Protein AF-A0A3D3HC07-F1 (afdb_monomer_lite)

pLDDT: mean 78.73, std 16.74, range [29.62, 97.31]

Secondary structure (DSSP, 8-state):
-------------------GGG-EE--SSSEEEHHHHHHHHHHHH-PEEEE-TTT--TT-EEEPPSS-EEHHHHHHHHH-STTEEEEEETTEEEEEE-PPPP---PPPTT----EEEEEEEEEETTT--B-TT-EEEETTS--EEE--TTSEEEEEEEGGGTTSEEEEE-TTBPPEEEEGGGS-SS-EEEEE-B--------------HHHHHHHHHHTHHHHS-SS-EEEEEEEEEEEEETTEEEEEEEEEEEEEEPPSSS-SPPPEEEEEEEEEEE---TT-----EES-SHHHHHTT-TTTS--GGG-TTTTTTEEEEEEEEEEETTEEEEEEEEEE-TT--S--EEEEEEEETTT--EEEEEEEE-TTTGGGGHHHHEEE--TT-----S--EEEEE--

Radius of gyration: 32.36 Å; chains: 1; bounding box: 85×73×84 Å

Structure (mmCIF, N/CA/C/O backbone):
data_AF-A0A3D3HC07-F1
#
_entry.id   AF-A0A3D3HC07-F1
#
loop_
_atom_site.group_PDB
_atom_site.id
_atom_site.type_symbol
_atom_site.label_atom_id
_atom_site.label_alt_id
_atom_site.label_comp_id
_atom_site.label_asym_id
_atom_site.label_entity_id
_atom_site.label_seq_id
_atom_site.pdbx_PDB_ins_code
_atom_site.Cartn_x
_atom_site.Cartn_y
_atom_site.Cartn_z
_atom_site.occupancy
_atom_site.B_iso_or_equiv
_atom_site.auth_seq_id
_atom_site.auth_comp_id
_atom_site.auth_asym_id
_atom_site.auth_atom_id
_atom_site.pdbx_PDB_model_num
ATOM 1 N N . MET A 1 1 ? -53.487 -28.883 -25.773 1.00 41.78 1 MET A N 1
ATOM 2 C CA . MET A 1 1 ? -52.394 -28.313 -24.959 1.00 41.78 1 MET A CA 1
ATOM 3 C C . MET A 1 1 ? -52.512 -28.883 -23.560 1.00 41.78 1 MET A C 1
ATOM 5 O O . MET A 1 1 ? -53.373 -28.458 -22.806 1.00 41.78 1 MET A O 1
ATOM 9 N N . THR A 1 2 ? -51.736 -29.917 -23.261 1.00 31.94 2 THR A N 1
ATOM 10 C CA . THR A 1 2 ? -51.668 -30.560 -21.944 1.00 31.94 2 THR A CA 1
ATOM 11 C C . THR A 1 2 ? -50.564 -29.882 -21.139 1.00 31.94 2 THR A C 1
ATOM 13 O O . THR A 1 2 ? -49.408 -29.889 -21.553 1.00 31.94 2 THR A O 1
ATOM 16 N N . LEU A 1 3 ? -50.931 -29.246 -20.025 1.00 29.83 3 LEU A N 1
ATOM 17 C CA . LEU A 1 3 ? -49.994 -28.633 -19.085 1.00 29.83 3 LEU A CA 1
ATOM 18 C C . LEU A 1 3 ? -49.467 -29.729 -18.147 1.00 29.83 3 LEU A C 1
ATOM 20 O O . LEU A 1 3 ? -50.256 -30.376 -17.460 1.00 29.83 3 LEU A O 1
ATOM 24 N N . VAL A 1 4 ? -48.152 -29.942 -18.121 1.00 38.16 4 VAL A N 1
ATOM 25 C CA . VAL A 1 4 ? -47.484 -30.828 -17.158 1.00 38.16 4 VAL A CA 1
ATOM 26 C C . VAL A 1 4 ? -46.852 -29.947 -16.086 1.00 38.16 4 VAL A C 1
ATOM 28 O O . VAL A 1 4 ? -45.958 -29.158 -16.382 1.00 38.16 4 VAL A O 1
ATOM 31 N N . ALA A 1 5 ? -47.332 -30.062 -14.848 1.00 37.12 5 ALA A N 1
ATOM 32 C CA . ALA A 1 5 ? -46.719 -29.440 -13.680 1.00 37.12 5 ALA A CA 1
ATOM 33 C C . ALA A 1 5 ? -45.713 -30.427 -13.064 1.00 37.12 5 ALA A C 1
ATOM 35 O O . ALA A 1 5 ? -46.097 -31.505 -12.615 1.00 37.12 5 ALA A O 1
ATOM 36 N N . GLY A 1 6 ? -44.426 -30.074 -13.078 1.00 35.47 6 GLY A N 1
ATOM 37 C CA . GLY A 1 6 ? -43.359 -30.842 -12.435 1.00 35.47 6 GLY A CA 1
ATOM 38 C C . GLY A 1 6 ? -43.063 -30.298 -11.038 1.00 35.47 6 GLY A C 1
ATOM 39 O O . GLY A 1 6 ? -42.647 -29.152 -10.899 1.00 35.47 6 GLY A O 1
ATOM 40 N N . MET A 1 7 ? -43.276 -31.120 -10.011 1.00 34.09 7 MET A N 1
ATOM 41 C CA . MET A 1 7 ? -42.919 -30.835 -8.620 1.00 34.09 7 MET A CA 1
ATOM 42 C C . MET A 1 7 ? -41.494 -31.343 -8.362 1.00 34.09 7 MET A C 1
ATOM 44 O O . MET A 1 7 ? -41.242 -32.545 -8.426 1.00 34.09 7 MET A O 1
ATOM 48 N N . LEU A 1 8 ? -40.556 -30.430 -8.100 1.00 32.12 8 LEU A N 1
ATOM 49 C CA . LEU A 1 8 ? -39.173 -30.757 -7.749 1.00 32.12 8 LEU A CA 1
ATOM 50 C C . LEU A 1 8 ? -39.077 -30.962 -6.228 1.00 32.12 8 LEU A C 1
ATOM 52 O O . LEU A 1 8 ? -39.150 -30.005 -5.460 1.00 32.12 8 LEU A O 1
ATOM 56 N N . LEU A 1 9 ? -38.935 -32.213 -5.792 1.00 31.44 9 LEU A N 1
ATOM 57 C CA . LEU A 1 9 ? -38.640 -32.576 -4.403 1.00 31.44 9 LEU A CA 1
ATOM 58 C C . LEU A 1 9 ? -37.120 -32.568 -4.197 1.00 31.44 9 LEU A C 1
ATOM 60 O O . LEU A 1 9 ? -36.418 -33.431 -4.717 1.00 31.44 9 LEU A O 1
ATOM 64 N N . ILE A 1 10 ? -36.617 -31.595 -3.437 1.00 35.16 10 ILE A N 1
ATOM 65 C CA . ILE A 1 10 ? -35.225 -31.561 -2.974 1.00 35.16 10 ILE A CA 1
ATOM 66 C C . ILE A 1 10 ? -35.184 -32.222 -1.596 1.00 35.16 10 ILE A C 1
ATOM 68 O O . ILE A 1 10 ? -35.708 -31.685 -0.622 1.00 35.16 10 ILE A O 1
ATOM 72 N N . THR A 1 11 ? -34.570 -33.398 -1.506 1.00 33.12 11 THR A N 1
ATOM 73 C CA . THR A 1 11 ? -34.295 -34.063 -0.228 1.00 33.12 11 THR A CA 1
ATOM 74 C C . THR A 1 11 ? -33.034 -33.466 0.394 1.00 33.12 11 THR A C 1
ATOM 76 O O . THR A 1 11 ? -31.932 -33.688 -0.105 1.00 33.12 11 THR A O 1
ATOM 79 N N . LEU A 1 12 ? -33.186 -32.722 1.490 1.00 30.69 12 LEU A N 1
ATOM 80 C CA . LEU A 1 12 ? -32.078 -32.316 2.355 1.00 30.69 12 LEU A CA 1
ATOM 81 C C . LEU A 1 12 ? -31.593 -33.540 3.142 1.00 30.69 12 LEU A C 1
ATOM 83 O O . LEU A 1 12 ? -32.284 -34.023 4.036 1.00 30.69 12 LEU A O 1
ATOM 87 N N . GLN A 1 13 ? -30.415 -34.055 2.795 1.00 32.66 13 GLN A N 1
ATOM 88 C CA . GLN A 1 13 ? -29.716 -35.037 3.620 1.00 32.66 13 GLN A CA 1
ATOM 89 C C . GLN A 1 13 ? -28.974 -34.299 4.742 1.00 32.66 13 GLN A C 1
ATOM 91 O O . GLN A 1 13 ? -28.072 -33.505 4.484 1.00 32.66 13 GLN A O 1
ATOM 96 N N . SER A 1 14 ? -29.365 -34.549 5.991 1.00 29.62 14 SER A N 1
ATOM 97 C CA . SER A 1 14 ? -28.627 -34.114 7.177 1.00 29.62 14 SER A CA 1
ATOM 98 C C . SER A 1 14 ? -27.408 -35.018 7.374 1.00 29.62 14 SER A C 1
ATOM 100 O O . SER A 1 14 ? -27.566 -36.197 7.695 1.00 29.62 14 SER A O 1
ATOM 102 N N . PHE A 1 15 ? -26.200 -34.485 7.193 1.00 35.56 15 PHE A N 1
ATOM 103 C CA . PHE A 1 15 ? -24.972 -35.180 7.579 1.00 35.56 15 PHE A CA 1
ATOM 104 C C . PHE A 1 15 ? -24.787 -35.078 9.104 1.00 35.56 15 PHE A C 1
ATOM 106 O O . PHE A 1 15 ? -24.815 -33.964 9.633 1.00 35.56 15 PHE A O 1
ATOM 113 N N . PRO A 1 16 ? -24.605 -36.196 9.829 1.00 33.34 16 PRO A N 1
ATOM 114 C CA . PRO A 1 16 ? -24.156 -36.171 11.216 1.00 33.34 16 PRO A CA 1
ATOM 115 C C . PRO A 1 16 ? -22.816 -35.434 11.315 1.00 33.34 16 PRO A C 1
ATOM 117 O O . PRO A 1 16 ? -21.917 -35.661 10.505 1.00 33.34 16 PRO A O 1
ATOM 120 N N . GLN A 1 17 ? -22.673 -34.550 12.301 1.00 41.47 17 GLN A N 1
ATOM 121 C CA . GLN A 1 17 ? -21.416 -33.861 12.577 1.00 41.47 17 GLN A CA 1
ATOM 122 C C . GLN A 1 17 ? -20.449 -34.854 13.242 1.00 41.47 17 GLN A C 1
ATOM 124 O O . GLN A 1 17 ? -20.403 -34.962 14.464 1.00 41.47 17 GLN A O 1
ATOM 129 N N . GLU A 1 18 ? -19.720 -35.638 12.444 1.00 55.72 18 GLU A N 1
ATOM 130 C CA . GLU A 1 18 ? -18.635 -36.477 12.960 1.00 55.72 18 GLU A CA 1
ATOM 131 C C . GLU A 1 18 ? -17.555 -35.585 13.588 1.00 55.72 18 GLU A C 1
ATOM 133 O O . GLU A 1 18 ? -17.054 -34.640 12.969 1.00 55.72 18 GLU A O 1
ATOM 138 N N . SER A 1 19 ? -17.208 -35.876 14.843 1.00 75.69 19 SER A N 1
ATOM 139 C CA . SER A 1 19 ? -16.100 -35.228 15.539 1.00 75.69 19 SER A CA 1
ATOM 140 C C . SER A 1 19 ? -14.808 -35.478 14.766 1.00 75.69 19 SER A C 1
ATOM 142 O O . SER A 1 19 ? -14.455 -36.623 14.481 1.00 75.69 19 SER A O 1
ATOM 144 N N . VAL A 1 20 ? -14.060 -34.415 14.450 1.00 85.56 20 VAL A N 1
ATOM 145 C CA . VAL A 1 20 ? -12.774 -34.536 13.740 1.00 85.56 20 VAL A CA 1
ATOM 146 C C . VAL A 1 20 ? -11.802 -35.474 14.461 1.00 85.56 20 VAL A C 1
ATOM 148 O O . VAL A 1 20 ? -10.979 -36.098 13.802 1.00 85.56 20 VAL A O 1
ATOM 151 N N . LEU A 1 21 ? -11.921 -35.609 15.788 1.00 86.44 21 LEU A N 1
ATOM 152 C CA . LEU A 1 21 ? -11.070 -36.474 16.607 1.00 86.44 21 LEU A CA 1
ATOM 153 C C . LEU A 1 21 ? -11.236 -37.959 16.274 1.00 86.44 21 LEU A C 1
ATOM 155 O O . LEU A 1 21 ? -10.264 -38.705 16.373 1.00 86.44 21 LEU A O 1
ATOM 159 N N . ASP A 1 22 ? -12.425 -38.365 15.839 1.00 88.69 22 ASP A N 1
ATOM 160 C CA . ASP A 1 22 ? -12.745 -39.758 15.524 1.00 88.69 22 ASP A CA 1
ATOM 161 C C . ASP A 1 22 ? -12.482 -40.092 14.050 1.00 88.69 22 ASP A C 1
ATOM 163 O O . ASP A 1 22 ? -12.514 -41.256 13.651 1.00 88.69 22 ASP A O 1
ATOM 167 N N . ARG A 1 23 ? -12.172 -39.078 13.230 1.00 87.75 23 ARG A N 1
ATOM 168 C CA . ARG A 1 23 ? -11.956 -39.246 11.795 1.00 87.75 23 ARG A CA 1
ATOM 169 C C . ARG A 1 23 ? -10.695 -40.083 11.530 1.00 87.75 23 ARG A C 1
ATOM 171 O O . ARG A 1 23 ? -9.607 -39.663 11.933 1.00 87.75 23 ARG A O 1
ATOM 178 N N . PRO A 1 24 ? -10.794 -41.220 10.818 1.00 90.25 24 PRO A N 1
ATOM 179 C CA . PRO A 1 24 ? -9.634 -42.040 10.490 1.00 90.25 24 PRO A CA 1
ATOM 180 C C . PRO A 1 24 ? -8.775 -41.365 9.414 1.00 90.25 24 PRO A C 1
ATOM 182 O O . PRO A 1 24 ? -9.287 -40.903 8.392 1.00 90.25 24 PRO A O 1
ATOM 185 N N . LEU A 1 25 ? -7.460 -41.310 9.635 1.00 89.56 25 LEU A N 1
ATOM 186 C CA . LEU A 1 25 ? -6.471 -40.794 8.688 1.00 89.56 25 LEU A CA 1
ATOM 187 C C . LEU A 1 25 ? -5.311 -41.779 8.515 1.00 89.56 25 LEU A C 1
ATOM 189 O O . LEU A 1 25 ? -4.908 -42.466 9.453 1.00 89.56 25 LEU A O 1
ATOM 193 N N . THR A 1 26 ? -4.730 -41.784 7.313 1.00 89.19 26 THR A N 1
ATOM 194 C CA . THR A 1 26 ? -3.462 -42.464 7.016 1.00 89.19 26 THR A CA 1
ATOM 195 C C . THR A 1 26 ? -2.373 -41.416 6.810 1.00 89.19 26 THR A C 1
ATOM 197 O O . THR A 1 26 ? -2.478 -40.576 5.913 1.00 89.19 26 THR A O 1
ATOM 200 N N . LEU A 1 27 ? -1.329 -41.459 7.638 1.00 87.00 27 LEU A N 1
ATOM 201 C CA . LEU A 1 27 ? -0.164 -40.583 7.519 1.00 87.00 27 LEU A CA 1
ATOM 202 C C . LEU A 1 27 ? 0.968 -41.277 6.738 1.00 87.00 27 LEU A C 1
ATOM 204 O O . LEU A 1 27 ? 1.112 -42.495 6.820 1.00 87.00 27 LEU A O 1
ATOM 208 N N . PRO A 1 28 ? 1.775 -40.533 5.959 1.00 81.56 28 PRO A N 1
ATOM 209 C CA . PRO A 1 28 ? 2.804 -41.129 5.116 1.00 81.56 28 PRO A CA 1
ATOM 210 C C . PRO A 1 28 ? 4.045 -41.572 5.910 1.00 81.56 28 PRO A C 1
ATOM 212 O O . PRO A 1 28 ? 4.692 -40.753 6.566 1.00 81.56 28 PRO A O 1
ATOM 215 N N . GLY A 1 29 ? 4.440 -42.836 5.722 1.00 80.06 29 GLY A N 1
ATOM 216 C CA . GLY A 1 29 ? 5.693 -43.420 6.213 1.00 80.06 29 GLY A CA 1
ATOM 217 C C . GLY A 1 29 ? 5.620 -43.999 7.631 1.00 80.06 29 GLY A C 1
ATOM 218 O O . GLY A 1 29 ? 4.704 -43.714 8.390 1.00 80.06 29 GLY A O 1
ATOM 219 N N . ASN A 1 30 ? 6.625 -44.796 8.002 1.00 80.94 30 ASN A N 1
ATOM 220 C CA . ASN A 1 30 ? 6.649 -45.524 9.281 1.00 80.94 30 ASN A CA 1
ATOM 221 C C . ASN A 1 30 ? 7.067 -44.634 10.469 1.00 80.94 30 ASN A C 1
ATOM 223 O O . ASN A 1 30 ? 6.876 -44.995 11.626 1.00 80.94 30 ASN A O 1
ATOM 227 N N . SER A 1 31 ? 7.670 -43.474 10.198 1.00 87.06 31 SER A N 1
ATOM 228 C CA . SER A 1 31 ? 8.071 -42.482 11.196 1.00 87.06 31 SER A CA 1
ATOM 229 C C . SER A 1 31 ? 7.871 -41.081 10.637 1.00 87.06 31 SER A C 1
ATOM 231 O O . SER A 1 31 ? 8.199 -40.809 9.478 1.00 87.06 31 SER A O 1
ATOM 233 N N . ILE A 1 32 ? 7.334 -40.186 11.462 1.00 91.12 32 ILE A N 1
ATOM 234 C CA . ILE A 1 32 ? 6.980 -38.827 11.062 1.00 91.12 32 ILE A CA 1
ATOM 235 C C . ILE A 1 32 ? 7.378 -37.823 12.146 1.00 91.12 32 ILE A C 1
ATOM 237 O O . ILE A 1 32 ? 7.354 -38.127 13.338 1.00 91.12 32 ILE A O 1
ATOM 241 N N . LYS A 1 33 ? 7.758 -36.607 11.733 1.00 92.69 33 LYS A N 1
ATOM 242 C CA . LYS A 1 33 ? 7.931 -35.472 12.652 1.00 92.69 33 LYS A CA 1
ATOM 243 C C . LYS A 1 33 ? 6.570 -34.950 13.104 1.00 92.69 33 LYS A C 1
ATOM 245 O O . LYS A 1 33 ? 5.659 -34.867 12.282 1.00 92.69 33 LYS A O 1
ATOM 250 N N . ALA A 1 34 ? 6.463 -34.497 14.350 1.00 90.12 34 ALA A N 1
ATOM 251 C CA . ALA A 1 34 ? 5.246 -33.896 14.893 1.00 90.12 34 ALA A CA 1
ATOM 252 C C . ALA A 1 34 ? 4.721 -32.739 14.025 1.00 90.12 34 ALA A C 1
ATOM 254 O O . ALA A 1 34 ? 3.539 -32.711 13.690 1.00 90.12 34 ALA A O 1
ATOM 255 N N . SER A 1 35 ? 5.599 -31.845 13.556 1.00 86.94 35 SER A N 1
ATOM 256 C CA . SER A 1 35 ? 5.246 -30.764 12.619 1.00 86.94 35 SER A CA 1
ATOM 257 C C . SER A 1 35 ? 4.626 -31.263 11.314 1.00 86.94 35 SER A C 1
ATOM 259 O O . SER A 1 35 ? 3.631 -30.715 10.833 1.00 86.94 35 SER A O 1
ATOM 261 N N . ARG A 1 36 ? 5.192 -32.328 10.742 1.00 89.81 36 ARG A N 1
ATOM 262 C CA . ARG A 1 36 ? 4.698 -32.932 9.504 1.00 89.81 36 ARG A CA 1
ATOM 263 C C . ARG A 1 36 ? 3.373 -33.658 9.731 1.00 89.81 36 ARG A C 1
ATOM 265 O O . ARG A 1 36 ? 2.481 -33.511 8.908 1.00 89.81 36 ARG A O 1
ATOM 272 N N . ALA A 1 37 ? 3.212 -34.366 10.849 1.00 90.94 37 ALA A N 1
ATOM 273 C CA . ALA A 1 37 ? 1.950 -35.008 11.215 1.00 90.94 37 ALA A CA 1
ATOM 274 C C . ALA A 1 37 ? 0.816 -33.984 11.378 1.00 90.94 37 ALA A C 1
ATOM 276 O O . ALA A 1 37 ? -0.234 -34.140 10.762 1.00 90.94 37 ALA A O 1
ATOM 277 N N . MET A 1 38 ? 1.054 -32.890 12.111 1.00 90.75 38 MET A N 1
ATOM 278 C CA . MET A 1 38 ? 0.088 -31.790 12.245 1.00 90.75 38 MET A CA 1
ATOM 279 C C . MET A 1 38 ? -0.258 -31.164 10.885 1.00 90.75 38 MET A C 1
ATOM 281 O O . MET A 1 38 ? -1.422 -30.887 10.597 1.00 90.75 38 MET A O 1
ATOM 285 N N . SER A 1 39 ? 0.739 -30.997 10.011 1.00 86.19 39 SER A N 1
ATOM 286 C CA . SER A 1 39 ? 0.542 -30.451 8.661 1.00 86.19 39 SER A CA 1
ATOM 287 C C . SER A 1 39 ? -0.307 -31.369 7.773 1.00 86.19 39 SER A C 1
ATOM 289 O O . SER A 1 39 ? -1.178 -30.893 7.049 1.00 86.19 39 SER A O 1
ATOM 291 N N . GLU A 1 40 ? -0.107 -32.686 7.846 1.00 89.69 40 GLU A N 1
ATOM 292 C CA . GLU A 1 40 ? -0.929 -33.661 7.118 1.00 89.69 40 GLU A CA 1
ATOM 293 C C . GLU A 1 40 ? -2.360 -33.735 7.665 1.00 89.69 40 GLU A C 1
ATOM 295 O O . GLU A 1 40 ? -3.307 -33.747 6.879 1.00 89.69 40 GLU A O 1
ATOM 300 N N . VAL A 1 41 ? -2.543 -33.691 8.992 1.00 89.94 41 VAL A N 1
ATOM 301 C CA . VAL A 1 41 ? -3.880 -33.574 9.603 1.00 89.94 41 VAL A CA 1
ATOM 302 C C . VAL A 1 41 ? -4.564 -32.298 9.115 1.00 89.94 41 VAL A C 1
ATOM 304 O O . VAL A 1 41 ? -5.725 -32.342 8.711 1.00 89.94 41 VAL A O 1
ATOM 307 N N . THR A 1 42 ? -3.835 -31.181 9.047 1.00 84.50 42 THR A N 1
ATOM 308 C CA . THR A 1 42 ? -4.361 -29.906 8.537 1.00 84.50 42 THR A CA 1
ATOM 309 C C . THR A 1 42 ? -4.799 -30.035 7.083 1.00 84.50 42 THR A C 1
ATOM 311 O O . THR A 1 42 ? -5.912 -29.651 6.729 1.00 84.50 42 THR A O 1
ATOM 314 N N . ARG A 1 43 ? -3.957 -30.636 6.237 1.00 88.81 43 ARG A N 1
ATOM 315 C CA . ARG A 1 43 ? -4.232 -30.835 4.811 1.00 88.81 43 ARG A CA 1
ATOM 316 C C . ARG A 1 43 ? -5.441 -31.742 4.560 1.00 88.81 43 ARG A C 1
ATOM 318 O O . ARG A 1 43 ? -6.202 -31.482 3.634 1.00 88.81 43 ARG A O 1
ATOM 325 N N . LEU A 1 44 ? -5.606 -32.805 5.349 1.00 86.81 44 LEU A N 1
ATOM 326 C CA . LEU A 1 44 ? -6.653 -33.818 5.153 1.00 86.81 44 LEU A CA 1
ATOM 327 C C . LEU A 1 44 ? -7.995 -33.452 5.802 1.00 86.81 44 LEU A C 1
ATOM 329 O O . LEU A 1 44 ? -9.048 -33.862 5.310 1.00 86.81 44 LEU A O 1
ATOM 333 N N . THR A 1 45 ? -7.973 -32.695 6.901 1.00 86.44 45 THR A N 1
ATOM 334 C CA . THR A 1 45 ? -9.181 -32.363 7.679 1.00 86.44 45 THR A CA 1
ATOM 335 C C . THR A 1 45 ? -9.618 -30.908 7.531 1.00 86.44 45 THR A C 1
ATOM 337 O O . THR A 1 45 ? -10.784 -30.600 7.758 1.00 86.44 45 THR A O 1
ATOM 340 N N . GLY A 1 46 ? -8.706 -30.010 7.150 1.00 80.38 46 GLY A N 1
ATOM 341 C CA . GLY A 1 46 ? -8.943 -28.569 7.106 1.00 80.38 46 GLY A CA 1
ATOM 342 C C . GLY A 1 46 ? -8.891 -27.864 8.469 1.00 80.38 46 GLY A C 1
ATOM 343 O O . GLY A 1 46 ? -9.223 -26.675 8.517 1.00 80.38 46 GLY A O 1
ATOM 344 N N . TYR A 1 47 ? -8.504 -28.559 9.545 1.00 83.00 47 TYR A N 1
ATOM 345 C CA . TYR A 1 47 ? -8.332 -27.993 10.887 1.00 83.00 47 TYR A CA 1
ATOM 346 C C . TYR A 1 47 ? -6.911 -27.464 11.097 1.00 83.00 47 TYR A C 1
ATOM 348 O O . TYR A 1 47 ? -5.942 -28.126 10.747 1.00 83.00 47 TYR A O 1
ATOM 356 N N . LEU A 1 48 ? -6.792 -26.278 11.687 1.00 66.75 48 LEU A N 1
ATOM 357 C CA . LEU A 1 48 ? -5.527 -25.615 12.000 1.00 66.75 48 LEU A CA 1
ATOM 358 C C . LEU A 1 48 ? -5.069 -25.957 13.420 1.00 66.75 48 LEU A C 1
ATOM 360 O O . LEU A 1 48 ? -5.889 -26.205 14.296 1.00 66.75 48 LEU A O 1
ATOM 364 N N . PHE A 1 49 ? -3.763 -25.921 13.672 1.00 81.94 49 PHE A N 1
ATOM 365 C CA . PHE A 1 49 ? -3.201 -26.187 14.997 1.00 81.94 49 PHE A CA 1
ATOM 366 C C . PHE A 1 49 ? -2.832 -24.896 15.724 1.00 81.94 49 PHE A C 1
ATOM 368 O O . PHE A 1 49 ? -2.191 -24.020 15.145 1.00 81.94 49 PHE A O 1
ATOM 375 N N . THR A 1 50 ? -3.173 -24.823 17.010 1.00 68.62 50 THR A N 1
ATOM 376 C CA . THR A 1 50 ? -2.745 -23.753 17.918 1.00 68.62 50 THR A CA 1
ATOM 377 C C . THR A 1 50 ? -2.070 -24.378 19.133 1.00 68.62 50 THR A C 1
ATOM 379 O O . THR A 1 50 ? -2.664 -25.209 19.816 1.00 68.62 50 THR A O 1
ATOM 382 N N . TYR A 1 51 ? -0.825 -24.000 19.411 1.00 76.31 51 TYR A N 1
ATOM 383 C CA . TYR A 1 51 ? -0.072 -24.516 20.553 1.00 76.31 51 TYR A CA 1
ATOM 384 C C . TYR A 1 51 ? 1.065 -23.570 20.943 1.00 76.31 51 TYR A C 1
ATOM 386 O O . TYR A 1 51 ? 1.536 -22.771 20.132 1.00 76.31 51 TYR A O 1
ATOM 394 N N . ASP A 1 52 ? 1.538 -23.692 22.181 1.00 65.69 52 ASP A N 1
ATOM 395 C CA . ASP A 1 52 ? 2.767 -23.040 22.626 1.00 65.69 52 ASP A CA 1
ATOM 396 C C . ASP A 1 52 ? 3.987 -23.891 22.214 1.00 65.69 52 ASP A C 1
ATOM 398 O O . ASP A 1 52 ? 4.081 -25.081 22.525 1.00 65.69 52 ASP A O 1
ATOM 402 N N . ALA A 1 53 ? 4.947 -23.295 21.500 1.00 67.56 53 ALA A N 1
ATOM 403 C CA . ALA A 1 53 ? 6.156 -23.983 21.029 1.00 67.56 53 ALA A CA 1
ATOM 404 C C . ALA A 1 53 ? 7.058 -24.507 22.168 1.00 67.56 53 ALA A C 1
ATOM 406 O O . ALA A 1 53 ? 7.999 -25.257 21.916 1.00 67.56 53 ALA A O 1
ATOM 407 N N . ARG A 1 54 ? 6.786 -24.119 23.420 1.00 74.12 54 ARG A N 1
ATOM 408 C CA . ARG A 1 54 ? 7.464 -24.630 24.618 1.00 74.12 54 ARG A CA 1
ATOM 409 C C . ARG A 1 54 ? 6.906 -25.971 25.097 1.00 74.12 54 ARG A C 1
ATOM 411 O O . ARG A 1 54 ? 7.637 -26.704 25.757 1.00 74.12 54 ARG A O 1
ATOM 418 N N . ILE A 1 55 ? 5.643 -26.290 24.790 1.00 77.94 55 ILE A N 1
ATOM 419 C CA . ILE A 1 55 ? 4.993 -27.540 25.229 1.00 77.94 55 ILE A CA 1
ATOM 420 C C . ILE A 1 55 ? 5.033 -28.626 24.150 1.00 77.94 55 ILE A C 1
ATOM 422 O O . ILE A 1 55 ? 5.130 -29.803 24.480 1.00 77.94 55 ILE A O 1
ATOM 426 N N . ILE A 1 56 ? 5.037 -28.247 22.869 1.00 82.00 56 ILE A N 1
ATOM 427 C CA . ILE A 1 56 ? 5.179 -29.178 21.744 1.00 82.00 56 ILE A CA 1
ATOM 428 C C . ILE A 1 56 ? 6.532 -28.964 21.079 1.00 82.00 56 ILE A C 1
ATOM 430 O O . ILE A 1 56 ? 6.822 -27.873 20.595 1.00 82.00 56 ILE A O 1
ATOM 434 N N . ASN A 1 57 ? 7.332 -30.028 20.983 1.00 84.00 57 ASN A N 1
ATOM 435 C CA . ASN A 1 57 ? 8.542 -30.031 20.167 1.00 84.00 57 ASN A CA 1
ATOM 436 C C . ASN A 1 57 ? 8.200 -30.457 18.721 1.00 84.00 57 ASN A C 1
ATOM 438 O O . ASN A 1 57 ? 8.027 -31.655 18.477 1.00 84.00 57 ASN A O 1
ATOM 442 N N . PRO A 1 58 ? 8.143 -29.527 17.745 1.00 82.56 58 PRO A N 1
ATOM 443 C CA . PRO A 1 58 ? 7.760 -29.837 16.364 1.00 82.56 58 PRO A CA 1
ATOM 444 C C . PRO A 1 58 ? 8.748 -30.761 15.637 1.00 82.56 58 PRO A C 1
ATOM 446 O O . PRO A 1 58 ? 8.377 -31.396 14.647 1.00 82.56 58 PRO A O 1
ATOM 449 N N . GLU A 1 59 ? 9.989 -30.861 16.119 1.00 86.62 59 GLU A N 1
ATOM 450 C CA . GLU A 1 59 ? 11.047 -31.674 15.513 1.00 86.62 59 GLU A CA 1
ATOM 451 C C . GLU A 1 59 ? 11.092 -33.111 16.047 1.00 86.62 59 GLU A C 1
ATOM 453 O O . GLU A 1 59 ? 11.809 -33.951 15.496 1.00 86.62 59 GLU A O 1
ATOM 458 N N . ARG A 1 60 ? 10.314 -33.425 17.092 1.00 88.50 60 ARG A N 1
ATOM 459 C CA . ARG A 1 60 ? 10.214 -34.784 17.630 1.00 88.50 60 ARG A CA 1
ATOM 460 C C . ARG A 1 60 ? 9.640 -35.727 16.574 1.00 88.50 60 ARG A C 1
ATOM 462 O O . ARG A 1 60 ? 8.637 -35.416 15.935 1.00 88.50 60 ARG A O 1
ATOM 469 N N . THR A 1 61 ? 10.248 -36.901 16.441 1.00 89.88 61 THR A N 1
ATOM 470 C CA . THR A 1 61 ? 9.740 -37.992 15.603 1.00 89.88 61 THR A CA 1
ATOM 471 C C . THR A 1 61 ? 9.039 -39.053 16.445 1.00 89.88 61 THR A C 1
ATOM 473 O O . THR A 1 61 ? 9.407 -39.290 17.598 1.00 89.88 61 THR A O 1
ATOM 476 N N . PHE A 1 62 ? 8.017 -39.684 15.874 1.00 89.88 62 PHE A N 1
ATOM 477 C CA . PHE A 1 62 ? 7.348 -40.847 16.452 1.00 89.88 62 PHE A CA 1
ATOM 478 C C . PHE A 1 62 ? 6.966 -41.842 15.355 1.00 89.88 62 PHE A C 1
ATOM 480 O O . PHE A 1 62 ? 6.823 -41.479 14.184 1.00 89.88 62 PHE A O 1
ATOM 487 N N . VAL A 1 63 ? 6.854 -43.110 15.747 1.00 86.75 63 VAL A N 1
ATOM 488 C CA . VAL A 1 63 ? 6.511 -44.219 14.852 1.00 86.75 63 VAL A CA 1
ATOM 489 C C . VAL A 1 63 ? 4.998 -44.278 14.695 1.00 86.75 63 VAL A C 1
ATOM 491 O O . VAL A 1 63 ? 4.269 -44.193 15.681 1.00 86.75 63 VAL A O 1
ATOM 494 N N . LEU A 1 64 ? 4.541 -44.418 13.456 1.00 79.44 64 LEU A N 1
ATOM 495 C CA . LEU A 1 64 ? 3.131 -44.591 13.124 1.00 79.44 64 LEU A CA 1
ATOM 496 C C . LEU A 1 64 ? 2.809 -46.085 13.041 1.00 79.44 64 LEU A C 1
ATOM 498 O O . LEU A 1 64 ? 3.636 -46.880 12.601 1.00 79.44 64 LEU A O 1
ATOM 502 N N . ALA A 1 65 ? 1.603 -46.478 13.448 1.00 72.31 65 ALA A N 1
ATOM 503 C CA . ALA A 1 65 ? 1.086 -47.793 13.087 1.00 72.31 65 ALA A CA 1
ATOM 504 C C . ALA A 1 65 ? 0.738 -47.800 11.586 1.00 72.31 65 ALA A C 1
ATOM 506 O O . ALA A 1 65 ? 0.112 -46.854 11.114 1.00 72.31 65 ALA A O 1
ATOM 507 N N . ASP A 1 66 ? 1.102 -48.860 10.855 1.00 65.88 66 ASP A N 1
ATOM 508 C CA . ASP A 1 66 ? 0.822 -49.040 9.415 1.00 65.88 66 ASP A CA 1
ATOM 509 C C . ASP A 1 66 ? -0.677 -49.324 9.144 1.00 65.88 66 ASP A C 1
ATOM 511 O O . ASP A 1 66 ? -1.052 -50.360 8.593 1.00 65.88 66 ASP A O 1
ATOM 515 N N . ARG A 1 67 ? -1.570 -48.435 9.598 1.00 81.69 67 ARG A N 1
ATOM 516 C CA . ARG A 1 67 ? -3.026 -48.503 9.406 1.00 81.69 67 ARG A CA 1
ATOM 517 C C . ARG A 1 67 ? -3.690 -47.140 9.598 1.00 81.69 67 ARG A C 1
ATOM 519 O O . ARG A 1 67 ? -3.105 -46.235 10.190 1.00 81.69 67 ARG A O 1
ATOM 526 N N . GLU A 1 68 ? -4.939 -47.031 9.153 1.00 86.56 68 GLU A N 1
ATOM 527 C CA . GLU A 1 68 ? -5.807 -45.904 9.496 1.00 86.56 68 GLU A CA 1
ATOM 528 C C . GLU A 1 68 ? -5.949 -45.770 11.016 1.00 86.56 68 GLU A C 1
ATOM 530 O O . GLU A 1 68 ? -6.189 -46.751 11.727 1.00 86.56 68 GLU A O 1
ATOM 535 N N . MET A 1 69 ? -5.796 -44.545 11.510 1.00 88.19 69 MET A N 1
ATOM 536 C CA . MET A 1 69 ? -5.923 -44.216 12.927 1.00 88.19 69 MET A CA 1
ATOM 537 C C . MET A 1 69 ? -6.739 -42.935 13.107 1.00 88.19 69 MET A C 1
ATOM 539 O O . MET A 1 69 ? -6.649 -42.038 12.263 1.00 88.19 69 MET A O 1
ATOM 543 N N . PRO A 1 70 ? -7.546 -42.832 14.176 1.00 92.50 70 PRO A N 1
ATOM 544 C CA . PRO A 1 70 ? -8.308 -41.625 14.453 1.00 92.50 70 PRO A CA 1
ATOM 545 C C . PRO A 1 70 ? -7.363 -40.455 14.742 1.00 92.50 70 PRO A C 1
ATOM 547 O O . PRO A 1 70 ? -6.259 -40.642 15.267 1.00 92.50 70 PRO A O 1
ATOM 550 N N . VAL A 1 71 ? -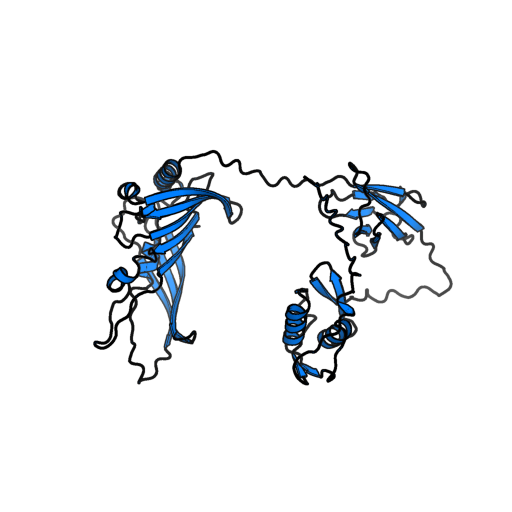7.805 -39.237 14.423 1.00 91.94 71 VAL A N 1
ATOM 551 C CA . VAL A 1 71 ? -7.037 -38.013 14.694 1.00 91.94 71 VAL A CA 1
ATOM 552 C C . VAL A 1 71 ? -6.609 -37.940 16.160 1.00 91.94 71 VAL A C 1
ATOM 554 O O . VAL A 1 71 ? -5.468 -37.574 16.412 1.00 91.94 71 VAL A O 1
ATOM 557 N N . SER A 1 72 ? -7.447 -38.357 17.112 1.00 90.50 72 SER A N 1
ATOM 558 C CA . SER A 1 72 ? -7.099 -38.431 18.541 1.00 90.50 72 SER A CA 1
ATOM 559 C C . SER A 1 72 ? -5.790 -39.185 18.810 1.00 90.50 72 SER A C 1
ATOM 561 O O . SER A 1 72 ? -4.904 -38.649 19.467 1.00 90.50 72 SER A O 1
ATOM 563 N N . GLN A 1 73 ? -5.587 -40.359 18.205 1.00 90.38 73 GLN A N 1
ATOM 564 C CA . GLN A 1 73 ? -4.348 -41.137 18.367 1.00 90.38 73 GLN A CA 1
ATOM 565 C C . GLN A 1 73 ? -3.126 -40.455 17.733 1.00 90.38 73 GLN A C 1
ATOM 567 O O . GLN A 1 73 ? -2.001 -40.567 18.235 1.00 90.38 73 GLN A O 1
ATOM 572 N N . ILE A 1 74 ? -3.330 -39.721 16.634 1.00 91.25 74 ILE A N 1
ATOM 573 C CA . ILE A 1 74 ? -2.279 -38.892 16.030 1.00 91.25 74 ILE A CA 1
ATOM 574 C C . ILE A 1 74 ? -1.912 -37.756 16.991 1.00 91.25 74 ILE A C 1
ATOM 576 O O . ILE A 1 74 ? -0.727 -37.495 17.194 1.00 91.25 74 ILE A O 1
ATOM 580 N N . LEU A 1 75 ? -2.906 -37.107 17.605 1.00 90.62 75 LEU A N 1
ATOM 581 C CA . LEU A 1 75 ? -2.701 -36.029 18.574 1.00 90.62 75 LEU A CA 1
ATOM 582 C C . LEU A 1 75 ? -1.991 -36.520 19.835 1.00 90.62 75 LEU A C 1
ATOM 584 O O . LEU A 1 75 ? -1.055 -35.858 20.275 1.00 90.62 75 LEU A O 1
ATOM 588 N N . ASP A 1 76 ? -2.346 -37.697 20.350 1.00 90.56 76 ASP A N 1
ATOM 589 C CA . ASP A 1 76 ? -1.653 -38.327 21.479 1.00 90.56 76 ASP A CA 1
ATOM 590 C C . ASP A 1 76 ? -0.163 -38.541 21.160 1.00 90.56 76 ASP A C 1
ATOM 592 O O . ASP A 1 76 ? 0.716 -38.299 21.991 1.00 90.56 76 ASP A O 1
ATOM 596 N N . SER A 1 77 ? 0.139 -38.936 19.919 1.00 90.19 77 SER A N 1
ATOM 597 C CA . SER A 1 77 ? 1.510 -39.155 19.448 1.00 90.19 77 SER A CA 1
ATOM 598 C C . SER A 1 77 ? 2.282 -37.844 19.229 1.00 90.19 77 SER A C 1
ATOM 600 O O . SER A 1 77 ? 3.472 -37.767 19.544 1.00 90.19 77 SER A O 1
ATOM 602 N N . VAL A 1 78 ? 1.605 -36.801 18.729 1.00 89.12 78 VAL A N 1
ATOM 603 C CA . VAL A 1 78 ? 2.144 -35.438 18.557 1.00 89.12 78 VAL A CA 1
ATOM 604 C C . VAL A 1 78 ? 2.444 -34.788 19.906 1.00 89.12 78 VAL A C 1
ATOM 606 O O . VAL A 1 78 ? 3.518 -34.210 20.076 1.00 89.12 78 VAL A O 1
ATOM 609 N N . ALA A 1 79 ? 1.520 -34.899 20.861 1.00 87.94 79 ALA A N 1
ATOM 610 C CA . ALA A 1 79 ? 1.690 -34.433 22.229 1.00 87.94 79 ALA A CA 1
ATOM 611 C C . ALA A 1 79 ? 2.846 -35.179 22.895 1.00 87.94 79 ALA A C 1
ATOM 613 O O . ALA A 1 79 ? 3.797 -34.580 23.401 1.00 87.94 79 ALA A O 1
ATOM 614 N N . GLY A 1 80 ? 2.760 -36.512 22.876 1.00 83.44 80 GLY A N 1
ATOM 615 C CA . GLY A 1 80 ? 3.727 -37.455 23.419 1.00 83.44 80 GLY A CA 1
ATOM 616 C C . GLY A 1 80 ? 4.200 -37.149 24.849 1.00 83.44 80 GLY A C 1
ATOM 617 O O . GLY A 1 80 ? 5.283 -37.593 25.241 1.00 83.44 80 GLY A O 1
ATOM 618 N N . ASN A 1 81 ? 3.393 -36.389 25.586 1.00 82.12 81 ASN A N 1
ATOM 619 C CA . ASN A 1 81 ? 3.413 -36.142 27.015 1.00 82.12 81 ASN A CA 1
ATOM 620 C C . ASN A 1 81 ? 1.937 -36.172 27.460 1.00 82.12 81 ASN A C 1
ATOM 622 O O . ASN A 1 81 ? 1.162 -35.358 26.959 1.00 82.12 81 ASN A O 1
ATOM 626 N N . PRO A 1 82 ? 1.541 -37.074 28.374 1.00 79.38 82 PRO A N 1
ATOM 627 C CA . PRO A 1 82 ? 0.144 -37.239 28.782 1.00 79.38 82 PRO A CA 1
ATOM 628 C C . PRO A 1 82 ? -0.442 -36.032 29.531 1.00 79.38 82 PRO A C 1
ATOM 630 O O . PRO A 1 82 ? -1.653 -35.964 29.690 1.00 79.38 82 PRO A O 1
ATOM 633 N N . ALA A 1 83 ? 0.388 -35.086 29.985 1.00 79.56 83 ALA A N 1
ATOM 634 C CA . ALA A 1 83 ? -0.078 -33.834 30.589 1.00 79.56 83 ALA A CA 1
ATOM 635 C C . ALA A 1 83 ? -0.540 -32.793 29.550 1.00 79.56 83 ALA A C 1
ATOM 637 O O . ALA A 1 83 ? -1.062 -31.738 29.915 1.00 79.56 83 ALA A O 1
ATOM 638 N N . ILE A 1 84 ? -0.286 -33.050 28.261 1.00 79.69 84 ILE A N 1
ATOM 639 C CA . ILE A 1 84 ? -0.725 -32.191 27.167 1.00 79.69 84 ILE A CA 1
ATOM 640 C C . ILE A 1 84 ? -2.060 -32.720 26.660 1.00 79.69 84 ILE A C 1
ATOM 642 O O . ILE A 1 84 ? -2.141 -33.799 26.075 1.00 79.69 84 ILE A O 1
ATOM 646 N N . HIS A 1 85 ? -3.095 -31.923 26.865 1.00 80.81 85 HIS A N 1
ATOM 647 C CA . HIS A 1 85 ? -4.451 -32.188 26.423 1.00 80.81 85 HIS A CA 1
ATOM 648 C C . HIS A 1 85 ? -4.742 -31.444 25.116 1.00 80.81 85 HIS A C 1
ATOM 650 O O . HIS A 1 85 ? -4.018 -30.521 24.727 1.00 80.81 85 HIS A O 1
ATOM 656 N N . TYR A 1 86 ? -5.813 -31.846 24.432 1.00 79.56 86 TYR A N 1
ATOM 657 C CA . TYR A 1 86 ? -6.299 -31.167 23.237 1.00 79.56 86 TYR A CA 1
ATOM 658 C C . TYR A 1 86 ? -7.787 -30.863 23.304 1.00 79.56 86 TYR A C 1
ATOM 660 O O . TYR A 1 86 ? -8.584 -31.657 23.796 1.00 79.56 86 TYR A O 1
ATOM 668 N N . ALA A 1 87 ? -8.157 -29.718 22.739 1.00 71.25 87 ALA A N 1
ATOM 669 C CA . ALA A 1 87 ? -9.539 -29.310 22.538 1.00 71.25 87 ALA A CA 1
ATOM 670 C C . ALA A 1 87 ? -9.760 -28.908 21.077 1.00 71.25 87 ALA A C 1
ATOM 672 O O . ALA A 1 87 ? -8.889 -28.305 20.447 1.00 71.25 87 ALA A O 1
ATOM 673 N N . VAL A 1 88 ? -10.938 -29.222 20.540 1.00 70.94 88 VAL A N 1
ATOM 674 C CA . VAL A 1 88 ? -11.357 -28.775 19.208 1.00 70.94 88 VAL A CA 1
ATOM 675 C C . VAL A 1 88 ? -12.289 -27.583 19.378 1.00 70.94 88 VAL A C 1
ATOM 677 O O . VAL A 1 88 ? -13.369 -27.720 19.947 1.00 70.94 88 VAL A O 1
ATOM 680 N N . LEU A 1 89 ? -11.877 -26.417 18.882 1.00 52.59 89 LEU A N 1
ATOM 681 C CA . LEU A 1 89 ? -12.656 -25.183 18.938 1.00 52.59 89 LEU A CA 1
ATOM 682 C C . LEU A 1 89 ? -12.787 -24.592 17.529 1.00 52.59 89 LEU A C 1
ATOM 684 O O . LEU A 1 89 ? -11.815 -24.119 16.937 1.00 52.59 89 LEU A O 1
ATOM 688 N N . GLY A 1 90 ? -13.996 -24.635 16.965 1.00 69.94 90 GLY A N 1
ATOM 689 C CA . GLY A 1 90 ? -14.244 -24.195 15.589 1.00 69.94 90 GLY A CA 1
ATOM 690 C C . GLY A 1 90 ? -13.408 -24.989 14.577 1.00 69.94 90 GLY A C 1
ATOM 691 O O . GLY A 1 90 ? -13.533 -26.207 14.496 1.00 69.94 90 GLY A O 1
ATOM 692 N N . ARG A 1 91 ? -12.545 -24.299 13.812 1.00 79.50 91 ARG A N 1
ATOM 693 C CA . ARG A 1 91 ? -11.573 -24.910 12.878 1.00 79.50 91 ARG A CA 1
ATOM 694 C C . ARG A 1 91 ? -10.176 -25.105 13.476 1.00 79.50 91 ARG A C 1
ATOM 696 O O . ARG A 1 91 ? -9.244 -25.378 12.725 1.00 79.50 91 ARG A O 1
ATOM 703 N N . HIS A 1 92 ? -10.011 -24.958 14.789 1.00 57.66 92 HIS A N 1
ATOM 704 C CA . HIS A 1 92 ? -8.720 -25.101 15.459 1.00 57.66 92 HIS A CA 1
ATOM 705 C C . HIS A 1 92 ? -8.679 -26.326 16.380 1.00 57.66 92 HIS A C 1
ATOM 707 O O . HIS A 1 92 ? -9.620 -26.588 17.125 1.00 57.66 92 HIS A O 1
ATOM 713 N N . ILE A 1 93 ? -7.561 -27.049 16.350 1.00 80.94 93 ILE A N 1
ATOM 714 C CA . ILE A 1 93 ? -7.153 -28.038 17.350 1.00 80.94 93 ILE A CA 1
ATOM 715 C C . ILE A 1 93 ? -6.126 -27.349 18.255 1.00 80.94 93 ILE A C 1
ATOM 717 O O . ILE A 1 93 ? -5.052 -26.947 17.799 1.00 80.94 93 ILE A O 1
ATOM 721 N N . ILE A 1 94 ? -6.470 -27.176 19.528 1.00 70.75 94 ILE A N 1
ATOM 722 C CA . ILE A 1 94 ? -5.660 -26.475 20.528 1.00 70.75 94 ILE A CA 1
ATOM 723 C C . ILE A 1 94 ? -4.961 -27.512 21.402 1.00 70.75 94 ILE A C 1
ATOM 725 O O . ILE A 1 94 ? -5.649 -28.325 22.007 1.00 70.75 94 ILE A O 1
ATOM 729 N N . LEU A 1 95 ? -3.629 -27.465 21.501 1.00 77.75 95 LEU A N 1
ATOM 730 C CA . LEU A 1 95 ? -2.841 -28.289 22.429 1.00 77.75 95 LEU A CA 1
ATOM 731 C C . LEU A 1 95 ? -2.442 -27.440 23.641 1.00 77.75 95 LEU A C 1
ATOM 733 O O . LEU A 1 95 ? -1.873 -26.359 23.469 1.00 77.75 95 LEU A O 1
ATOM 737 N N . TYR A 1 96 ? -2.722 -27.916 24.853 1.00 68.81 96 TYR A N 1
ATOM 738 C CA . TYR A 1 96 ? -2.488 -27.168 26.090 1.00 68.81 96 TYR A CA 1
ATOM 739 C C . TYR A 1 96 ? -1.998 -28.073 27.225 1.00 68.81 96 TYR A C 1
ATOM 741 O O . TYR A 1 96 ? -2.304 -29.259 27.264 1.00 68.81 96 TYR A O 1
ATOM 749 N N . LEU A 1 97 ? -1.225 -27.508 28.154 1.00 74.50 97 LEU A N 1
ATOM 750 C CA . LEU A 1 97 ? -0.807 -28.184 29.383 1.00 74.50 97 LEU A CA 1
ATOM 751 C C . LEU A 1 97 ? -1.759 -27.773 30.510 1.00 74.50 97 LEU A C 1
ATOM 753 O O . LEU A 1 97 ? -1.914 -26.579 30.768 1.00 74.50 97 LEU A O 1
ATOM 757 N N . GLU A 1 98 ? -2.362 -28.736 31.198 1.00 56.72 98 GLU A N 1
ATOM 758 C CA . GLU A 1 98 ? -3.130 -28.451 32.410 1.00 56.72 98 GLU A CA 1
ATOM 759 C C . GLU A 1 98 ? -2.149 -28.356 33.586 1.00 56.72 98 GLU A C 1
ATOM 761 O O . GLU A 1 98 ? -1.612 -29.352 34.071 1.00 56.72 98 GLU A O 1
ATOM 766 N N . THR A 1 99 ? -1.798 -27.136 33.997 1.00 41.41 99 THR A N 1
ATOM 767 C CA . THR A 1 99 ? -0.915 -26.946 35.153 1.00 41.41 99 THR A CA 1
ATOM 768 C C . THR A 1 99 ? -1.675 -27.274 36.429 1.00 41.41 99 THR A C 1
ATOM 770 O O . THR A 1 99 ? -2.616 -26.566 36.788 1.00 41.41 99 THR A O 1
ATOM 773 N N . ALA A 1 100 ? -1.225 -28.309 37.138 1.00 35.72 100 ALA A N 1
ATOM 774 C CA . ALA A 1 100 ? -1.639 -28.572 38.506 1.00 35.72 100 ALA A CA 1
ATOM 775 C C . ALA A 1 100 ? -1.407 -27.320 39.370 1.00 35.72 100 ALA A C 1
ATOM 777 O O . ALA A 1 100 ? -0.294 -26.789 39.431 1.00 35.72 100 ALA A O 1
ATOM 778 N N . MET A 1 101 ? -2.453 -26.857 40.057 1.00 30.06 101 MET A N 1
ATOM 779 C CA . MET A 1 101 ? -2.270 -26.026 41.247 1.00 30.06 101 MET A CA 1
ATOM 780 C C . MET A 1 101 ? -1.370 -26.785 42.242 1.00 30.06 101 MET A C 1
ATOM 782 O O . MET A 1 101 ? -1.391 -28.019 42.259 1.00 30.06 101 MET A O 1
ATOM 786 N N . PRO A 1 102 ? -0.559 -26.086 43.060 1.00 33.25 102 PRO A N 1
ATOM 787 C CA . PRO A 1 102 ? 0.249 -26.738 44.087 1.00 33.25 102 PRO A CA 1
ATOM 788 C C . PRO A 1 102 ? -0.643 -27.630 44.967 1.00 33.25 102 PRO A C 1
ATOM 790 O O . PRO A 1 102 ? -1.804 -27.271 45.185 1.00 33.25 102 PRO A O 1
ATOM 793 N N . PRO A 1 103 ? -0.135 -28.769 45.476 1.00 37.03 103 PRO A N 1
ATOM 794 C CA . PRO A 1 103 ? -0.908 -29.655 46.333 1.00 37.03 103 PRO A CA 1
ATOM 795 C C . PRO A 1 103 ? -1.236 -28.911 47.629 1.00 37.03 103 PRO A C 1
ATOM 797 O O . PRO A 1 103 ? -0.431 -28.840 48.556 1.00 37.03 103 PRO A O 1
ATOM 800 N N . GLY A 1 104 ? -2.416 -28.299 47.667 1.00 38.81 104 GLY A N 1
ATOM 801 C CA . GLY A 1 104 ? -3.050 -27.895 48.905 1.00 38.81 104 GLY A CA 1
ATOM 802 C C . GLY A 1 104 ? -3.404 -29.170 49.649 1.00 38.81 104 GLY A C 1
ATOM 803 O O . GLY A 1 104 ? -4.065 -30.040 49.089 1.00 38.81 104 GLY A O 1
ATOM 804 N N . THR A 1 105 ? -2.900 -29.290 50.873 1.00 40.31 105 THR A N 1
ATOM 805 C CA . THR A 1 105 ? -3.265 -30.304 51.869 1.00 40.31 105 THR A CA 1
ATOM 806 C C . THR A 1 105 ? -4.700 -30.792 51.688 1.00 40.31 105 THR A C 1
ATOM 808 O O . THR A 1 105 ? -5.628 -29.997 51.845 1.00 40.31 105 THR A O 1
ATOM 811 N N . GLU A 1 106 ? -4.874 -32.080 51.379 1.00 37.72 106 GLU A N 1
ATOM 812 C CA . GLU A 1 106 ? -6.186 -32.725 51.427 1.00 37.72 106 GLU A CA 1
ATOM 813 C C . GLU A 1 106 ? -6.777 -32.522 52.831 1.00 37.72 106 GLU A C 1
ATOM 815 O O . GLU A 1 106 ? -6.148 -32.915 53.822 1.00 37.72 106 GLU A O 1
ATOM 820 N N . PRO A 1 107 ? -7.958 -31.893 52.960 1.00 42.41 107 PRO A N 1
ATOM 821 C CA . PRO A 1 107 ? -8.706 -31.950 54.200 1.00 42.41 107 PRO A CA 1
ATOM 822 C C . PRO A 1 107 ? -9.160 -33.400 54.436 1.00 42.41 107 PRO A C 1
ATOM 824 O O . PRO A 1 107 ? -9.371 -34.144 53.475 1.00 42.41 107 PRO A O 1
ATOM 827 N N . PRO A 1 108 ? -9.324 -33.814 55.701 1.00 41.12 108 PRO A N 1
ATOM 828 C CA . PRO A 1 108 ? -9.741 -35.167 56.050 1.00 41.12 108 PRO A CA 1
ATOM 829 C C . PRO A 1 108 ? -11.062 -35.543 55.367 1.00 41.12 108 PRO A C 1
ATOM 831 O O . PRO A 1 108 ? -11.967 -34.722 55.224 1.00 41.12 108 PRO A O 1
ATOM 834 N N . SER A 1 109 ? -11.152 -36.810 54.970 1.00 43.59 109 SER A N 1
ATOM 835 C CA . SER A 1 109 ? -12.173 -37.431 54.119 1.00 43.59 109 SER A CA 1
ATOM 836 C C . SER A 1 109 ? -13.581 -37.552 54.728 1.00 43.59 109 SER A C 1
ATOM 838 O O . SER A 1 109 ? -14.268 -38.523 54.435 1.00 43.59 109 SER A O 1
ATOM 840 N N . ASP A 1 110 ? -14.022 -36.596 55.550 1.00 41.06 110 ASP A N 1
ATOM 841 C CA . ASP A 1 110 ? -15.320 -36.644 56.248 1.00 41.06 110 ASP A CA 1
ATOM 842 C C . ASP A 1 110 ? -16.121 -35.325 56.225 1.00 41.06 110 ASP A C 1
ATOM 844 O O . ASP A 1 110 ? -17.069 -35.143 56.988 1.00 41.06 110 ASP A O 1
ATOM 848 N N . SER A 1 111 ? -15.828 -34.407 55.300 1.00 41.53 111 SER A N 1
ATOM 849 C CA . SER A 1 111 ? -16.738 -33.300 54.981 1.00 41.53 111 SER A CA 1
ATOM 850 C C . SER A 1 111 ? -17.104 -33.312 53.497 1.00 41.53 111 SER A C 1
ATOM 852 O O . SER A 1 111 ? -16.305 -32.972 52.629 1.00 41.53 111 SER A O 1
ATOM 854 N N . LEU A 1 112 ? -18.344 -33.704 53.182 1.00 42.38 112 LEU A N 1
ATOM 855 C CA . LEU A 1 112 ? -18.933 -33.426 51.870 1.00 42.38 112 LEU A CA 1
ATOM 856 C C . LEU A 1 112 ? -18.940 -31.898 51.694 1.00 42.38 112 LEU A C 1
ATOM 858 O O . LEU A 1 112 ? -19.586 -31.223 52.500 1.00 42.38 112 LEU A O 1
ATOM 862 N N . PRO A 1 113 ? -18.246 -31.319 50.698 1.00 46.91 113 PRO A N 1
ATOM 863 C CA . PRO A 1 113 ? -18.293 -29.880 50.510 1.00 46.91 113 PRO A CA 1
ATOM 864 C C . PRO A 1 113 ? -19.720 -29.488 50.129 1.00 46.91 113 PRO A C 1
ATOM 866 O O . PRO A 1 113 ? -20.313 -30.064 49.211 1.00 46.91 113 PRO A O 1
ATOM 869 N N . LEU A 1 114 ? -20.280 -28.508 50.835 1.00 57.88 114 LEU A N 1
ATOM 870 C CA . LEU A 1 114 ? -21.561 -27.922 50.477 1.00 57.88 114 LEU A CA 1
ATOM 871 C C . LEU A 1 114 ? -21.343 -27.097 49.198 1.00 57.88 114 LEU A C 1
ATOM 873 O O . LEU A 1 114 ? -20.725 -26.034 49.218 1.00 57.88 114 LEU A O 1
ATOM 877 N N . PHE A 1 115 ? -21.783 -27.615 48.054 1.00 64.62 115 PHE A N 1
ATOM 878 C CA . PHE A 1 115 ? -21.757 -26.871 46.797 1.00 64.62 115 PHE A CA 1
ATOM 879 C C . PHE A 1 115 ? -23.121 -26.233 46.555 1.00 64.62 115 PHE A C 1
ATOM 881 O O . PHE A 1 115 ? -24.143 -26.922 46.554 1.00 64.62 115 PHE A O 1
ATOM 888 N N . LEU A 1 116 ? -23.134 -24.932 46.273 1.00 73.56 116 LEU A N 1
ATOM 889 C CA . LEU A 1 116 ? -24.299 -24.269 45.707 1.00 73.56 116 LEU A CA 1
ATOM 890 C C . LEU A 1 116 ? -24.330 -24.560 44.203 1.00 73.56 116 LEU A C 1
ATOM 892 O O . LEU A 1 116 ? -23.417 -24.182 43.468 1.00 73.56 116 LEU A O 1
ATOM 896 N N . SER A 1 117 ? -25.364 -25.256 43.736 1.00 76.75 117 SER A N 1
ATOM 897 C CA . SER A 1 117 ? -25.573 -25.495 42.307 1.00 76.75 117 SER A CA 1
ATOM 898 C C . SER A 1 117 ? -26.412 -24.367 41.724 1.00 76.75 117 SER A C 1
ATOM 900 O O . SER A 1 117 ? -27.575 -24.216 42.082 1.00 76.75 117 SER A O 1
ATOM 902 N N . ILE A 1 118 ? -25.836 -23.600 40.805 1.00 78.25 118 ILE A N 1
ATOM 903 C CA . ILE A 1 118 ? -26.530 -22.539 40.079 1.00 78.25 118 ILE A CA 1
ATOM 904 C C . ILE A 1 118 ? -26.846 -23.046 38.679 1.00 78.25 118 ILE A C 1
ATOM 906 O O . ILE A 1 118 ? -25.940 -23.387 37.923 1.00 78.25 118 ILE A O 1
ATOM 910 N N . GLY A 1 119 ? -28.132 -23.124 38.349 1.00 82.06 119 GLY A N 1
ATOM 911 C CA . GLY A 1 119 ? -28.607 -23.522 37.027 1.00 82.06 119 GLY A CA 1
ATOM 912 C C . GLY A 1 119 ? -29.387 -22.399 36.362 1.00 82.06 119 GLY A C 1
ATOM 913 O O . GLY A 1 119 ? -30.006 -21.580 37.040 1.00 82.06 119 GLY A O 1
ATOM 914 N N . GLY A 1 120 ? -29.389 -22.364 35.037 1.00 86.62 120 GLY A N 1
ATOM 915 C CA . GLY A 1 120 ? -30.140 -21.348 34.316 1.00 86.62 120 GLY A CA 1
ATOM 916 C C . GLY A 1 120 ? -30.064 -21.467 32.806 1.00 86.62 120 GLY A C 1
ATOM 917 O O . GLY A 1 120 ? -29.473 -22.407 32.283 1.00 86.62 120 GLY A O 1
ATOM 918 N N . LYS A 1 121 ? -30.664 -20.492 32.124 1.00 89.69 121 LYS A N 1
ATOM 919 C CA . LYS A 1 121 ? -30.654 -20.328 30.672 1.00 89.69 121 LYS A CA 1
ATOM 920 C C . LYS A 1 121 ? -30.089 -18.957 30.304 1.00 89.69 121 LYS A C 1
ATOM 922 O O . LYS A 1 121 ? -30.466 -17.960 30.917 1.00 89.69 121 LYS A O 1
ATOM 927 N N . ILE A 1 122 ? -29.215 -18.902 29.305 1.00 90.44 122 ILE A N 1
ATOM 928 C CA . ILE A 1 122 ? -28.718 -17.658 28.714 1.00 90.44 122 ILE A CA 1
ATOM 929 C C . ILE A 1 122 ? -29.455 -17.409 27.396 1.00 90.44 122 ILE A C 1
ATOM 931 O O . ILE A 1 122 ? -29.498 -18.299 26.541 1.00 90.44 122 ILE A O 1
ATOM 935 N N . ILE A 1 123 ? -30.032 -16.218 27.237 1.00 92.75 123 ILE A N 1
ATOM 936 C CA . ILE A 1 123 ? -30.783 -15.822 26.036 1.00 92.75 123 ILE A CA 1
ATOM 937 C C . ILE A 1 123 ? -30.369 -14.431 25.545 1.00 92.75 123 ILE A C 1
ATOM 939 O O . ILE A 1 123 ? -29.885 -13.603 26.318 1.00 92.75 123 ILE A O 1
ATOM 943 N N . ASP A 1 124 ? -30.586 -14.172 24.262 1.00 91.38 124 ASP A N 1
ATOM 944 C CA . ASP A 1 124 ? -30.487 -12.845 23.657 1.00 91.38 124 ASP A CA 1
ATOM 945 C C . ASP A 1 124 ? -31.627 -11.945 24.171 1.00 91.38 124 ASP A C 1
ATOM 947 O O . ASP A 1 124 ? -32.785 -12.365 24.217 1.00 91.38 124 ASP A O 1
ATOM 951 N N . ALA A 1 125 ? -31.305 -10.719 24.592 1.00 91.94 125 ALA A N 1
ATOM 952 C CA . ALA A 1 125 ? -32.277 -9.808 25.200 1.00 91.94 125 ALA A CA 1
ATOM 953 C C . ALA A 1 125 ? -33.370 -9.315 24.229 1.00 91.94 125 ALA A C 1
ATOM 955 O O . ALA A 1 125 ? -34.478 -9.008 24.669 1.00 91.94 125 ALA A O 1
ATOM 956 N N . GLU A 1 126 ? -33.084 -9.240 22.927 1.00 88.94 126 GLU A N 1
ATOM 957 C CA . GLU A 1 126 ? -33.995 -8.692 21.912 1.00 88.94 126 GLU A CA 1
ATOM 958 C C . GLU A 1 126 ? -34.873 -9.780 21.286 1.00 88.94 126 GLU A C 1
ATOM 960 O O . GLU A 1 126 ? -36.082 -9.620 21.126 1.00 88.94 126 GLU A O 1
ATOM 965 N N . THR A 1 127 ? -34.257 -10.900 20.928 1.00 90.00 127 THR A N 1
ATOM 966 C CA . THR A 1 127 ? -34.882 -12.004 20.188 1.00 90.00 127 THR A CA 1
ATOM 967 C C . THR A 1 127 ? -35.394 -13.109 21.106 1.00 90.00 127 THR A C 1
ATOM 969 O O . THR A 1 127 ? -36.208 -13.926 20.683 1.00 90.00 127 THR A O 1
ATOM 972 N N . SER A 1 128 ? -34.948 -13.135 22.370 1.00 90.50 128 SER A N 1
ATOM 973 C CA . SER A 1 128 ? -35.195 -14.230 23.321 1.00 90.50 128 SER A CA 1
ATOM 974 C C . SER A 1 128 ? -34.687 -15.600 22.847 1.00 90.50 128 SER A C 1
ATOM 976 O O . SER A 1 128 ? -35.056 -16.629 23.420 1.00 90.50 128 SER A O 1
ATOM 978 N N . GLU A 1 129 ? -33.833 -15.636 21.821 1.00 89.88 129 GLU A N 1
ATOM 979 C CA . GLU A 1 129 ? -33.217 -16.867 21.335 1.00 89.88 129 GLU A CA 1
ATOM 980 C C . GLU A 1 129 ? -32.159 -17.374 22.328 1.00 89.88 129 GLU A C 1
ATOM 982 O O . GLU A 1 129 ? -31.454 -16.575 22.953 1.00 89.88 129 GLU A O 1
ATOM 987 N N . PRO A 1 130 ? -32.030 -18.701 22.511 1.00 86.69 130 PRO A N 1
ATOM 988 C CA . PRO A 1 130 ? -31.003 -19.263 23.376 1.00 86.69 130 PRO A CA 1
ATOM 989 C C . PRO A 1 130 ? -29.608 -18.965 22.831 1.00 86.69 130 PRO A C 1
ATOM 991 O O . PRO A 1 130 ? -29.372 -19.072 21.630 1.00 86.69 130 PRO A O 1
ATOM 994 N N . LEU A 1 131 ? -28.670 -18.653 23.728 1.00 83.81 131 LEU A N 1
ATOM 995 C CA . LEU A 1 131 ? -27.269 -18.423 23.378 1.00 83.81 131 LEU A CA 1
ATOM 996 C C . LEU A 1 131 ? -26.439 -19.673 23.692 1.00 83.81 131 LEU A C 1
ATOM 998 O O . LEU A 1 131 ? -26.059 -19.878 24.852 1.00 83.81 131 LEU A O 1
ATOM 1002 N N . PRO A 1 132 ? -26.172 -20.541 22.698 1.00 79.06 132 PRO A N 1
ATOM 1003 C CA . PRO A 1 132 ? -25.375 -21.740 22.900 1.00 79.06 132 PRO A CA 1
ATOM 1004 C C . PRO A 1 132 ? -23.892 -21.400 22.999 1.00 79.06 132 PRO A C 1
ATOM 1006 O O . PRO A 1 132 ? -23.410 -20.552 22.254 1.00 79.06 132 PRO A O 1
ATOM 1009 N N . TYR A 1 133 ? -23.158 -22.106 23.861 1.00 85.69 133 TYR A N 1
ATOM 1010 C CA . TYR A 1 133 ? -21.724 -21.903 24.112 1.00 85.69 133 TYR A CA 1
ATOM 1011 C C . TYR A 1 133 ? -21.346 -20.557 24.755 1.00 85.69 133 TYR A C 1
ATOM 1013 O O . TYR A 1 133 ? -20.190 -20.137 24.687 1.00 85.69 133 TYR A O 1
ATOM 1021 N N . ALA A 1 134 ? -22.292 -19.884 25.413 1.00 81.75 134 ALA A N 1
ATOM 1022 C CA . ALA A 1 134 ? -21.981 -18.786 26.322 1.00 81.75 134 ALA A CA 1
ATOM 1023 C C . ALA A 1 134 ? -21.087 -19.296 27.452 1.00 81.75 134 ALA A C 1
ATOM 1025 O O . ALA A 1 134 ? -21.335 -20.365 28.010 1.00 81.75 134 ALA A O 1
ATOM 1026 N N . THR A 1 135 ? -20.030 -18.549 27.761 1.00 86.25 135 THR A N 1
ATOM 1027 C CA . THR A 1 135 ? -19.087 -18.888 28.828 1.00 86.25 135 THR A CA 1
ATOM 1028 C C . THR A 1 135 ? -19.583 -18.289 30.131 1.00 86.25 135 THR A C 1
ATOM 1030 O O . THR A 1 135 ? -19.880 -17.100 30.188 1.00 86.25 135 THR A O 1
ATOM 1033 N N . ILE A 1 136 ? -19.665 -19.107 31.177 1.00 88.19 136 ILE A N 1
ATOM 1034 C CA . ILE A 1 136 ? -20.073 -18.706 32.521 1.00 88.19 136 ILE A CA 1
ATOM 1035 C C . ILE A 1 136 ? -18.930 -19.040 33.468 1.00 88.19 136 ILE A C 1
ATOM 1037 O O . ILE A 1 136 ? -18.510 -20.190 33.535 1.00 88.19 136 ILE A O 1
ATOM 1041 N N . GLY A 1 137 ? -18.425 -18.075 34.226 1.00 84.56 137 GLY A N 1
ATOM 1042 C CA . GLY A 1 137 ? -17.284 -18.297 35.108 1.00 84.56 137 GLY A CA 1
ATOM 1043 C C . GLY A 1 137 ? -17.315 -17.448 36.364 1.00 84.56 137 GLY A C 1
ATOM 1044 O O . GLY A 1 137 ? -18.028 -16.457 36.448 1.00 84.56 137 GLY A O 1
ATOM 1045 N N . ILE A 1 138 ? -16.525 -17.845 37.355 1.00 81.69 138 ILE A N 1
ATOM 1046 C CA . ILE A 1 138 ? -16.204 -16.995 38.499 1.00 81.69 138 ILE A CA 1
ATOM 1047 C C . ILE A 1 138 ? -14.896 -16.284 38.179 1.00 81.69 138 ILE A C 1
ATOM 1049 O O . ILE A 1 138 ? -13.885 -16.932 37.871 1.00 81.69 138 ILE A O 1
ATOM 1053 N N . ASN A 1 139 ? -14.920 -14.954 38.225 1.00 65.62 139 ASN A N 1
ATOM 1054 C CA . ASN A 1 139 ? -13.755 -14.148 37.884 1.00 65.62 139 ASN A CA 1
ATOM 1055 C C . ASN A 1 139 ? -12.527 -14.580 38.705 1.00 65.62 139 ASN A C 1
ATOM 1057 O O . ASN A 1 139 ? -12.608 -14.841 39.897 1.00 65.62 139 ASN A O 1
ATOM 1061 N N . HIS A 1 140 ? -11.370 -14.683 38.046 1.00 58.34 140 HIS A N 1
ATOM 1062 C CA . HIS A 1 140 ? -10.069 -14.987 38.668 1.00 58.34 140 HIS A CA 1
ATOM 1063 C C . HIS A 1 140 ? -9.915 -16.359 39.361 1.00 58.34 140 HIS A C 1
ATOM 1065 O O . HIS A 1 140 ? -8.856 -16.621 39.930 1.00 58.34 140 HIS A O 1
ATOM 1071 N N . ARG A 1 141 ? -10.906 -17.262 39.290 1.00 62.53 141 ARG A N 1
ATOM 1072 C CA . ARG A 1 141 ? -10.883 -18.559 40.006 1.00 62.53 141 ARG A CA 1
ATOM 1073 C C . ARG A 1 141 ? -10.707 -19.791 39.110 1.00 62.53 141 ARG A C 1
ATOM 1075 O O . ARG A 1 141 ? -10.602 -20.895 39.633 1.00 62.53 141 ARG A O 1
ATOM 1082 N N . GLY A 1 142 ? -10.708 -19.631 37.782 1.00 60.97 142 GLY A N 1
ATOM 1083 C CA . GLY A 1 142 ? -10.607 -20.748 36.823 1.00 60.97 142 GLY A CA 1
ATOM 1084 C C . GLY A 1 142 ? -11.787 -21.734 36.866 1.00 60.97 142 GLY A C 1
ATOM 1085 O O . GLY A 1 142 ? -11.724 -22.794 36.254 1.00 60.97 142 GLY A O 1
ATOM 1086 N N . LYS A 1 143 ? -12.861 -21.401 37.593 1.00 73.56 143 LYS A N 1
ATOM 1087 C CA . LYS A 1 143 ? -14.077 -22.210 37.732 1.00 73.56 143 LYS A CA 1
ATOM 1088 C C . LYS A 1 143 ? -15.150 -21.655 36.800 1.00 73.56 143 LYS A C 1
ATOM 1090 O O . LYS A 1 143 ? -15.529 -20.494 36.939 1.00 73.56 143 LYS A O 1
ATOM 1095 N N . GLY A 1 144 ? -15.646 -22.475 35.879 1.00 81.00 144 GLY A N 1
ATOM 1096 C CA . GLY A 1 144 ? -16.662 -22.070 34.914 1.00 81.00 144 GLY A CA 1
ATOM 1097 C C . GLY A 1 144 ? -17.327 -23.245 34.204 1.00 81.00 144 GLY A C 1
ATOM 1098 O O . GLY A 1 144 ? -16.961 -24.400 34.401 1.00 81.00 144 GLY A O 1
ATOM 1099 N N . THR A 1 145 ? -18.340 -22.935 33.410 1.00 83.00 145 THR A N 1
ATOM 1100 C CA . THR A 1 145 ? -19.122 -23.852 32.583 1.00 83.00 145 THR A CA 1
ATOM 1101 C C . THR A 1 145 ? -19.511 -23.140 31.286 1.00 83.00 145 THR A C 1
ATOM 1103 O O . THR A 1 145 ? -19.277 -21.940 31.129 1.00 83.00 145 THR A O 1
ATOM 1106 N N . VAL A 1 146 ? -20.115 -23.866 30.354 1.00 79.25 146 VAL A N 1
ATOM 1107 C CA . VAL A 1 146 ? -20.649 -23.309 29.107 1.00 79.25 146 VAL A CA 1
ATOM 1108 C C . VAL A 1 146 ? -22.103 -23.726 28.924 1.00 79.25 146 VAL A C 1
ATOM 1110 O O . VAL A 1 146 ? -22.513 -24.778 29.420 1.00 79.25 146 VAL A O 1
ATOM 1113 N N . THR A 1 147 ? -22.893 -22.920 28.216 1.00 78.31 147 THR A N 1
ATOM 1114 C CA . THR A 1 147 ? -24.265 -23.307 27.865 1.00 78.31 147 THR A CA 1
ATOM 1115 C C . THR A 1 147 ? -24.309 -24.381 26.782 1.00 78.31 147 THR A C 1
ATOM 1117 O O . THR A 1 147 ? -23.469 -24.425 25.881 1.00 78.31 147 THR A O 1
ATOM 1120 N N . ASN A 1 148 ? -25.335 -25.230 26.837 1.00 71.00 148 ASN A N 1
ATOM 1121 C CA . ASN A 1 148 ? -25.658 -26.183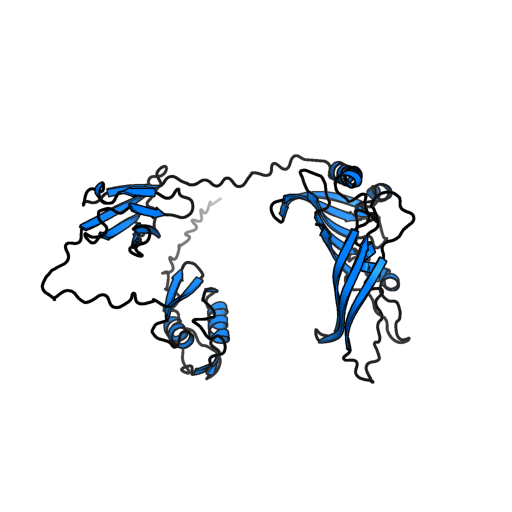 25.775 1.00 71.00 148 ASN A CA 1
ATOM 1122 C C . ASN A 1 148 ? -26.404 -25.512 24.596 1.00 71.00 148 ASN A C 1
ATOM 1124 O O . ASN A 1 148 ? -26.647 -24.308 24.601 1.00 71.00 148 ASN A O 1
ATOM 1128 N N . PHE A 1 149 ? -26.828 -26.302 23.601 1.00 73.19 149 PHE A N 1
ATOM 1129 C CA . PHE A 1 149 ? -27.587 -25.824 22.430 1.00 73.19 149 PHE A CA 1
ATOM 1130 C C . PHE A 1 149 ? -28.885 -25.071 22.758 1.00 73.19 149 PHE A C 1
ATOM 1132 O O . PHE A 1 149 ? -29.316 -24.225 21.984 1.00 73.19 149 PHE A O 1
ATOM 1139 N N . ASN A 1 150 ? -29.498 -25.363 23.904 1.00 75.12 150 ASN A N 1
ATOM 1140 C CA . ASN A 1 150 ? -30.731 -24.727 24.361 1.00 75.12 150 ASN A CA 1
ATOM 1141 C C . ASN A 1 150 ? -30.459 -23.509 25.260 1.00 75.12 150 ASN A C 1
ATOM 1143 O O . ASN A 1 150 ? -31.397 -22.970 25.856 1.00 75.12 150 ASN A O 1
ATOM 1147 N N . GLY A 1 151 ? -29.195 -23.090 25.389 1.00 77.06 151 GLY A N 1
ATOM 1148 C CA . GLY A 1 151 ? -28.769 -22.001 26.262 1.00 77.06 151 GLY A CA 1
ATOM 1149 C C . GLY A 1 151 ? -28.712 -22.386 27.741 1.00 77.06 151 GLY A C 1
ATOM 1150 O O . GLY A 1 151 ? -28.475 -21.514 28.568 1.00 77.06 151 GLY A O 1
ATOM 1151 N N . ASP A 1 152 ? -28.931 -23.654 28.105 1.00 87.06 152 ASP A N 1
ATOM 1152 C CA . ASP A 1 152 ? -28.971 -24.085 29.506 1.00 87.06 152 ASP A CA 1
ATOM 1153 C C . ASP A 1 152 ? -27.566 -24.348 30.057 1.00 87.06 152 ASP A C 1
ATOM 1155 O O . ASP A 1 152 ? -26.716 -24.917 29.367 1.00 87.06 152 ASP A O 1
ATOM 1159 N N . PHE A 1 153 ? -27.335 -23.991 31.320 1.00 85.06 153 PHE A N 1
ATOM 1160 C CA . PHE A 1 153 ? -26.089 -24.238 32.042 1.00 85.06 153 PHE A CA 1
ATOM 1161 C C . PHE A 1 153 ? -26.338 -24.694 33.482 1.00 85.06 153 PHE A C 1
ATOM 1163 O O . PHE A 1 153 ? -27.376 -24.408 34.083 1.00 85.06 153 PHE A O 1
ATOM 1170 N N . VAL A 1 154 ? -25.335 -25.366 34.050 1.00 85.75 154 VAL A N 1
ATOM 1171 C CA . VAL A 1 154 ? -25.235 -25.655 35.485 1.00 85.75 154 VAL A CA 1
ATOM 1172 C C . VAL A 1 154 ? -23.793 -25.423 35.928 1.00 85.75 154 VAL A C 1
ATOM 1174 O O . VAL A 1 154 ? -22.862 -25.964 35.329 1.00 85.75 154 VAL A O 1
ATOM 1177 N N . LEU A 1 155 ? -23.609 -24.632 36.984 1.00 83.81 155 LEU A N 1
ATOM 1178 C CA . LEU A 1 155 ? -22.324 -24.339 37.609 1.00 83.81 155 LEU A CA 1
ATOM 1179 C C . LEU A 1 155 ? -22.375 -24.701 39.095 1.00 83.81 155 LEU A C 1
ATOM 1181 O O . LEU A 1 155 ? -23.268 -24.271 39.821 1.00 83.81 155 LEU A O 1
ATOM 1185 N N . ARG A 1 156 ? -21.390 -25.472 39.562 1.00 84.12 156 ARG A N 1
ATOM 1186 C CA . ARG A 1 156 ? -21.222 -25.787 40.985 1.00 84.12 156 ARG A CA 1
ATOM 1187 C C . ARG A 1 156 ? -20.257 -24.796 41.618 1.00 84.12 156 ARG A C 1
ATOM 1189 O O . ARG A 1 156 ? -19.112 -24.687 41.185 1.00 84.12 156 ARG A O 1
ATOM 1196 N N . ILE A 1 157 ? -20.717 -24.106 42.653 1.00 79.38 157 ILE A N 1
ATOM 1197 C CA . ILE A 1 157 ? -19.963 -23.078 43.365 1.00 79.38 157 ILE A CA 1
ATOM 1198 C C . ILE A 1 157 ? -19.667 -23.571 44.782 1.00 79.38 157 ILE A C 1
ATOM 1200 O O . ILE A 1 157 ? -20.572 -23.954 45.518 1.00 79.38 157 ILE A O 1
ATOM 1204 N N . SER A 1 158 ? -18.388 -23.591 45.155 1.00 82.25 158 SER A N 1
ATOM 1205 C CA . SER A 1 158 ? -17.946 -23.873 46.526 1.00 82.25 158 SER A CA 1
ATOM 1206 C C . SER A 1 158 ? -18.166 -22.665 47.443 1.00 82.25 158 SER A C 1
ATOM 1208 O O . SER A 1 158 ? -18.132 -21.529 46.971 1.00 82.25 158 SER A O 1
ATOM 1210 N N . GLU A 1 159 ? -18.336 -22.898 48.750 1.00 77.69 159 GLU A N 1
ATOM 1211 C CA . GLU A 1 159 ? -18.601 -21.840 49.746 1.00 77.69 159 GLU A CA 1
ATOM 1212 C C . GLU A 1 159 ? -17.608 -20.665 49.688 1.00 77.69 159 GLU A C 1
ATOM 1214 O O . GLU A 1 159 ? -18.003 -19.506 49.782 1.00 77.69 159 GLU A O 1
ATOM 1219 N N . GLU A 1 160 ? -16.329 -20.952 49.440 1.00 80.31 160 GLU A N 1
ATOM 1220 C CA . GLU A 1 160 ? -15.248 -19.962 49.292 1.00 80.31 160 GLU A CA 1
ATOM 1221 C C . GLU A 1 160 ? -15.472 -18.923 48.171 1.00 80.31 160 GLU A C 1
ATOM 1223 O O . GLU A 1 160 ? -14.797 -17.896 48.149 1.00 80.31 160 GLU A O 1
ATOM 1228 N N . ASN A 1 161 ? -16.382 -19.194 47.228 1.00 80.62 161 ASN A N 1
ATOM 1229 C CA . ASN A 1 161 ? -16.664 -18.343 46.069 1.00 80.62 161 ASN A CA 1
ATOM 1230 C C . ASN A 1 161 ? -18.058 -17.697 46.134 1.00 80.62 161 ASN A C 1
ATOM 1232 O O . ASN A 1 161 ? -18.499 -17.087 45.161 1.00 80.62 161 ASN A O 1
ATOM 1236 N N . LEU A 1 162 ? -18.771 -17.822 47.260 1.00 78.81 162 LEU A N 1
ATOM 1237 C CA . LEU A 1 162 ? -20.098 -17.218 47.420 1.00 78.81 162 LEU A CA 1
ATOM 1238 C C . LEU A 1 162 ? -20.054 -15.686 47.381 1.00 78.81 162 LEU A C 1
ATOM 1240 O O . LEU A 1 162 ? -21.026 -15.067 46.963 1.00 78.81 162 LEU A O 1
ATOM 1244 N N . ASP A 1 163 ? -18.937 -15.084 47.791 1.00 82.94 163 ASP A N 1
ATOM 1245 C CA . ASP A 1 163 ? -18.702 -13.633 47.780 1.00 82.94 163 ASP A CA 1
ATOM 1246 C C . ASP A 1 163 ? -18.200 -13.080 46.436 1.00 82.94 163 ASP A C 1
ATOM 1248 O O . ASP A 1 163 ? -17.934 -11.885 46.323 1.00 82.94 163 ASP A O 1
ATOM 1252 N N . ASP A 1 164 ? -18.056 -13.931 45.420 1.00 85.31 164 ASP A N 1
ATOM 1253 C CA . ASP A 1 164 ? -17.450 -13.559 44.144 1.00 85.31 164 ASP A CA 1
ATOM 1254 C C . ASP A 1 164 ? -18.496 -13.109 43.097 1.00 85.31 164 ASP A C 1
ATOM 1256 O O . ASP A 1 164 ? -19.709 -13.064 43.339 1.00 85.31 164 ASP A O 1
ATOM 1260 N N . THR A 1 165 ? -18.013 -12.746 41.909 1.00 83.69 165 THR A N 1
ATOM 1261 C CA . THR A 1 165 ? -18.817 -12.307 40.767 1.00 83.69 165 THR A CA 1
ATOM 1262 C C . THR A 1 165 ? -18.844 -13.379 39.685 1.00 83.69 165 THR A C 1
ATOM 1264 O O . THR A 1 165 ? -17.806 -13.794 39.164 1.00 83.69 165 THR A O 1
ATOM 1267 N N . LEU A 1 166 ? -20.055 -13.782 39.308 1.00 85.88 166 LEU A N 1
ATOM 1268 C CA . LEU A 1 166 ? -20.325 -14.579 38.123 1.00 85.88 166 LEU A CA 1
ATOM 1269 C C . LEU A 1 166 ? -20.192 -13.688 36.884 1.00 85.88 166 LEU A C 1
ATOM 1271 O O . LEU A 1 166 ? -20.890 -12.680 36.770 1.00 85.88 166 LEU A O 1
ATOM 1275 N N . SER A 1 167 ? -19.325 -14.062 35.954 1.00 89.38 167 SER A N 1
ATOM 1276 C CA . SER A 1 167 ? -19.242 -13.472 34.625 1.00 89.38 167 SER A CA 1
ATOM 1277 C C . SER A 1 167 ? -19.889 -14.382 33.592 1.00 89.38 167 SER A C 1
ATOM 1279 O O . SER A 1 167 ? -19.671 -15.592 33.582 1.00 89.38 167 SER A O 1
ATOM 1281 N N . VAL A 1 168 ? -20.693 -13.784 32.719 1.00 89.75 168 VAL A N 1
ATOM 1282 C CA . VAL A 1 168 ? -21.231 -14.418 31.518 1.00 89.75 168 VAL A CA 1
ATOM 1283 C C . VAL A 1 168 ? -20.709 -13.649 30.314 1.00 89.75 168 VAL A C 1
ATOM 1285 O O . VAL A 1 168 ? -20.852 -12.427 30.252 1.00 89.75 168 VAL A O 1
ATOM 1288 N N . SER A 1 169 ? -20.098 -14.352 29.367 1.00 89.00 169 SER A N 1
ATOM 1289 C CA . SER A 1 169 ? -19.577 -13.772 28.133 1.00 89.00 169 SER A CA 1
ATOM 1290 C C . SER A 1 169 ? -20.023 -14.569 26.914 1.00 89.00 169 SER A C 1
ATOM 1292 O O . SER A 1 169 ? -20.122 -15.800 26.929 1.00 89.00 169 SER A O 1
ATOM 1294 N N . TYR A 1 170 ? -20.309 -13.843 25.837 1.00 84.31 170 TYR A N 1
ATOM 1295 C CA . TYR A 1 170 ? -20.667 -14.414 24.550 1.00 84.31 170 TYR A CA 1
ATOM 1296 C C . TYR A 1 170 ? -20.217 -13.468 23.438 1.00 84.31 170 TYR A C 1
ATOM 1298 O O . TYR A 1 170 ? -20.299 -12.251 23.586 1.00 84.31 170 TYR A O 1
ATOM 1306 N N . VAL A 1 171 ? -19.674 -14.012 22.349 1.00 79.31 171 VAL A N 1
ATOM 1307 C CA . VAL A 1 171 ? -19.084 -13.196 21.277 1.00 79.31 171 VAL A CA 1
ATOM 1308 C C . VAL A 1 171 ? -20.162 -12.321 20.640 1.00 79.31 171 VAL A C 1
ATOM 1310 O O . VAL A 1 171 ? -21.181 -12.836 20.190 1.00 79.31 171 VAL A O 1
ATOM 1313 N N . GLY A 1 172 ? -19.917 -11.008 20.585 1.00 78.56 172 GLY A N 1
ATOM 1314 C CA . GLY A 1 172 ? -20.875 -10.025 20.068 1.00 78.56 172 GLY A CA 1
ATOM 1315 C C . GLY A 1 172 ? -21.915 -9.557 21.090 1.00 78.56 172 GLY A C 1
ATOM 1316 O O . GLY A 1 172 ? -22.926 -8.986 20.694 1.00 78.56 172 GLY A O 1
ATOM 1317 N N . TYR A 1 173 ? -21.699 -9.813 22.386 1.00 87.94 173 TYR A N 1
ATOM 1318 C CA . TYR A 1 173 ? -22.585 -9.405 23.477 1.00 87.94 173 TYR A 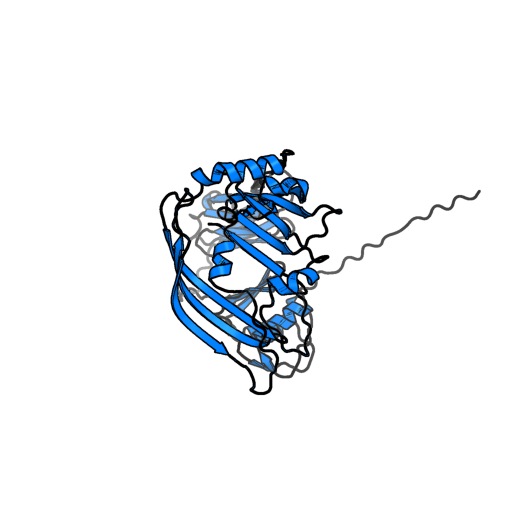CA 1
ATOM 1319 C C . TYR A 1 173 ? -21.800 -8.756 24.613 1.00 87.94 173 TYR A C 1
ATOM 1321 O O . TYR A 1 173 ? -20.636 -9.077 24.858 1.00 87.94 173 TYR A O 1
ATOM 1329 N N . VAL A 1 174 ? -22.466 -7.863 25.339 1.00 86.94 174 VAL A N 1
ATOM 1330 C CA . VAL A 1 174 ? -21.893 -7.174 26.492 1.00 86.94 174 VAL A CA 1
ATOM 1331 C C . VAL A 1 174 ? -21.732 -8.173 27.633 1.00 86.94 174 VAL A C 1
ATOM 1333 O O . VAL A 1 174 ? -22.688 -8.841 28.030 1.00 86.94 174 VAL A O 1
ATOM 1336 N N . ASN A 1 175 ? -20.524 -8.264 28.194 1.00 88.31 175 ASN A N 1
ATOM 1337 C CA . ASN A 1 175 ? -20.252 -9.146 29.330 1.00 88.31 175 ASN A CA 1
ATOM 1338 C C . ASN A 1 175 ? -21.172 -8.817 30.509 1.00 88.31 175 ASN A C 1
ATOM 1340 O O . ASN A 1 175 ? -21.215 -7.677 30.982 1.00 88.31 175 ASN A O 1
ATOM 1344 N N . ARG A 1 176 ? -21.853 -9.836 31.040 1.00 87.69 176 ARG A N 1
ATOM 1345 C CA . ARG A 1 176 ? -22.729 -9.676 32.197 1.00 87.69 176 ARG A CA 1
ATOM 1346 C C . ARG A 1 176 ? -22.027 -10.108 33.473 1.00 87.69 176 ARG A C 1
ATOM 1348 O O . ARG A 1 176 ? -21.482 -11.202 33.546 1.00 87.69 176 ARG A O 1
ATOM 1355 N N . LEU A 1 177 ? -22.061 -9.245 34.484 1.00 88.19 177 LEU A N 1
ATOM 1356 C CA . LEU A 1 177 ? -21.476 -9.488 35.801 1.00 88.19 177 LEU A CA 1
ATOM 1357 C C . LEU A 1 177 ? -22.589 -9.532 36.851 1.00 88.19 177 LEU A C 1
ATOM 1359 O O . LEU A 1 177 ? -23.364 -8.582 36.965 1.00 88.19 177 LEU A O 1
ATOM 1363 N N . LEU A 1 178 ? -22.676 -10.629 37.602 1.00 84.00 178 LEU A N 1
ATOM 1364 C CA . LEU A 1 178 ? -23.710 -10.864 38.612 1.00 84.00 178 LEU A CA 1
ATOM 1365 C C . LEU A 1 178 ? -23.071 -11.327 39.932 1.00 84.00 178 LEU A C 1
ATOM 1367 O O . LEU A 1 178 ? -22.327 -12.306 39.927 1.00 84.00 178 LEU A O 1
ATOM 1371 N N . PRO A 1 179 ? -23.354 -10.686 41.080 1.00 84.00 179 PRO A N 1
ATOM 1372 C CA . PRO A 1 179 ? -22.876 -11.166 42.376 1.00 84.00 179 PRO A CA 1
ATOM 1373 C C . PRO A 1 179 ? -23.459 -12.541 42.708 1.00 84.00 179 PRO A C 1
ATOM 1375 O O . PRO A 1 179 ? -24.682 -12.699 42.715 1.00 84.00 179 PRO A O 1
ATOM 1378 N N . VAL A 1 180 ? -22.619 -13.516 43.064 1.00 82.12 180 VAL A N 1
ATOM 1379 C CA . VAL A 1 180 ? -23.061 -14.896 43.333 1.00 82.12 180 VAL A CA 1
ATOM 1380 C C . VAL A 1 180 ? -24.091 -14.951 44.467 1.00 82.12 180 VAL A C 1
ATOM 1382 O O . VAL A 1 180 ? -25.100 -15.639 44.341 1.00 82.12 180 VAL A O 1
ATOM 1385 N N . ARG A 1 181 ? -23.922 -14.153 45.531 1.00 79.44 181 ARG A N 1
ATOM 1386 C CA . ARG A 1 181 ? -24.895 -14.067 46.641 1.00 79.44 181 ARG A CA 1
ATOM 1387 C C . ARG A 1 181 ? -26.294 -13.613 46.236 1.00 79.44 181 ARG A C 1
ATOM 1389 O O . ARG A 1 181 ? -27.250 -13.907 46.944 1.00 79.44 181 ARG A O 1
ATOM 1396 N N . SER A 1 182 ? -26.411 -12.848 45.153 1.00 73.81 182 SER A N 1
ATOM 1397 C CA . SER A 1 182 ? -27.707 -12.337 44.691 1.00 73.81 182 SER A CA 1
ATOM 1398 C C . SER A 1 182 ? -28.472 -13.333 43.825 1.00 73.81 182 SER A C 1
ATOM 1400 O O . SER A 1 182 ? -29.619 -13.078 43.460 1.00 73.81 182 SER A O 1
ATOM 1402 N N . LEU A 1 183 ? -27.849 -14.463 43.492 1.00 72.00 183 LEU A N 1
ATOM 1403 C CA . LEU A 1 183 ? -28.427 -15.450 42.607 1.00 72.00 183 LEU A CA 1
ATOM 1404 C C . LEU A 1 183 ? -29.377 -16.372 43.383 1.00 72.00 183 LEU A C 1
ATOM 1406 O O . LEU A 1 183 ? -28.952 -17.020 44.344 1.00 72.00 183 LEU A O 1
ATOM 1410 N N . PRO A 1 184 ? -30.660 -16.476 42.985 1.00 62.47 184 PRO A N 1
ATOM 1411 C CA . PRO A 1 184 ? -31.534 -17.498 43.540 1.00 62.47 184 PRO A CA 1
ATOM 1412 C C . PRO A 1 184 ? -30.934 -18.859 43.173 1.00 62.47 184 PRO A C 1
ATOM 1414 O O . PRO A 1 184 ? -30.607 -19.086 42.013 1.00 62.47 184 PRO A O 1
ATOM 1417 N N . GLY A 1 185 ? -30.782 -19.774 44.131 1.00 58.06 185 GLY A N 1
ATOM 1418 C CA . GLY A 1 185 ? -30.228 -21.122 43.906 1.00 58.06 185 GLY A CA 1
ATOM 1419 C C . GLY A 1 185 ? -31.068 -22.043 42.996 1.00 58.06 185 GLY A C 1
ATOM 1420 O O . GLY A 1 185 ? -30.939 -23.258 43.083 1.00 58.06 185 GLY A O 1
ATOM 1421 N N . ASN A 1 186 ? -31.934 -21.477 42.148 1.00 59.16 186 ASN A N 1
ATOM 1422 C CA . ASN A 1 186 ? -32.868 -22.140 41.241 1.00 59.16 186 ASN A CA 1
ATOM 1423 C C . ASN A 1 186 ? -32.581 -21.732 39.782 1.00 59.16 186 ASN A C 1
ATOM 1425 O O . ASN A 1 186 ? -31.782 -20.837 39.521 1.00 59.16 186 ASN A O 1
ATOM 1429 N N . VAL A 1 187 ? -33.285 -22.365 38.836 1.00 63.84 187 VAL A N 1
ATOM 1430 C CA . VAL A 1 187 ? -33.213 -22.073 37.393 1.00 63.84 187 VAL A CA 1
ATOM 1431 C C . VAL A 1 187 ? -33.501 -20.591 37.120 1.00 63.84 187 VAL A C 1
ATOM 1433 O O . VAL A 1 187 ? -34.635 -20.141 37.278 1.00 63.84 187 VAL A O 1
ATOM 1436 N N . MET A 1 188 ? -32.484 -19.838 36.700 1.00 79.94 188 MET A N 1
ATOM 1437 C CA . MET A 1 188 ? -32.595 -18.416 36.345 1.00 79.94 188 MET A CA 1
ATOM 1438 C C . MET A 1 188 ? -32.450 -18.191 34.843 1.00 79.94 188 MET A C 1
ATOM 1440 O O . MET A 1 188 ? -31.793 -18.965 34.157 1.00 79.94 188 MET A O 1
ATOM 1444 N N . THR A 1 189 ? -33.023 -17.109 34.326 1.00 87.19 189 THR A N 1
ATOM 1445 C CA . THR A 1 189 ? -32.758 -16.667 32.951 1.00 87.19 189 THR A CA 1
ATOM 1446 C C . THR A 1 189 ? -31.872 -15.431 32.996 1.00 87.19 189 THR A C 1
ATOM 1448 O O . THR A 1 189 ? -32.210 -14.466 33.678 1.00 87.19 189 THR A O 1
ATOM 1451 N N . ILE A 1 190 ? -30.739 -15.469 32.298 1.00 89.19 190 ILE A N 1
ATOM 1452 C CA . ILE A 1 190 ? -29.819 -14.338 32.155 1.00 89.19 190 ILE A CA 1
ATOM 1453 C C . ILE A 1 190 ? -29.907 -13.865 30.706 1.00 89.19 190 ILE A C 1
ATOM 1455 O O . ILE A 1 190 ? -29.633 -14.623 29.777 1.00 89.19 190 ILE A O 1
ATOM 1459 N N . THR A 1 191 ? -30.306 -12.613 30.521 1.00 93.06 191 THR A N 1
ATOM 1460 C CA . THR A 1 191 ? -30.371 -11.964 29.210 1.00 93.06 191 THR A CA 1
ATOM 1461 C C . THR A 1 191 ? -29.043 -11.284 28.894 1.00 93.06 191 THR A C 1
ATOM 1463 O O . THR A 1 191 ? -28.457 -10.639 29.768 1.00 93.06 191 THR A O 1
ATOM 1466 N N . MET A 1 192 ? -28.585 -11.412 27.652 1.00 92.12 192 MET A N 1
ATOM 1467 C CA . MET A 1 192 ? -27.383 -10.752 27.145 1.00 92.12 192 MET A CA 1
ATOM 1468 C C . MET A 1 192 ? -27.774 -9.684 26.125 1.00 92.12 192 MET A C 1
ATOM 1470 O O . MET A 1 192 ? -28.483 -9.973 25.160 1.00 92.12 192 MET A O 1
ATOM 1474 N N . ASP A 1 193 ? -27.283 -8.465 26.329 1.00 91.88 193 ASP A N 1
ATOM 1475 C CA . ASP A 1 193 ? -27.434 -7.364 25.379 1.00 91.88 193 ASP A CA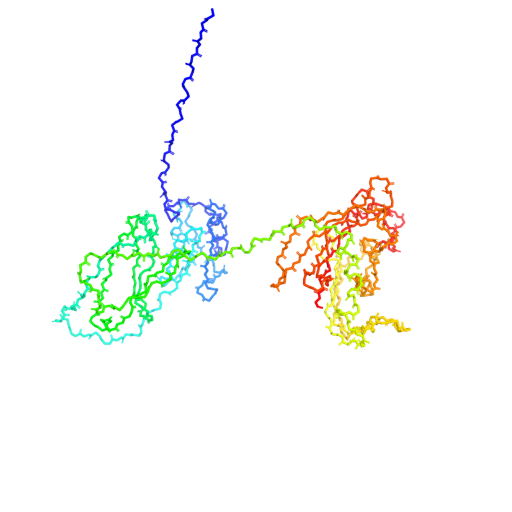 1
ATOM 1476 C C . ASP A 1 193 ? -26.372 -7.487 24.282 1.00 91.88 193 ASP A C 1
ATOM 1478 O O . ASP A 1 193 ? -25.203 -7.758 24.576 1.00 91.88 193 ASP A O 1
ATOM 1482 N N . ARG A 1 194 ? -26.762 -7.299 23.017 1.00 86.94 194 ARG A N 1
ATOM 1483 C CA . ARG A 1 194 ? -25.813 -7.315 21.898 1.00 86.94 194 ARG A CA 1
ATOM 1484 C C . ARG A 1 194 ? -24.824 -6.165 22.029 1.00 86.94 194 ARG A C 1
ATOM 1486 O O . ARG A 1 194 ? -25.206 -5.018 22.251 1.00 86.94 194 ARG A O 1
ATOM 1493 N N . ASP A 1 195 ? -23.552 -6.485 21.848 1.00 82.44 195 ASP A N 1
ATOM 1494 C CA . ASP A 1 195 ? -22.480 -5.509 21.735 1.00 82.44 195 ASP A CA 1
ATOM 1495 C C . ASP A 1 195 ? -22.282 -5.222 20.250 1.00 82.44 195 ASP A C 1
ATOM 1497 O O . ASP A 1 195 ? -21.577 -5.931 19.525 1.00 82.44 195 ASP A O 1
ATOM 1501 N N . PHE A 1 196 ? -22.998 -4.212 19.765 1.00 62.47 196 PHE A N 1
ATOM 1502 C CA . PHE A 1 196 ? -22.783 -3.707 18.423 1.00 62.47 196 PHE A CA 1
ATOM 1503 C C . PHE A 1 196 ? -21.470 -2.926 18.427 1.00 62.47 196 PHE A C 1
ATOM 1505 O O . PHE A 1 196 ? -21.429 -1.782 18.871 1.00 62.47 196 PHE A O 1
ATOM 1512 N N . ILE A 1 197 ? -20.405 -3.521 17.889 1.00 55.16 197 ILE A N 1
ATOM 1513 C CA . ILE A 1 197 ? -19.275 -2.746 17.379 1.00 55.16 197 ILE A CA 1
ATOM 1514 C C . ILE A 1 197 ? -19.691 -2.295 15.976 1.00 55.16 197 ILE A C 1
ATOM 1516 O O . ILE A 1 197 ? -19.627 -3.106 15.046 1.00 55.16 197 ILE A O 1
ATOM 1520 N N . PRO A 1 198 ? -20.172 -1.052 15.781 1.00 49.91 198 PRO A N 1
ATOM 1521 C CA . PRO A 1 198 ? -20.425 -0.565 14.440 1.00 49.91 198 PRO A CA 1
ATOM 1522 C C . PRO A 1 198 ? -19.098 -0.582 13.685 1.00 49.91 198 PRO A C 1
ATOM 1524 O O . PRO A 1 198 ? -18.134 0.074 14.082 1.00 49.91 198 PRO A O 1
ATOM 1527 N N . ILE A 1 199 ? -19.043 -1.331 12.585 1.00 51.50 199 ILE A N 1
ATOM 1528 C CA . ILE A 1 199 ? -18.033 -1.067 11.565 1.00 51.50 199 ILE A CA 1
ATOM 1529 C C . ILE A 1 199 ? -18.363 0.342 11.069 1.00 51.50 199 ILE A C 1
ATOM 1531 O O . ILE A 1 199 ? -19.506 0.551 10.651 1.00 51.50 199 ILE A O 1
ATOM 1535 N N . PRO A 1 200 ? -17.447 1.323 11.163 1.00 42.75 200 PRO A N 1
ATOM 1536 C CA . PRO A 1 200 ? -17.718 2.636 10.608 1.00 42.75 200 PRO A CA 1
ATOM 1537 C C . PRO A 1 200 ? -18.052 2.451 9.129 1.00 42.75 200 PRO A C 1
ATOM 1539 O O . PRO A 1 200 ? -17.224 1.984 8.348 1.00 42.75 200 PRO A O 1
ATOM 1542 N N . GLU A 1 201 ? -19.294 2.755 8.759 1.00 39.31 201 GLU A N 1
ATOM 1543 C CA . GLU A 1 201 ? -19.710 2.772 7.367 1.00 39.31 201 GLU A CA 1
ATOM 1544 C C . GLU A 1 201 ? -18.888 3.854 6.675 1.00 39.31 201 GLU A C 1
ATOM 1546 O O . GLU A 1 201 ? -19.047 5.052 6.936 1.00 39.31 201 GLU A O 1
ATOM 1551 N N . ILE A 1 202 ? -17.966 3.439 5.812 1.00 49.16 202 ILE A N 1
ATOM 1552 C CA . ILE A 1 202 ? -17.268 4.387 4.969 1.00 49.16 202 ILE A CA 1
ATOM 1553 C C . ILE A 1 202 ? -18.231 4.766 3.852 1.00 49.16 202 ILE A C 1
ATOM 1555 O O . ILE A 1 202 ? -18.360 4.086 2.837 1.00 49.16 202 ILE A O 1
ATOM 1559 N N . ILE A 1 203 ? -18.936 5.876 4.053 1.00 45.94 203 ILE A N 1
ATOM 1560 C CA . ILE A 1 203 ? -19.731 6.498 3.002 1.00 45.94 203 ILE A CA 1
ATOM 1561 C C . ILE A 1 203 ? -18.745 6.955 1.921 1.00 45.94 203 ILE A C 1
ATOM 1563 O O . ILE A 1 203 ? -18.116 8.010 2.054 1.00 45.94 203 ILE A O 1
ATOM 1567 N N . ILE A 1 204 ? -18.613 6.172 0.844 1.00 50.53 204 ILE A N 1
ATOM 1568 C CA . ILE A 1 204 ? -17.911 6.582 -0.375 1.00 50.53 204 ILE A CA 1
ATOM 1569 C C . ILE A 1 204 ? -18.727 7.725 -0.984 1.00 50.53 204 ILE A C 1
ATOM 1571 O O . ILE A 1 204 ? -19.605 7.542 -1.825 1.00 50.53 204 ILE A O 1
ATOM 1575 N N . ARG A 1 205 ? -18.475 8.950 -0.522 1.00 54.62 205 ARG A N 1
ATOM 1576 C CA . ARG A 1 205 ? -18.895 10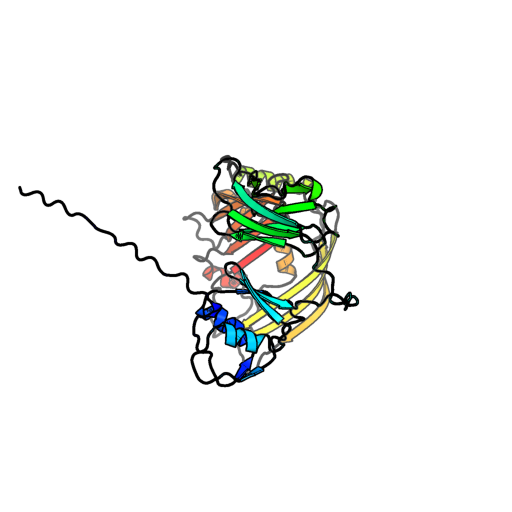.137 -1.262 1.00 54.62 205 ARG A CA 1
ATOM 1577 C C . ARG A 1 205 ? -18.113 10.094 -2.566 1.00 54.62 205 ARG A C 1
ATOM 1579 O O . ARG A 1 205 ? -16.892 9.985 -2.511 1.00 54.62 205 ARG A O 1
ATOM 1586 N N . ALA A 1 206 ? -18.803 10.166 -3.704 1.00 58.19 206 ALA A N 1
ATOM 1587 C CA . ALA A 1 206 ? -18.180 10.266 -5.019 1.00 58.19 206 ALA A CA 1
ATOM 1588 C C . ALA A 1 206 ? -17.305 11.532 -5.066 1.00 58.19 206 ALA A C 1
ATOM 1590 O O . ALA A 1 206 ? -17.770 12.621 -5.400 1.00 58.19 206 ALA A O 1
ATOM 1591 N N . GLN A 1 207 ? -16.056 11.407 -4.624 1.00 76.94 207 GLN A N 1
ATOM 1592 C CA . GLN A 1 207 ? -15.042 12.438 -4.730 1.00 76.94 207 GLN A CA 1
ATOM 1593 C C . GLN A 1 207 ? -14.274 12.198 -6.018 1.00 76.94 207 GLN A C 1
ATOM 1595 O O . GLN A 1 207 ? -13.948 11.063 -6.355 1.00 76.94 207 GLN A O 1
ATOM 1600 N N . ASP A 1 208 ? -13.985 13.284 -6.724 1.00 90.38 208 ASP A N 1
ATOM 1601 C CA . ASP A 1 208 ? -13.136 13.243 -7.904 1.00 90.38 208 ASP A CA 1
ATOM 1602 C C . ASP A 1 208 ? -11.710 12.803 -7.501 1.00 90.38 208 ASP A C 1
ATOM 1604 O O . ASP A 1 208 ? -11.061 13.516 -6.721 1.00 90.38 208 ASP A O 1
ATOM 1608 N N . PRO A 1 209 ? -11.196 11.667 -8.017 1.00 93.00 209 PRO A N 1
ATOM 1609 C CA . PRO A 1 209 ? -9.842 11.199 -7.730 1.00 93.00 209 PRO A CA 1
ATOM 1610 C C . PRO A 1 209 ? -8.778 12.253 -8.050 1.00 93.00 209 PRO A C 1
ATOM 1612 O O . PRO A 1 209 ? -7.837 12.436 -7.279 1.00 93.00 209 PRO A O 1
ATOM 1615 N N . LEU A 1 210 ? -8.952 13.019 -9.133 1.00 95.25 210 LEU A N 1
ATOM 1616 C CA . LEU A 1 210 ? -7.999 14.058 -9.524 1.00 95.25 210 LEU A CA 1
ATOM 1617 C C . LEU A 1 210 ? -7.951 15.198 -8.504 1.00 95.25 210 LEU A C 1
ATOM 1619 O O . LEU A 1 210 ? -6.886 15.770 -8.265 1.00 95.25 210 LEU A O 1
ATOM 1623 N N . MET A 1 211 ? -9.079 15.525 -7.867 1.00 94.88 211 MET A N 1
ATOM 1624 C CA . MET A 1 211 ? -9.104 16.504 -6.781 1.00 94.88 211 MET A CA 1
ATOM 1625 C C . MET A 1 211 ? -8.299 16.001 -5.576 1.00 94.88 211 MET A C 1
ATOM 1627 O O . MET A 1 211 ? -7.551 16.780 -4.984 1.00 94.88 211 MET A O 1
ATOM 1631 N N . ILE A 1 212 ? -8.430 14.720 -5.220 1.00 95.06 212 ILE A N 1
ATOM 1632 C CA . ILE A 1 212 ? -7.681 14.112 -4.112 1.00 95.06 212 ILE A CA 1
ATOM 1633 C C . ILE A 1 212 ? -6.176 14.154 -4.413 1.00 95.06 212 ILE A C 1
ATOM 1635 O O . ILE A 1 212 ? -5.411 14.648 -3.588 1.00 95.06 212 ILE A O 1
ATOM 1639 N N . ILE A 1 213 ? -5.759 13.754 -5.619 1.00 96.62 213 ILE A N 1
ATOM 1640 C CA . ILE A 1 213 ? -4.347 13.778 -6.041 1.00 96.62 213 ILE A CA 1
ATOM 1641 C C . ILE A 1 213 ? -3.781 15.204 -5.988 1.00 96.62 213 ILE A C 1
ATOM 1643 O O . ILE A 1 213 ? -2.709 15.437 -5.429 1.00 96.62 213 ILE A O 1
ATOM 1647 N N . ARG A 1 214 ? -4.515 16.199 -6.508 1.00 96.69 214 ARG A N 1
ATOM 1648 C CA . ARG A 1 214 ? -4.091 17.610 -6.446 1.00 96.69 214 ARG A CA 1
ATOM 1649 C C . ARG A 1 214 ? -3.926 18.097 -5.008 1.00 96.69 214 ARG A C 1
ATOM 1651 O O . ARG A 1 214 ? -2.963 18.810 -4.724 1.00 96.69 214 ARG A O 1
ATOM 1658 N N . LYS A 1 215 ? -4.832 17.703 -4.106 1.00 95.88 215 LYS A N 1
ATOM 1659 C CA . LYS A 1 215 ? -4.709 18.013 -2.676 1.00 95.88 215 LYS A CA 1
ATOM 1660 C C . LYS A 1 215 ? -3.458 17.376 -2.083 1.00 95.88 215 LYS A C 1
ATOM 1662 O O . LYS A 1 215 ? -2.698 18.091 -1.443 1.00 95.88 215 LYS A O 1
ATOM 1667 N N . THR A 1 216 ? -3.185 16.105 -2.372 1.00 95.88 216 THR A N 1
ATOM 1668 C CA . THR A 1 216 ? -1.957 15.419 -1.940 1.00 95.88 216 THR A CA 1
ATOM 1669 C C . THR A 1 216 ? -0.694 16.170 -2.344 1.00 95.88 216 THR A C 1
ATOM 1671 O O . THR A 1 216 ? 0.150 16.438 -1.492 1.00 95.88 216 THR A O 1
ATOM 1674 N N . ILE A 1 217 ? -0.601 16.610 -3.602 1.00 94.50 217 ILE A N 1
ATOM 1675 C CA . ILE A 1 217 ? 0.542 17.400 -4.086 1.00 94.50 217 ILE A CA 1
ATOM 1676 C C . ILE A 1 217 ? 0.638 18.739 -3.337 1.00 94.50 217 ILE A C 1
ATOM 1678 O O . ILE A 1 217 ? 1.720 19.158 -2.928 1.00 94.50 217 ILE A O 1
ATOM 1682 N N . SER A 1 218 ? -0.491 19.418 -3.112 1.00 94.31 218 SER A N 1
ATOM 1683 C CA . SER A 1 218 ? -0.501 20.690 -2.377 1.00 94.31 218 SER A CA 1
ATOM 1684 C C . SER A 1 218 ? -0.162 20.543 -0.886 1.00 94.31 218 SER A C 1
ATOM 1686 O O . SER A 1 218 ? 0.399 21.465 -0.295 1.00 94.31 218 SER A O 1
ATOM 1688 N N . SER A 1 219 ? -0.436 19.377 -0.293 1.00 94.31 219 SER A N 1
ATOM 1689 C CA . SER A 1 219 ? -0.169 19.064 1.115 1.00 94.31 219 SER A CA 1
ATOM 1690 C C . SER A 1 219 ? 1.266 18.595 1.372 1.00 94.31 219 SER A C 1
ATOM 1692 O O . SER A 1 219 ? 1.633 18.352 2.523 1.00 94.31 219 SER A O 1
ATOM 1694 N N . VAL A 1 220 ? 2.123 18.486 0.346 1.00 91.12 220 VAL A N 1
ATOM 1695 C CA . VAL A 1 220 ? 3.516 18.047 0.543 1.00 91.12 220 VAL A CA 1
ATOM 1696 C C . VAL A 1 220 ? 4.250 18.952 1.542 1.00 91.12 220 VAL A C 1
ATOM 1698 O O . VAL A 1 220 ? 4.942 18.471 2.434 1.00 91.12 220 VAL A O 1
ATOM 1701 N N . ALA A 1 221 ? 4.052 20.269 1.467 1.00 88.12 221 ALA A N 1
ATOM 1702 C CA . ALA A 1 221 ? 4.723 21.203 2.370 1.00 88.12 221 ALA A CA 1
ATOM 1703 C C . ALA A 1 221 ? 4.291 21.066 3.845 1.00 88.12 221 ALA A C 1
ATOM 1705 O O . ALA A 1 221 ? 5.082 21.384 4.730 1.00 88.12 221 ALA A O 1
ATOM 1706 N N . SER A 1 222 ? 3.059 20.615 4.120 1.00 90.31 222 SER A N 1
ATOM 1707 C CA . SER A 1 222 ? 2.561 20.403 5.488 1.00 90.31 222 SER A CA 1
ATOM 1708 C C . SER A 1 222 ? 2.891 19.017 6.037 1.00 90.31 222 SER A C 1
ATOM 1710 O O . SER A 1 222 ? 2.985 18.858 7.251 1.00 90.31 222 SER A O 1
ATOM 1712 N N . ASN A 1 223 ? 3.067 18.028 5.158 1.00 90.75 223 ASN A N 1
ATOM 1713 C CA . ASN A 1 223 ? 3.248 16.629 5.547 1.00 90.75 223 ASN A CA 1
ATOM 1714 C C . ASN A 1 223 ? 4.718 16.194 5.594 1.00 90.75 223 ASN A C 1
ATOM 1716 O O . ASN A 1 223 ? 5.045 15.249 6.307 1.00 90.75 223 ASN A O 1
ATOM 1720 N N . TYR A 1 224 ? 5.609 16.864 4.857 1.00 86.00 224 TYR A N 1
ATOM 1721 C CA . TYR A 1 224 ? 7.006 16.452 4.720 1.00 86.00 224 TYR A CA 1
ATOM 1722 C C . TYR A 1 224 ? 7.978 17.495 5.280 1.00 86.00 224 TYR A C 1
ATOM 1724 O O . TYR A 1 224 ? 7.749 18.704 5.239 1.00 86.00 224 TYR A O 1
ATOM 1732 N N . GLY A 1 225 ? 9.093 17.007 5.829 1.00 80.81 225 GLY A N 1
ATOM 1733 C CA . GLY A 1 225 ? 10.072 17.827 6.538 1.00 80.81 225 GLY A CA 1
ATOM 1734 C C . GLY A 1 225 ? 10.724 18.907 5.667 1.00 80.81 225 GLY A C 1
ATOM 1735 O O . GLY A 1 225 ? 11.220 18.655 4.566 1.00 80.81 225 GLY A O 1
ATOM 1736 N N . THR A 1 226 ? 10.797 20.121 6.211 1.00 81.25 226 THR A N 1
ATOM 1737 C CA . THR A 1 226 ? 11.493 21.272 5.609 1.00 81.25 226 THR A CA 1
ATOM 1738 C C . THR A 1 226 ? 12.954 21.386 6.048 1.00 81.25 226 THR A C 1
ATOM 1740 O O . THR A 1 226 ? 13.665 22.300 5.630 1.00 81.25 226 THR A O 1
ATOM 1743 N N . THR A 1 227 ? 13.426 20.448 6.870 1.00 85.12 227 THR A N 1
ATOM 1744 C CA . THR A 1 227 ? 14.816 20.333 7.312 1.00 85.12 227 THR A CA 1
ATOM 1745 C C . THR A 1 227 ? 15.418 19.017 6.823 1.00 85.12 227 THR A C 1
ATOM 1747 O O . THR A 1 227 ? 14.687 18.051 6.590 1.00 85.12 227 THR A O 1
ATOM 1750 N N . PRO A 1 228 ? 16.747 18.950 6.630 1.00 85.25 228 PRO A N 1
ATOM 1751 C CA . PRO A 1 228 ? 17.376 17.707 6.225 1.00 85.25 228 PRO A CA 1
ATOM 1752 C C . PRO A 1 228 ? 17.252 16.649 7.322 1.00 85.25 228 PRO A C 1
ATOM 1754 O O . PRO A 1 228 ? 17.406 16.954 8.506 1.00 85.25 228 PRO A O 1
ATOM 1757 N N . ALA A 1 229 ? 17.062 15.396 6.922 1.00 88.25 229 ALA A N 1
ATOM 1758 C CA . ALA A 1 229 ? 17.001 14.260 7.828 1.00 88.25 229 ALA A CA 1
ATOM 1759 C C . ALA A 1 229 ? 18.158 13.292 7.565 1.00 88.25 229 ALA A C 1
ATOM 1761 O O . ALA A 1 229 ? 18.495 12.984 6.421 1.00 88.25 229 ALA A O 1
ATOM 1762 N N . LEU A 1 230 ? 18.757 12.780 8.642 1.00 87.50 230 LEU A N 1
ATOM 1763 C CA . LEU A 1 230 ? 19.745 11.709 8.573 1.00 87.50 230 LEU A CA 1
ATOM 1764 C C . LEU A 1 230 ? 19.111 10.409 9.067 1.00 87.50 230 LEU A C 1
ATOM 1766 O O . LEU A 1 230 ? 18.840 10.246 10.255 1.00 87.50 230 LEU A O 1
ATOM 1770 N N . LEU A 1 231 ? 18.909 9.468 8.155 1.00 90.81 231 LEU A N 1
ATOM 1771 C CA . LEU A 1 231 ? 18.269 8.189 8.429 1.00 90.81 231 LEU A CA 1
ATOM 1772 C C . LEU A 1 231 ? 19.305 7.066 8.469 1.00 90.81 231 LEU A C 1
ATOM 1774 O O . LEU A 1 231 ? 20.377 7.143 7.862 1.00 90.81 231 LEU A O 1
ATOM 1778 N N . THR A 1 232 ? 18.974 5.995 9.186 1.00 92.12 232 THR A N 1
ATOM 1779 C CA . THR A 1 232 ? 19.708 4.726 9.110 1.00 92.12 232 THR A CA 1
ATOM 1780 C C . THR A 1 232 ? 18.789 3.704 8.470 1.00 92.12 232 THR A C 1
ATOM 1782 O O . THR A 1 232 ? 17.701 3.465 8.981 1.00 92.12 232 THR A O 1
ATOM 1785 N N . GLY A 1 233 ? 19.217 3.136 7.348 1.00 90.31 233 GLY A N 1
ATOM 1786 C CA . GLY A 1 233 ? 18.448 2.163 6.584 1.00 90.31 233 GLY A CA 1
ATOM 1787 C C . GLY A 1 233 ? 19.137 0.807 6.535 1.00 90.31 233 GLY A C 1
ATOM 1788 O O . GLY A 1 233 ? 20.359 0.702 6.675 1.00 90.31 233 GLY A O 1
ATOM 1789 N N . PHE A 1 234 ? 18.341 -0.229 6.295 1.00 93.38 234 PHE A N 1
ATOM 1790 C CA . PHE A 1 234 ? 18.825 -1.544 5.903 1.00 93.38 234 PHE A CA 1
ATOM 1791 C C . PHE A 1 234 ? 18.435 -1.788 4.447 1.00 93.38 234 PHE A C 1
ATOM 1793 O O . PHE A 1 234 ? 17.283 -1.596 4.070 1.00 93.38 234 PHE A O 1
ATOM 1800 N N . TYR A 1 235 ? 19.403 -2.190 3.635 1.00 88.38 235 TYR A N 1
ATOM 1801 C CA . TYR A 1 235 ? 19.239 -2.460 2.215 1.00 88.38 235 TYR A CA 1
ATOM 1802 C C . TYR A 1 235 ? 19.535 -3.922 1.926 1.00 88.38 235 TYR A C 1
ATOM 1804 O O . TYR A 1 235 ? 20.476 -4.494 2.481 1.00 88.38 235 TYR A O 1
ATOM 1812 N N . ARG A 1 236 ? 18.748 -4.507 1.027 1.00 88.44 236 ARG A N 1
ATOM 1813 C CA . ARG A 1 236 ? 18.897 -5.880 0.564 1.00 88.44 236 ARG A CA 1
ATOM 1814 C C . ARG A 1 236 ? 18.559 -5.950 -0.916 1.00 88.44 236 ARG A C 1
ATOM 1816 O O . ARG A 1 236 ? 17.529 -5.436 -1.337 1.00 88.44 236 ARG A O 1
ATOM 1823 N N . GLU A 1 237 ? 19.401 -6.636 -1.669 1.00 84.62 237 GLU A N 1
ATOM 1824 C CA . GLU A 1 237 ? 19.197 -6.947 -3.082 1.00 84.62 237 GLU A CA 1
ATOM 1825 C C . GLU A 1 237 ? 19.515 -8.419 -3.338 1.00 84.62 237 GLU A C 1
ATOM 1827 O O . GLU A 1 237 ? 20.398 -8.998 -2.701 1.00 84.62 237 GLU A O 1
ATOM 1832 N N . GLY A 1 238 ? 18.797 -9.027 -4.278 1.00 83.25 238 GLY A N 1
ATOM 1833 C CA . GLY A 1 238 ? 19.010 -10.417 -4.648 1.00 83.25 238 GLY A CA 1
ATOM 1834 C C . GLY A 1 238 ? 18.677 -10.673 -6.111 1.00 83.25 238 GLY A C 1
ATOM 1835 O O . GLY A 1 238 ? 17.665 -10.194 -6.615 1.00 83.25 238 GLY A O 1
ATOM 1836 N N . VAL A 1 239 ? 19.525 -11.452 -6.774 1.00 81.06 239 VAL A N 1
ATOM 1837 C CA . VAL A 1 239 ? 19.304 -12.006 -8.110 1.00 81.06 239 VAL A CA 1
ATOM 1838 C C . VAL A 1 239 ? 19.153 -13.510 -7.956 1.00 81.06 239 VAL A C 1
ATOM 1840 O O . VAL A 1 239 ? 20.024 -14.166 -7.385 1.00 81.06 239 VAL A O 1
ATOM 1843 N N . TYR A 1 240 ? 18.054 -14.056 -8.466 1.00 81.19 240 TYR A N 1
ATOM 1844 C CA . TYR A 1 240 ? 17.703 -15.464 -8.314 1.00 81.19 240 TYR A CA 1
ATOM 1845 C C . TYR A 1 240 ? 17.562 -16.128 -9.681 1.00 81.19 240 TYR A C 1
ATOM 1847 O O . TYR A 1 240 ? 17.007 -15.546 -10.610 1.00 81.19 240 TYR A O 1
ATOM 1855 N N . ARG A 1 241 ? 18.005 -17.380 -9.783 1.00 79.75 241 ARG A N 1
ATOM 1856 C CA . ARG A 1 241 ? 17.794 -18.251 -10.944 1.00 79.75 241 ARG A CA 1
ATOM 1857 C C . ARG A 1 241 ? 17.146 -19.533 -10.449 1.00 79.75 241 ARG A C 1
ATOM 1859 O O . ARG A 1 241 ? 17.676 -20.168 -9.551 1.00 79.75 241 ARG A O 1
ATOM 1866 N N . ARG A 1 242 ? 15.984 -19.913 -10.995 1.00 81.75 242 ARG A N 1
ATOM 1867 C CA . ARG A 1 242 ? 15.236 -21.120 -10.562 1.00 81.75 242 ARG A CA 1
ATOM 1868 C C . ARG A 1 242 ? 15.034 -21.205 -9.033 1.00 81.75 242 ARG A C 1
ATOM 1870 O O . ARG A 1 242 ? 15.061 -22.289 -8.469 1.00 81.75 242 ARG A O 1
ATOM 1877 N N . LYS A 1 243 ? 14.792 -20.057 -8.382 1.00 78.38 243 LYS A N 1
ATOM 1878 C CA . LYS A 1 243 ? 14.667 -19.877 -6.915 1.00 78.38 243 LYS A CA 1
ATOM 1879 C C . LYS A 1 243 ? 15.971 -19.995 -6.112 1.00 78.38 243 LYS A C 1
ATOM 1881 O O . LYS A 1 243 ? 15.944 -19.787 -4.903 1.00 78.38 243 LYS A O 1
ATOM 1886 N N . GLU A 1 244 ? 17.106 -20.233 -6.758 1.00 79.06 244 GLU A N 1
ATOM 1887 C CA . GLU A 1 244 ? 18.416 -20.254 -6.110 1.00 79.06 244 GLU A CA 1
ATOM 1888 C C . GLU A 1 244 ? 19.091 -18.876 -6.205 1.00 79.06 244 GLU A C 1
ATOM 1890 O O . GLU A 1 244 ? 19.160 -18.301 -7.302 1.00 79.06 244 GLU A O 1
ATOM 1895 N N . PRO A 1 245 ? 19.584 -18.313 -5.086 1.00 75.94 245 PRO A N 1
ATOM 1896 C CA . PRO A 1 245 ? 20.252 -17.017 -5.092 1.00 75.94 245 PRO A CA 1
ATOM 1897 C C . PRO A 1 245 ? 21.595 -17.112 -5.825 1.00 75.94 245 PRO A C 1
ATOM 1899 O O . PRO A 1 245 ? 22.473 -17.879 -5.437 1.00 75.94 245 PRO A O 1
ATOM 1902 N N . GLN A 1 246 ? 21.754 -16.301 -6.868 1.00 77.31 246 GLN A N 1
ATOM 1903 C CA . GLN A 1 246 ? 22.992 -16.164 -7.641 1.00 77.31 246 GLN A CA 1
ATOM 1904 C C . GLN A 1 246 ? 23.880 -15.074 -7.043 1.00 77.31 246 GLN A C 1
ATOM 1906 O O . GLN A 1 246 ? 25.074 -15.262 -6.821 1.00 77.31 246 GLN A O 1
ATOM 1911 N N . VAL A 1 247 ? 23.266 -13.930 -6.740 1.00 79.31 247 VAL A N 1
ATOM 1912 C CA . VAL A 1 247 ? 23.905 -12.793 -6.079 1.00 79.31 247 VAL A CA 1
ATOM 1913 C C . VAL A 1 247 ? 22.966 -12.304 -4.995 1.00 79.31 247 VAL A C 1
ATOM 1915 O O . VAL A 1 247 ? 21.785 -12.096 -5.253 1.00 79.31 247 VAL A O 1
ATOM 1918 N N . TYR A 1 248 ? 23.482 -12.108 -3.790 1.00 84.25 248 TYR A N 1
ATOM 1919 C CA . TYR A 1 248 ? 22.711 -11.583 -2.673 1.00 84.25 248 TYR A CA 1
ATOM 1920 C C . TYR A 1 248 ? 23.567 -10.607 -1.872 1.00 84.25 248 TYR A C 1
ATOM 1922 O O . TYR A 1 248 ? 24.605 -10.993 -1.328 1.00 84.25 248 TYR A O 1
ATOM 1930 N N . SER A 1 249 ? 23.139 -9.349 -1.794 1.00 83.38 249 SER A N 1
ATOM 1931 C CA . SER A 1 249 ? 23.856 -8.302 -1.064 1.00 83.38 249 SER A CA 1
ATOM 1932 C C . SER A 1 249 ? 22.967 -7.687 0.009 1.00 83.38 249 SER A C 1
ATOM 1934 O O . SER A 1 249 ? 21.778 -7.450 -0.195 1.00 83.38 249 SER A O 1
ATOM 1936 N N . GLU A 1 250 ? 23.567 -7.365 1.149 1.00 89.31 250 GLU A N 1
ATOM 1937 C CA . GLU A 1 250 ? 22.922 -6.611 2.219 1.00 89.31 250 GLU A CA 1
ATOM 1938 C C . GLU A 1 250 ? 23.837 -5.498 2.710 1.00 89.31 250 GLU A C 1
ATOM 1940 O O . GLU A 1 250 ? 25.060 -5.659 2.752 1.00 89.31 250 GLU A O 1
ATOM 1945 N N . ALA A 1 251 ? 23.250 -4.375 3.117 1.00 86.50 251 ALA A N 1
ATOM 1946 C CA . ALA A 1 251 ? 23.991 -3.239 3.634 1.00 86.50 251 ALA A CA 1
ATOM 1947 C C . ALA A 1 251 ? 23.225 -2.484 4.723 1.00 86.50 251 ALA A C 1
ATOM 1949 O O . ALA A 1 251 ? 22.025 -2.254 4.620 1.00 86.50 251 ALA A O 1
ATOM 1950 N N . VAL A 1 252 ? 23.953 -2.026 5.741 1.00 92.44 252 VAL A N 1
ATOM 1951 C CA . VAL A 1 252 ? 23.500 -0.945 6.620 1.00 92.44 252 VAL A CA 1
ATOM 1952 C C . VAL A 1 252 ? 23.969 0.364 6.005 1.00 92.44 252 VAL A C 1
ATOM 1954 O O . VAL A 1 252 ? 25.158 0.528 5.712 1.00 92.44 252 VAL A O 1
ATOM 1957 N N . VAL A 1 253 ? 23.044 1.298 5.815 1.00 90.38 253 VAL A N 1
ATOM 1958 C CA . VAL A 1 253 ? 23.303 2.572 5.143 1.00 90.38 253 VAL A CA 1
ATOM 1959 C C . VAL A 1 253 ? 22.911 3.758 6.014 1.00 90.38 253 VAL A C 1
ATOM 1961 O O . VAL A 1 253 ? 21.971 3.690 6.804 1.00 90.38 253 VAL A O 1
ATOM 1964 N N . LYS A 1 254 ? 23.634 4.866 5.863 1.00 89.00 254 LYS A N 1
ATOM 1965 C CA . LYS A 1 254 ? 23.194 6.191 6.301 1.00 89.00 254 LYS A CA 1
ATOM 1966 C C . LYS A 1 254 ? 22.647 6.930 5.093 1.00 89.00 254 LYS A C 1
ATOM 1968 O O . LYS A 1 254 ? 23.313 6.980 4.061 1.00 89.00 254 LYS A O 1
ATOM 1973 N N . ILE A 1 255 ? 21.452 7.484 5.230 1.00 89.62 255 ILE A N 1
ATOM 1974 C CA . ILE A 1 255 ? 20.759 8.203 4.165 1.00 89.62 255 ILE A CA 1
ATOM 1975 C C . ILE A 1 255 ? 20.636 9.650 4.612 1.00 89.62 255 ILE A C 1
ATOM 1977 O O . ILE A 1 255 ? 20.080 9.926 5.671 1.00 89.62 255 ILE A O 1
ATOM 1981 N N . TYR A 1 256 ? 21.173 10.562 3.820 1.00 88.56 256 TYR A N 1
ATOM 1982 C CA . TYR A 1 256 ? 20.893 11.980 3.946 1.00 88.56 256 TYR A CA 1
ATOM 1983 C C . TYR A 1 256 ? 19.726 12.300 3.018 1.00 88.56 256 TYR A C 1
ATOM 1985 O O . TYR A 1 256 ? 19.858 12.186 1.798 1.00 88.56 256 TYR A O 1
ATOM 1993 N N . LYS A 1 257 ? 18.592 12.670 3.609 1.00 88.62 257 LYS A N 1
ATOM 1994 C CA . LYS A 1 257 ? 17.442 13.222 2.903 1.00 88.62 257 LYS A CA 1
ATOM 1995 C C . LYS A 1 257 ? 17.532 14.733 2.996 1.00 88.62 257 LYS A C 1
ATOM 1997 O O . LYS A 1 257 ? 17.509 15.281 4.099 1.00 88.62 257 LYS A O 1
ATOM 2002 N N . SER A 1 258 ? 17.661 15.411 1.862 1.00 86.88 258 SER A N 1
ATOM 2003 C CA . SER A 1 258 ? 17.572 16.871 1.876 1.00 86.88 258 SER A CA 1
ATOM 2004 C C . SER A 1 258 ? 16.138 17.325 2.209 1.00 86.88 258 SER A C 1
ATOM 2006 O O . SER A 1 258 ? 15.205 16.524 2.115 1.00 86.88 258 SER A O 1
ATOM 2008 N N . PRO A 1 259 ? 15.939 18.609 2.554 1.00 86.19 259 PRO A N 1
ATOM 2009 C CA . PRO A 1 259 ? 14.609 19.191 2.702 1.00 86.19 259 PRO A CA 1
ATOM 2010 C C . PRO A 1 259 ? 13.741 18.981 1.459 1.00 86.19 259 PRO A C 1
ATOM 2012 O O . PRO A 1 259 ? 14.273 18.979 0.346 1.00 86.19 259 PRO A O 1
ATOM 2015 N N . TYR A 1 260 ? 12.420 18.892 1.649 1.00 84.88 260 TYR A N 1
ATOM 2016 C CA . TYR A 1 260 ? 11.444 18.929 0.547 1.00 84.88 260 TYR A CA 1
ATOM 2017 C C . TYR A 1 260 ? 11.274 20.330 -0.058 1.00 84.88 260 TYR A C 1
ATOM 2019 O O . TYR A 1 260 ? 10.756 20.483 -1.162 1.00 84.88 260 TYR A O 1
ATOM 2027 N N . THR A 1 261 ? 11.727 21.374 0.638 1.00 78.31 261 THR A N 1
ATOM 2028 C CA . THR A 1 261 ? 11.835 22.718 0.063 1.00 78.31 261 THR A CA 1
ATOM 2029 C C . THR A 1 261 ? 12.957 22.759 -0.975 1.00 78.31 261 THR A C 1
ATOM 2031 O O . THR A 1 261 ? 13.901 21.972 -0.914 1.00 78.31 261 THR A O 1
ATOM 2034 N N . ARG A 1 262 ? 12.871 23.686 -1.943 1.00 67.00 262 ARG A N 1
ATOM 2035 C CA . ARG A 1 262 ? 13.893 23.833 -2.994 1.00 67.00 262 ARG A CA 1
ATOM 2036 C C . ARG A 1 262 ? 15.287 23.956 -2.369 1.00 67.00 262 ARG A C 1
ATOM 2038 O O . ARG A 1 262 ? 15.629 24.983 -1.790 1.00 67.00 262 ARG A O 1
ATOM 2045 N N . SER A 1 263 ? 16.080 22.902 -2.522 1.00 66.81 263 SER A N 1
ATOM 2046 C CA . SER A 1 263 ? 17.457 22.795 -2.056 1.00 66.81 263 SER A CA 1
ATOM 2047 C C . SER A 1 263 ? 18.349 22.445 -3.241 1.00 66.81 263 SER A C 1
ATOM 2049 O O . SER A 1 263 ? 17.964 21.666 -4.108 1.00 66.81 263 SER A O 1
ATOM 2051 N N . LEU A 1 264 ? 19.558 23.004 -3.269 1.00 67.12 264 LEU A N 1
ATOM 2052 C CA . LEU A 1 264 ? 20.597 22.632 -4.237 1.00 67.12 264 LEU A CA 1
ATOM 2053 C C . LEU A 1 264 ? 21.273 21.293 -3.882 1.00 67.12 264 LEU A C 1
ATOM 2055 O O . LEU A 1 264 ? 22.138 20.824 -4.617 1.00 67.12 264 LEU A O 1
ATOM 2059 N N . GLN A 1 265 ? 20.928 20.701 -2.734 1.00 70.94 265 GLN A N 1
ATOM 2060 C CA . GLN A 1 265 ? 21.510 19.451 -2.252 1.00 70.94 265 GLN A CA 1
ATOM 2061 C C . GLN A 1 265 ? 20.625 18.262 -2.627 1.00 70.94 265 GLN A C 1
ATOM 2063 O O . GLN A 1 265 ? 19.431 18.249 -2.334 1.00 70.94 265 GLN A O 1
ATOM 2068 N N . ASN A 1 266 ? 21.237 17.244 -3.228 1.00 79.06 266 ASN A N 1
ATOM 2069 C CA . ASN A 1 266 ? 20.581 15.981 -3.552 1.00 79.06 266 ASN A CA 1
ATOM 2070 C C . ASN A 1 266 ? 20.636 15.008 -2.373 1.00 79.06 266 ASN A C 1
ATOM 2072 O O . ASN A 1 266 ? 21.489 15.129 -1.490 1.00 79.06 266 ASN A O 1
ATOM 2076 N N . ASP A 1 267 ? 19.752 14.013 -2.400 1.00 85.94 267 ASP A N 1
ATOM 2077 C CA . ASP A 1 267 ? 19.822 12.894 -1.468 1.00 85.94 267 ASP A CA 1
ATOM 2078 C C . ASP A 1 267 ? 21.132 12.127 -1.632 1.00 85.94 267 ASP A C 1
ATOM 2080 O O . ASP A 1 267 ? 21.660 11.969 -2.736 1.00 85.94 267 ASP A O 1
ATOM 2084 N N . GLN A 1 268 ? 21.668 11.651 -0.512 1.00 86.69 268 GLN A N 1
ATOM 2085 C CA . GLN A 1 268 ? 22.933 10.926 -0.488 1.00 86.69 268 GLN A CA 1
ATOM 2086 C C . GLN A 1 268 ? 22.794 9.649 0.320 1.00 86.69 268 GLN A C 1
ATOM 2088 O O . GLN A 1 268 ? 22.093 9.597 1.331 1.00 86.69 268 GLN A O 1
ATOM 2093 N N . VAL A 1 269 ? 23.522 8.618 -0.096 1.00 87.19 269 VAL A N 1
ATOM 2094 C CA . VAL A 1 269 ? 23.580 7.343 0.613 1.00 87.19 269 VAL A CA 1
ATOM 2095 C C . VAL A 1 269 ? 25.030 6.980 0.861 1.00 87.19 269 VAL A C 1
ATOM 2097 O O . VAL A 1 269 ? 25.846 6.937 -0.057 1.00 87.19 269 VAL A O 1
ATOM 2100 N N . LYS A 1 270 ? 25.340 6.676 2.118 1.00 86.12 270 LYS A N 1
ATOM 2101 C CA . LYS A 1 270 ? 26.631 6.148 2.545 1.00 86.12 270 LYS A CA 1
ATOM 2102 C C . LYS A 1 270 ? 26.450 4.728 3.056 1.00 86.12 270 LYS A C 1
ATOM 2104 O O . LYS A 1 270 ? 25.743 4.501 4.037 1.00 86.12 270 LYS A O 1
ATOM 2109 N N . VAL A 1 271 ? 27.135 3.775 2.435 1.00 87.94 271 VAL A N 1
ATOM 2110 C CA . VAL A 1 271 ? 27.224 2.405 2.951 1.00 87.94 271 VAL A CA 1
ATOM 2111 C C . VAL A 1 271 ? 28.138 2.398 4.174 1.00 87.94 271 VAL A C 1
ATOM 2113 O O . VAL A 1 271 ? 29.277 2.852 4.103 1.00 87.94 271 VAL A O 1
ATOM 2116 N N . ILE A 1 272 ? 27.629 1.913 5.307 1.00 87.00 272 ILE A N 1
ATOM 2117 C CA . ILE A 1 272 ? 28.404 1.773 6.548 1.00 87.00 272 ILE A CA 1
ATOM 2118 C C . ILE A 1 272 ? 29.076 0.410 6.596 1.00 87.00 272 ILE A C 1
ATOM 2120 O O . ILE A 1 272 ? 30.268 0.301 6.869 1.00 87.00 272 ILE A O 1
ATOM 2124 N N . ARG A 1 273 ? 28.295 -0.636 6.339 1.00 86.44 273 ARG A N 1
ATOM 2125 C CA . ARG A 1 273 ? 28.762 -2.016 6.324 1.00 86.44 273 ARG A CA 1
ATOM 2126 C C . ARG A 1 273 ? 27.924 -2.790 5.331 1.00 86.44 273 ARG A C 1
ATOM 2128 O O . ARG A 1 273 ? 26.708 -2.617 5.307 1.00 86.44 273 ARG A O 1
ATOM 2135 N N . SER A 1 274 ? 28.563 -3.646 4.553 1.00 87.50 274 SER A N 1
ATOM 2136 C CA . SER A 1 274 ? 27.883 -4.525 3.613 1.00 87.50 274 SER A CA 1
ATOM 2137 C C . SER A 1 274 ? 28.419 -5.946 3.704 1.00 87.50 274 SER A C 1
ATOM 2139 O O . SER A 1 274 ? 29.521 -6.191 4.200 1.00 87.50 274 SER A O 1
ATOM 2141 N N . ARG A 1 275 ? 27.605 -6.890 3.242 1.00 84.94 275 ARG A N 1
ATOM 2142 C CA . ARG A 1 275 ? 28.005 -8.264 2.950 1.00 84.94 275 ARG A CA 1
ATOM 2143 C C . ARG A 1 275 ? 27.430 -8.660 1.600 1.00 84.94 275 ARG A C 1
ATOM 2145 O O . ARG A 1 275 ? 26.334 -8.225 1.252 1.00 84.94 275 ARG A O 1
ATOM 2152 N N . LYS A 1 276 ? 28.165 -9.485 0.863 1.00 83.12 276 LYS A N 1
ATOM 2153 C CA . LYS A 1 276 ? 27.750 -10.000 -0.437 1.00 83.12 276 LYS A CA 1
ATOM 2154 C C . LYS A 1 276 ? 28.061 -11.486 -0.515 1.00 83.12 276 LYS A C 1
ATOM 2156 O O . LYS A 1 276 ? 29.135 -11.905 -0.093 1.00 83.12 276 LYS A O 1
ATOM 2161 N N . ILE A 1 277 ? 27.109 -12.251 -1.027 1.00 79.44 277 ILE A N 1
ATOM 2162 C CA . ILE A 1 277 ? 27.243 -13.668 -1.348 1.00 79.44 277 ILE A CA 1
ATOM 2163 C C . ILE A 1 277 ? 27.084 -13.781 -2.863 1.00 79.44 277 ILE A C 1
ATOM 2165 O O . ILE A 1 277 ? 26.115 -13.266 -3.424 1.00 79.44 277 ILE A O 1
ATOM 2169 N N . GLU A 1 278 ? 28.045 -14.425 -3.516 1.00 77.50 278 GLU A N 1
ATOM 2170 C CA . GLU A 1 278 ? 28.015 -14.713 -4.950 1.00 77.50 278 GLU A CA 1
ATOM 2171 C C . GLU A 1 278 ? 28.220 -16.214 -5.144 1.00 77.50 278 GLU A C 1
ATOM 2173 O O . GLU A 1 278 ? 29.244 -16.758 -4.740 1.00 77.50 278 GLU A O 1
ATOM 2178 N N . ASN A 1 279 ? 27.242 -16.866 -5.767 1.00 67.50 279 ASN A N 1
ATOM 2179 C CA . ASN A 1 279 ? 27.285 -18.276 -6.141 1.00 67.50 279 ASN A CA 1
ATOM 2180 C C . ASN A 1 279 ? 27.281 -18.372 -7.671 1.00 67.50 279 ASN A C 1
ATOM 2182 O O . ASN A 1 279 ? 26.327 -18.857 -8.270 1.00 67.50 279 ASN A O 1
ATOM 2186 N N . LEU A 1 280 ? 28.330 -17.843 -8.303 1.00 63.94 280 LEU A N 1
ATOM 2187 C CA . LEU A 1 280 ? 28.527 -17.928 -9.749 1.00 63.94 280 LEU A CA 1
ATOM 2188 C C . LEU A 1 280 ? 29.528 -19.052 -10.032 1.00 63.94 280 LEU A C 1
ATOM 2190 O O . LEU A 1 280 ? 30.705 -18.935 -9.688 1.00 63.94 280 LEU A O 1
ATOM 2194 N N . GLU A 1 281 ? 29.090 -20.150 -10.652 1.00 58.50 281 GLU A N 1
ATOM 2195 C CA . GLU A 1 281 ? 30.042 -21.125 -11.189 1.00 58.50 281 GLU A CA 1
ATOM 2196 C C . GLU A 1 281 ? 30.834 -20.481 -12.337 1.00 58.50 281 GLU A C 1
ATOM 2198 O O . GLU A 1 281 ? 30.270 -19.771 -13.164 1.00 58.50 281 GLU A O 1
ATOM 2203 N N . ALA A 1 282 ? 32.138 -20.753 -12.449 1.00 52.47 282 ALA A N 1
ATOM 2204 C CA . ALA A 1 282 ? 33.017 -20.138 -13.459 1.00 52.47 282 ALA A CA 1
ATOM 2205 C C . ALA A 1 282 ? 32.614 -20.412 -14.931 1.00 52.47 282 ALA A C 1
ATOM 2207 O O . ALA A 1 282 ? 33.190 -19.829 -15.847 1.00 52.47 282 ALA A O 1
ATOM 2208 N N . LYS A 1 283 ? 31.640 -21.302 -15.165 1.00 50.31 283 LYS A N 1
ATOM 2209 C CA . LYS A 1 283 ? 31.046 -21.603 -16.478 1.00 50.31 283 LYS A CA 1
ATOM 2210 C C . LYS A 1 283 ? 29.725 -20.868 -16.735 1.00 50.31 283 LYS A C 1
ATOM 2212 O O . LYS A 1 283 ? 29.227 -20.918 -17.859 1.00 50.31 283 LYS A O 1
ATOM 2217 N N . ASP A 1 284 ? 29.152 -20.203 -15.734 1.00 50.88 284 ASP A N 1
ATOM 2218 C CA . ASP A 1 284 ? 27.857 -19.542 -15.855 1.00 50.88 284 ASP A CA 1
ATOM 2219 C C . ASP A 1 284 ? 28.031 -18.193 -16.571 1.00 50.88 284 ASP A C 1
ATOM 2221 O O . ASP A 1 284 ? 28.589 -17.228 -16.051 1.00 50.88 284 ASP A O 1
ATOM 2225 N N . THR A 1 285 ? 27.615 -18.148 -17.837 1.00 49.97 285 THR A N 1
ATOM 2226 C CA . THR A 1 285 ? 27.914 -17.054 -18.782 1.00 49.97 285 THR A CA 1
ATOM 2227 C C . THR A 1 285 ? 26.946 -15.866 -18.660 1.00 49.97 285 THR A C 1
ATOM 2229 O O . THR A 1 285 ? 27.085 -14.865 -19.362 1.00 49.97 285 THR A O 1
ATOM 2232 N N . LEU A 1 286 ? 25.958 -15.948 -17.762 1.00 50.72 286 LEU A N 1
ATOM 2233 C CA . LEU A 1 286 ? 24.885 -14.966 -17.579 1.00 50.72 286 LEU A CA 1
ATOM 2234 C C . LEU A 1 286 ? 25.200 -13.982 -16.441 1.00 50.72 286 LEU A C 1
ATOM 2236 O O . LEU A 1 286 ? 24.549 -13.963 -15.400 1.00 50.72 286 LEU A O 1
ATOM 2240 N N . ALA A 1 287 ? 26.181 -13.105 -16.655 1.00 53.44 287 ALA A N 1
ATOM 2241 C CA . ALA A 1 287 ? 26.426 -11.961 -15.773 1.00 53.44 287 ALA A CA 1
ATOM 2242 C C . ALA A 1 287 ? 25.481 -10.793 -16.120 1.00 53.44 287 ALA A C 1
ATOM 2244 O O . ALA A 1 287 ? 25.902 -9.776 -16.677 1.00 53.44 287 ALA A O 1
ATOM 2245 N N . VAL A 1 288 ? 24.188 -10.943 -15.825 1.00 54.69 288 VAL A N 1
ATOM 2246 C CA . VAL A 1 288 ? 23.197 -9.878 -16.043 1.00 54.69 288 VAL A CA 1
ATOM 2247 C C . VAL A 1 288 ? 23.352 -8.813 -14.964 1.00 54.69 288 VAL A C 1
ATOM 2249 O O . VAL A 1 288 ? 23.274 -9.096 -13.770 1.00 54.69 288 VAL A O 1
ATOM 2252 N N . ARG A 1 289 ? 23.561 -7.563 -15.384 1.00 58.91 289 ARG A N 1
ATOM 2253 C CA . ARG A 1 289 ? 23.568 -6.405 -14.484 1.00 58.91 289 ARG A CA 1
ATOM 2254 C C . ARG A 1 289 ? 22.263 -5.644 -14.636 1.00 58.91 289 ARG A C 1
ATOM 2256 O O . ARG A 1 289 ? 22.038 -5.003 -15.665 1.00 58.91 289 ARG A O 1
ATOM 2263 N N . LEU A 1 290 ? 21.430 -5.692 -13.608 1.00 61.09 290 LEU A N 1
ATOM 2264 C CA . LEU A 1 290 ? 20.216 -4.891 -13.556 1.00 61.09 290 LEU A CA 1
ATOM 2265 C C . LEU A 1 290 ? 20.561 -3.456 -13.137 1.00 61.09 290 LEU A C 1
ATOM 2267 O O . LEU A 1 290 ? 21.417 -3.264 -12.271 1.00 61.09 290 LEU A O 1
ATOM 2271 N N . LYS A 1 291 ? 19.896 -2.450 -13.719 1.00 59.59 291 LYS A N 1
ATOM 2272 C CA . LYS A 1 291 ? 19.891 -1.066 -13.209 1.00 59.59 291 LYS A CA 1
ATOM 2273 C C . LYS A 1 291 ? 19.035 -1.014 -11.934 1.00 59.59 291 LYS A C 1
ATOM 2275 O O . LYS A 1 291 ? 17.981 -0.397 -11.887 1.00 59.59 291 LYS A O 1
ATOM 2280 N N . ALA A 1 292 ? 19.483 -1.731 -10.912 1.00 62.69 292 ALA A N 1
ATOM 2281 C CA . ALA A 1 292 ? 18.954 -1.706 -9.559 1.00 62.69 292 ALA A CA 1
ATOM 2282 C C . ALA A 1 292 ? 20.054 -1.187 -8.623 1.00 62.69 292 ALA A C 1
ATOM 2284 O O . ALA A 1 292 ? 21.232 -1.167 -8.986 1.00 62.69 292 ALA A O 1
ATOM 2285 N N . GLY A 1 293 ? 19.690 -0.728 -7.428 1.00 73.31 293 GLY A N 1
ATOM 2286 C CA . GLY A 1 293 ? 20.684 -0.260 -6.470 1.00 73.31 293 GLY A CA 1
ATOM 2287 C C . GLY A 1 293 ? 20.141 0.714 -5.439 1.00 73.31 293 GLY A C 1
ATOM 2288 O O . GLY A 1 293 ? 19.039 1.246 -5.564 1.00 73.31 293 GLY A O 1
ATOM 2289 N N . LEU A 1 294 ? 20.986 1.031 -4.461 1.00 78.31 294 LEU A N 1
ATOM 2290 C CA . LEU A 1 294 ? 20.701 2.013 -3.413 1.00 78.31 294 LEU A CA 1
ATOM 2291 C C . LEU A 1 294 ? 20.222 3.363 -3.963 1.00 78.31 294 LEU A C 1
ATOM 2293 O O . LEU A 1 294 ? 19.274 3.931 -3.436 1.00 78.31 294 LEU A O 1
ATOM 2297 N N . SER A 1 295 ? 20.823 3.863 -5.046 1.00 76.44 295 SER A N 1
ATOM 2298 C CA . SER A 1 295 ? 20.395 5.134 -5.647 1.00 76.44 295 SER A CA 1
ATOM 2299 C C . SER A 1 295 ? 18.980 5.063 -6.227 1.00 76.44 295 SER A C 1
ATOM 2301 O O . SER A 1 295 ? 18.230 6.023 -6.094 1.00 76.44 295 SER A O 1
ATOM 2303 N N . ALA A 1 296 ? 18.600 3.934 -6.834 1.00 77.88 296 ALA A N 1
ATOM 2304 C CA . ALA A 1 296 ? 17.265 3.749 -7.404 1.00 77.88 296 ALA A CA 1
ATOM 2305 C C . ALA A 1 296 ? 16.184 3.694 -6.312 1.00 77.88 296 ALA A C 1
ATOM 2307 O O . ALA A 1 296 ? 15.041 4.059 -6.549 1.00 77.88 296 ALA A O 1
ATOM 2308 N N . THR A 1 297 ? 16.538 3.294 -5.085 1.00 83.38 297 THR A N 1
ATOM 2309 C CA . THR A 1 297 ? 15.590 3.351 -3.961 1.00 83.38 297 THR A CA 1
ATOM 2310 C C . THR A 1 297 ? 15.264 4.780 -3.529 1.00 83.38 297 THR A C 1
ATOM 2312 O O . THR A 1 297 ? 14.171 5.023 -3.031 1.00 83.38 297 THR A O 1
ATOM 2315 N N . LEU A 1 298 ? 16.168 5.743 -3.754 1.00 84.06 298 LEU A N 1
ATOM 2316 C CA . LEU A 1 298 ? 15.920 7.151 -3.421 1.00 84.06 298 LEU A CA 1
ATOM 2317 C C . LEU A 1 298 ? 14.947 7.814 -4.399 1.00 84.06 298 LEU A C 1
ATOM 2319 O O . LEU A 1 298 ? 14.187 8.686 -3.991 1.00 84.06 298 LEU A O 1
ATOM 2323 N N . SER A 1 299 ? 14.935 7.381 -5.664 1.00 84.25 299 SER A N 1
ATOM 2324 C CA . SER A 1 299 ? 13.990 7.886 -6.668 1.00 84.25 299 SER A CA 1
ATOM 2325 C C . SER A 1 299 ? 12.564 7.366 -6.477 1.00 84.25 299 SER A C 1
ATOM 2327 O O . SER A 1 299 ? 11.663 7.844 -7.150 1.00 84.25 299 SER A O 1
ATOM 2329 N N . LEU A 1 300 ? 12.337 6.413 -5.564 1.00 89.31 300 LEU A N 1
ATOM 2330 C CA . LEU A 1 300 ? 10.996 5.911 -5.226 1.00 89.31 300 LEU A CA 1
ATOM 2331 C C . LEU A 1 300 ? 10.249 6.803 -4.218 1.00 89.31 300 LEU A C 1
ATOM 2333 O O . LEU A 1 300 ? 9.143 6.486 -3.780 1.00 89.31 300 LEU A O 1
ATOM 2337 N N . ASP A 1 301 ? 10.831 7.940 -3.853 1.00 90.31 301 ASP A N 1
ATOM 2338 C CA . ASP A 1 301 ? 10.147 8.985 -3.105 1.00 90.31 301 ASP A CA 1
ATOM 2339 C C . ASP A 1 301 ? 9.220 9.794 -4.027 1.00 90.31 301 ASP A C 1
ATOM 2341 O O . ASP A 1 301 ? 9.569 10.877 -4.499 1.00 90.31 301 ASP A O 1
ATOM 2345 N N . GLY A 1 302 ? 8.031 9.242 -4.270 1.00 88.88 302 GLY A N 1
ATOM 2346 C CA . GLY A 1 302 ? 7.023 9.772 -5.187 1.00 88.88 302 GLY A CA 1
ATOM 2347 C C . GLY A 1 302 ? 6.475 11.155 -4.843 1.00 88.88 302 GLY A C 1
ATOM 2348 O O . GLY A 1 302 ? 5.824 11.758 -5.680 1.00 88.88 302 GLY A O 1
ATOM 2349 N N . MET A 1 303 ? 6.715 11.680 -3.637 1.00 91.25 303 MET A N 1
ATOM 2350 C CA . MET A 1 303 ? 6.323 13.053 -3.271 1.00 91.25 303 MET A CA 1
ATOM 2351 C C . MET A 1 303 ? 7.426 14.072 -3.538 1.00 91.25 303 MET A C 1
ATOM 2353 O O . MET A 1 303 ? 7.175 15.274 -3.589 1.00 91.25 303 MET A O 1
ATOM 2357 N N . ARG A 1 304 ? 8.660 13.597 -3.700 1.00 87.50 304 ARG A N 1
ATOM 2358 C CA . ARG A 1 304 ? 9.809 14.421 -4.059 1.00 87.50 304 ARG A CA 1
ATOM 2359 C C . ARG A 1 304 ? 10.087 14.388 -5.555 1.00 87.50 304 ARG A C 1
ATOM 2361 O O . ARG A 1 304 ? 10.396 15.413 -6.156 1.00 87.50 304 ARG A O 1
ATOM 2368 N N . HIS A 1 305 ? 9.998 13.197 -6.125 1.00 87.00 305 HIS A N 1
ATOM 2369 C CA . HIS A 1 305 ? 10.101 12.925 -7.545 1.00 87.00 305 HIS A CA 1
ATOM 2370 C C . HIS A 1 305 ? 8.746 12.377 -7.969 1.00 87.00 305 HIS A C 1
ATOM 2372 O O . HIS A 1 305 ? 8.521 11.174 -7.861 1.00 87.00 305 HIS A O 1
ATOM 2378 N N . LEU A 1 306 ? 7.830 13.276 -8.352 1.00 90.25 306 LEU A N 1
ATOM 2379 C CA . LEU A 1 306 ? 6.481 12.886 -8.759 1.00 90.25 306 LEU A CA 1
ATOM 2380 C C . LEU A 1 306 ? 6.579 11.804 -9.834 1.00 90.25 306 LEU A C 1
ATOM 2382 O O . LEU A 1 306 ? 7.250 11.985 -10.848 1.00 90.25 306 LEU A O 1
ATOM 2386 N N . PHE A 1 307 ? 5.941 10.668 -9.571 1.00 93.56 307 PHE A N 1
ATOM 2387 C CA . PHE A 1 307 ? 5.714 9.669 -10.604 1.00 93.56 307 PHE A CA 1
ATOM 2388 C C . PHE A 1 307 ? 4.749 10.241 -11.641 1.00 93.56 307 PHE A C 1
ATOM 2390 O O . PHE A 1 307 ? 3.897 11.050 -11.282 1.00 93.56 307 PHE A O 1
ATOM 2397 N N . ASP A 1 308 ? 4.808 9.768 -12.884 1.00 94.56 308 ASP A N 1
ATOM 2398 C CA . ASP A 1 308 ? 3.933 10.257 -13.959 1.00 94.56 308 ASP A CA 1
ATOM 2399 C C . ASP A 1 308 ? 2.445 10.189 -13.570 1.00 94.56 308 ASP A C 1
ATOM 2401 O O . ASP A 1 308 ? 1.689 11.124 -13.804 1.00 94.56 308 ASP A O 1
ATOM 2405 N N . PHE A 1 309 ? 2.019 9.133 -12.869 1.00 95.19 309 PHE A N 1
ATOM 2406 C CA . PHE A 1 309 ? 0.636 8.991 -12.399 1.00 95.19 309 PHE A CA 1
ATOM 2407 C C . PHE A 1 309 ? 0.246 9.955 -11.259 1.00 95.19 309 PHE A C 1
ATOM 2409 O O . PHE A 1 309 ? -0.932 10.050 -10.917 1.00 95.19 309 PHE A O 1
ATOM 2416 N N . LEU A 1 310 ? 1.202 10.681 -10.678 1.00 95.69 310 LEU A N 1
ATOM 2417 C CA . LEU A 1 310 ? 1.000 11.757 -9.701 1.00 95.69 310 LEU A CA 1
ATOM 2418 C C . LEU A 1 310 ? 1.363 13.135 -10.271 1.00 95.69 310 LEU A C 1
ATOM 2420 O O . LEU A 1 310 ? 1.144 14.137 -9.595 1.00 95.69 310 LEU A O 1
ATOM 2424 N N . ASP A 1 311 ? 1.904 13.209 -11.486 1.00 95.19 311 ASP A N 1
ATOM 2425 C CA . ASP A 1 311 ? 2.294 14.460 -12.124 1.00 95.19 311 ASP A CA 1
ATOM 2426 C C . ASP A 1 311 ? 1.088 15.092 -12.844 1.00 95.19 311 ASP A C 1
ATOM 2428 O O . ASP A 1 311 ? 0.541 14.491 -13.775 1.00 95.19 311 ASP A O 1
ATOM 2432 N N . PRO A 1 312 ? 0.663 16.316 -12.469 1.00 95.00 312 PRO A N 1
ATOM 2433 C CA . PRO A 1 312 ? -0.416 17.021 -13.150 1.00 95.00 312 PRO A CA 1
ATOM 2434 C C . PRO A 1 312 ? -0.234 17.186 -14.661 1.00 95.00 312 PRO A C 1
ATOM 2436 O O . PRO A 1 312 ? -1.245 17.291 -15.361 1.00 95.00 312 PRO A O 1
ATOM 2439 N N . GLU A 1 313 ? 1.004 17.225 -15.165 1.00 95.56 313 GLU A N 1
ATOM 2440 C CA . GLU A 1 313 ? 1.288 17.309 -16.606 1.00 95.56 313 GLU A CA 1
ATOM 2441 C C . GLU A 1 313 ? 0.915 16.017 -17.351 1.00 95.56 313 GLU A C 1
ATOM 2443 O O . GLU A 1 313 ? 0.559 16.062 -18.530 1.00 95.56 313 GLU A O 1
ATOM 2448 N N . SER A 1 314 ? 0.899 14.885 -16.645 1.00 95.81 314 SER A N 1
ATOM 2449 C CA . SER A 1 314 ? 0.641 13.550 -17.190 1.00 95.81 314 SER A CA 1
ATOM 2450 C C . SER A 1 314 ? -0.795 13.062 -16.970 1.00 95.81 314 SER A C 1
ATOM 2452 O O . SER A 1 314 ? -1.175 12.016 -17.480 1.00 95.81 314 SER A O 1
ATOM 2454 N N . PHE A 1 315 ? -1.667 13.809 -16.285 1.00 95.44 315 PHE A N 1
ATOM 2455 C CA . PHE A 1 315 ? -3.038 13.346 -15.994 1.00 95.44 315 PHE A CA 1
ATOM 2456 C C . PHE A 1 315 ? -3.878 12.996 -17.234 1.00 95.44 315 PHE A C 1
ATOM 2458 O O . PHE A 1 315 ? -4.849 12.249 -17.130 1.00 95.44 315 PHE A O 1
ATOM 2465 N N . ASN A 1 316 ? -3.543 13.525 -18.414 1.00 95.88 316 ASN A N 1
ATOM 2466 C CA . ASN A 1 316 ? -4.265 13.213 -19.649 1.00 95.88 316 ASN A CA 1
ATOM 2467 C C . ASN A 1 316 ? -3.940 11.815 -20.217 1.00 95.88 316 ASN A C 1
ATOM 2469 O O . ASN A 1 316 ? -4.727 11.310 -21.023 1.00 95.88 316 ASN A O 1
ATOM 2473 N N . THR A 1 317 ? -2.838 11.187 -19.793 1.00 96.81 317 THR A N 1
ATOM 2474 C CA . THR A 1 317 ? -2.418 9.846 -20.223 1.00 96.81 317 THR A CA 1
ATOM 2475 C C . THR A 1 317 ? -2.952 8.743 -19.314 1.00 96.81 317 THR A C 1
ATOM 2477 O O . THR A 1 317 ? -2.880 7.573 -19.689 1.00 96.81 317 THR A O 1
ATOM 2480 N N . TYR A 1 318 ? -3.559 9.102 -18.178 1.00 97.31 318 TYR A N 1
ATOM 2481 C CA . TYR A 1 318 ? -4.068 8.175 -17.170 1.00 97.31 318 TYR A CA 1
ATOM 2482 C C . TYR A 1 318 ? -5.585 8.243 -16.992 1.00 97.31 318 TYR A C 1
ATOM 2484 O O . TYR A 1 318 ? -6.224 9.287 -17.145 1.00 97.31 318 TYR A O 1
ATOM 2492 N N . GLU A 1 319 ? -6.168 7.103 -16.652 1.00 92.50 319 GLU A N 1
ATOM 2493 C CA . GLU A 1 319 ? -7.501 6.974 -16.082 1.00 92.50 319 GLU A CA 1
ATOM 2494 C C . GLU A 1 319 ? -7.374 6.663 -14.588 1.00 92.50 319 GLU A C 1
ATOM 2496 O O . GLU A 1 319 ? -6.496 5.897 -14.195 1.00 92.50 319 GLU A O 1
ATOM 2501 N N . TYR A 1 320 ? -8.227 7.284 -13.768 1.00 95.25 320 TYR A N 1
ATOM 2502 C CA . TYR A 1 320 ? -8.192 7.172 -12.311 1.00 95.25 320 TYR A CA 1
ATOM 2503 C C . TYR A 1 320 ? -9.564 6.800 -11.766 1.00 95.25 320 TYR A C 1
ATOM 2505 O O . TYR A 1 320 ? -10.575 7.397 -12.145 1.00 95.25 320 TYR A O 1
ATOM 2513 N N . HIS A 1 321 ? -9.583 5.888 -10.800 1.00 88.44 321 HIS A N 1
ATOM 2514 C CA . HIS A 1 321 ? -10.792 5.465 -10.110 1.00 88.44 321 HIS A CA 1
ATOM 2515 C C . HIS A 1 321 ? -10.552 5.442 -8.604 1.00 88.44 321 HIS A C 1
ATOM 2517 O O . HIS A 1 321 ? -9.624 4.797 -8.128 1.00 88.44 321 HIS A O 1
ATOM 2523 N N . LEU A 1 322 ? -11.411 6.125 -7.847 1.00 87.25 322 LEU A N 1
ATOM 2524 C CA . LEU A 1 322 ? -11.510 5.909 -6.407 1.00 87.25 322 LEU A CA 1
ATOM 2525 C C . LEU A 1 322 ? -12.233 4.574 -6.207 1.00 87.25 322 LEU A C 1
ATOM 2527 O O . LEU A 1 322 ? -13.430 4.486 -6.481 1.00 87.25 322 LEU A O 1
ATOM 2531 N N . THR A 1 323 ? -11.499 3.540 -5.813 1.00 83.25 323 THR A N 1
ATOM 2532 C CA . THR A 1 323 ? -12.009 2.163 -5.757 1.00 83.25 323 THR A CA 1
ATOM 2533 C C . THR A 1 323 ? -12.513 1.784 -4.376 1.00 83.25 323 THR A C 1
ATOM 2535 O O . THR A 1 323 ? -13.505 1.066 -4.276 1.00 83.25 323 THR A O 1
ATOM 2538 N N . ASP A 1 324 ? -11.858 2.271 -3.324 1.00 82.75 324 ASP A N 1
ATOM 2539 C CA . ASP A 1 324 ? -12.185 1.922 -1.944 1.00 82.75 324 ASP A CA 1
ATOM 2540 C C . ASP A 1 324 ? -11.675 2.987 -0.960 1.00 82.75 324 ASP A C 1
ATOM 2542 O O . ASP A 1 324 ? -10.958 3.926 -1.325 1.00 82.75 324 ASP A O 1
ATOM 2546 N N . ILE A 1 325 ? -12.028 2.829 0.310 1.00 83.31 325 ILE A N 1
ATOM 2547 C CA . ILE A 1 325 ? -11.411 3.518 1.436 1.00 83.31 325 ILE A CA 1
ATOM 2548 C C . ILE A 1 325 ? -11.083 2.452 2.479 1.00 83.31 325 ILE A C 1
ATOM 2550 O O . ILE A 1 325 ? -11.954 1.722 2.937 1.00 83.31 325 ILE A O 1
ATOM 2554 N N . VAL A 1 326 ? -9.814 2.355 2.856 1.00 83.12 326 VAL A N 1
ATOM 2555 C CA . VAL A 1 326 ? -9.299 1.271 3.699 1.00 83.12 326 VAL A CA 1
ATOM 2556 C C . VAL A 1 326 ? -8.604 1.818 4.935 1.00 83.12 326 VAL A C 1
ATOM 2558 O O . VAL A 1 326 ? -8.128 2.951 4.942 1.00 83.12 326 VAL A O 1
ATOM 2561 N N . THR A 1 327 ? -8.484 0.990 5.968 1.00 83.44 327 THR A N 1
ATOM 2562 C CA . THR A 1 327 ? -7.686 1.311 7.156 1.00 83.44 327 THR A CA 1
ATOM 2563 C C . THR A 1 327 ? -6.327 0.617 7.074 1.00 83.44 327 THR A C 1
ATOM 2565 O O . THR A 1 327 ? -6.258 -0.608 6.981 1.00 83.44 327 THR A O 1
ATOM 2568 N N . ILE A 1 328 ? -5.240 1.390 7.121 1.00 78.88 328 ILE A N 1
ATOM 2569 C CA . ILE A 1 328 ? -3.849 0.914 7.113 1.00 78.88 328 ILE A CA 1
ATOM 2570 C C . ILE A 1 328 ? -3.142 1.510 8.333 1.00 78.88 328 ILE A C 1
ATOM 2572 O O . ILE A 1 328 ? -3.042 2.725 8.446 1.00 78.88 328 ILE A O 1
ATOM 2576 N N . ASP A 1 329 ? -2.649 0.659 9.239 1.00 80.00 329 ASP A N 1
ATOM 2577 C CA . ASP A 1 329 ? -1.977 1.071 10.487 1.00 80.00 329 ASP A CA 1
ATOM 2578 C C . ASP A 1 329 ? -2.769 2.120 11.296 1.00 80.00 329 ASP A C 1
ATOM 2580 O O . ASP A 1 329 ? -2.229 3.152 11.694 1.00 80.00 329 ASP A O 1
ATOM 2584 N N . ASP A 1 330 ? -4.068 1.879 11.489 1.00 81.81 330 ASP A N 1
ATOM 2585 C CA . ASP A 1 330 ? -5.003 2.780 12.183 1.00 81.81 330 ASP A CA 1
ATOM 2586 C C . ASP A 1 330 ? -5.242 4.138 11.489 1.00 81.81 330 ASP A C 1
ATOM 2588 O O . ASP A 1 330 ? -5.885 5.024 12.052 1.00 81.81 330 ASP A O 1
ATOM 2592 N N . GLN A 1 331 ? -4.781 4.306 10.246 1.00 83.31 331 GLN A N 1
ATOM 2593 C CA . GLN A 1 331 ? -5.077 5.464 9.406 1.00 83.31 331 GLN A CA 1
ATOM 2594 C C . GLN A 1 331 ? -6.065 5.101 8.302 1.00 83.31 331 GLN A C 1
ATOM 2596 O O . GLN A 1 331 ? -5.895 4.102 7.605 1.00 83.31 331 GLN A O 1
ATOM 2601 N N . THR A 1 332 ? -7.073 5.944 8.098 1.00 87.19 332 THR A N 1
ATOM 2602 C CA . THR A 1 332 ? -8.011 5.787 6.980 1.00 87.19 332 THR A CA 1
ATOM 2603 C C . THR A 1 332 ? -7.383 6.362 5.710 1.00 87.19 332 THR A C 1
ATOM 2605 O O . THR A 1 332 ? -6.887 7.492 5.724 1.00 87.19 332 THR A O 1
ATOM 2608 N N . ALA A 1 333 ? -7.411 5.616 4.607 1.00 92.31 333 ALA A N 1
ATOM 2609 C CA . ALA A 1 333 ? -6.826 6.009 3.332 1.00 92.31 333 ALA A CA 1
ATOM 2610 C C . ALA A 1 333 ? -7.774 5.752 2.151 1.00 92.31 333 ALA A C 1
ATOM 2612 O O . ALA A 1 333 ? -8.351 4.674 2.031 1.00 92.31 333 ALA A O 1
ATOM 2613 N N . PHE A 1 334 ? -7.895 6.726 1.248 1.00 92.44 334 PHE A N 1
ATOM 2614 C CA . PHE A 1 334 ? -8.487 6.547 -0.077 1.00 92.44 334 PHE A CA 1
ATOM 2615 C C . PHE A 1 334 ? -7.624 5.601 -0.910 1.00 92.44 334 PHE A C 1
ATOM 2617 O O . PHE A 1 334 ? -6.408 5.788 -0.950 1.00 92.44 334 PHE A O 1
ATOM 2624 N N . VAL A 1 335 ? -8.240 4.655 -1.618 1.00 93.69 335 VAL A N 1
ATOM 2625 C CA . VAL A 1 335 ? -7.576 3.808 -2.617 1.00 93.69 335 VAL A CA 1
ATOM 2626 C C . VAL A 1 335 ? -7.887 4.354 -4.001 1.00 93.69 335 VAL A C 1
ATOM 2628 O O . VAL A 1 335 ? -9.040 4.347 -4.435 1.00 93.69 335 VAL A O 1
ATOM 2631 N N . ILE A 1 336 ? -6.864 4.852 -4.691 1.00 95.00 336 ILE A N 1
ATOM 2632 C CA . ILE A 1 336 ? -6.995 5.349 -6.058 1.00 95.00 336 ILE A CA 1
ATOM 2633 C C . ILE A 1 336 ? -6.245 4.408 -6.987 1.00 95.00 336 ILE A C 1
ATOM 2635 O O . ILE A 1 336 ? -5.017 4.332 -6.950 1.00 95.00 336 ILE A O 1
ATOM 2639 N N . SER A 1 337 ? -7.013 3.722 -7.827 1.00 95.31 337 SER A N 1
ATOM 2640 C CA . SER A 1 337 ? -6.492 2.908 -8.913 1.00 95.31 337 SER A CA 1
ATOM 2641 C C . SER A 1 337 ? -6.231 3.770 -10.136 1.00 95.31 337 SER A C 1
ATOM 2643 O O . SER A 1 337 ? -7.003 4.689 -10.431 1.00 95.31 337 SER A O 1
ATOM 2645 N N . PHE A 1 338 ? -5.147 3.483 -10.843 1.00 97.06 338 PHE A N 1
ATOM 2646 C CA . PHE A 1 338 ? -4.762 4.186 -12.052 1.00 97.06 338 PHE A CA 1
ATOM 2647 C C . PHE A 1 338 ? -4.231 3.229 -13.114 1.00 97.06 338 PHE A C 1
ATOM 2649 O O . PHE A 1 338 ? -3.523 2.258 -12.838 1.00 97.06 338 PHE A O 1
ATOM 2656 N N . MET A 1 339 ? -4.531 3.554 -14.364 1.00 94.19 339 MET A N 1
ATOM 2657 C CA . MET A 1 339 ? -4.008 2.843 -15.523 1.00 94.19 339 MET A CA 1
ATOM 2658 C C . MET A 1 339 ? -3.839 3.798 -16.695 1.00 94.19 339 MET A C 1
ATOM 2660 O O . MET A 1 339 ? -4.554 4.795 -16.805 1.00 94.19 339 MET A O 1
ATOM 2664 N N . GLN A 1 340 ? -2.882 3.519 -17.578 1.00 94.69 340 GLN A N 1
ATOM 2665 C CA . GLN A 1 340 ? -2.729 4.326 -18.785 1.00 94.69 340 GLN A CA 1
ATOM 2666 C C . GLN A 1 340 ? -3.944 4.168 -19.702 1.00 94.69 340 GLN A C 1
ATOM 2668 O O . GLN A 1 340 ? -4.555 3.100 -19.786 1.00 94.69 340 GLN A O 1
ATOM 2673 N N . LYS A 1 341 ? -4.266 5.225 -20.441 1.00 93.25 341 LYS A N 1
ATOM 2674 C CA . LYS A 1 341 ? -5.384 5.211 -21.379 1.00 93.25 341 LYS A CA 1
ATOM 2675 C C . LYS A 1 341 ? -5.098 4.322 -22.595 1.00 93.25 341 LYS A C 1
ATOM 2677 O O . LYS A 1 341 ? -3.939 4.182 -22.986 1.00 93.25 341 LYS A O 1
ATOM 2682 N N . PRO A 1 342 ? -6.136 3.786 -23.268 1.00 91.69 342 PRO A N 1
ATOM 2683 C CA . PRO A 1 342 ? -5.959 2.794 -24.335 1.00 91.69 342 PRO A CA 1
ATOM 2684 C C . PRO A 1 342 ? -5.117 3.251 -25.535 1.00 91.69 342 PRO A C 1
ATOM 2686 O O . PRO A 1 342 ? -4.567 2.417 -26.244 1.00 91.69 342 PRO A O 1
ATOM 2689 N N . TRP A 1 343 ? -5.035 4.561 -25.790 1.00 93.69 343 TRP A N 1
ATOM 2690 C CA . TRP A 1 343 ? -4.257 5.125 -26.900 1.00 93.69 343 TRP A CA 1
ATOM 2691 C C . TRP A 1 343 ? -2.788 5.398 -26.561 1.00 93.69 343 TRP A C 1
ATOM 2693 O O . TRP A 1 343 ? -2.027 5.768 -27.450 1.00 93.69 343 TRP A O 1
ATOM 2703 N N . VAL A 1 344 ? -2.394 5.264 -25.294 1.00 95.56 344 VAL A N 1
ATOM 2704 C CA . VAL A 1 344 ? -1.011 5.447 -24.851 1.00 95.56 344 VAL A CA 1
ATOM 2705 C C . VAL A 1 344 ? -0.265 4.141 -25.090 1.00 95.56 344 VAL A C 1
ATOM 2707 O O . VAL A 1 344 ? -0.714 3.083 -24.641 1.00 95.56 344 VAL A O 1
ATOM 2710 N N . THR A 1 345 ? 0.860 4.210 -25.799 1.00 93.12 345 THR A N 1
ATOM 2711 C CA . THR A 1 345 ? 1.651 3.030 -26.205 1.00 93.12 345 THR A CA 1
ATOM 2712 C C . THR A 1 345 ? 3.005 2.942 -25.512 1.00 93.12 345 THR A C 1
ATOM 2714 O O . THR A 1 345 ? 3.688 1.921 -25.595 1.00 93.12 345 THR A O 1
ATOM 2717 N N . GLU A 1 346 ? 3.389 4.018 -24.833 1.00 92.94 346 GLU A N 1
ATOM 2718 C CA . GLU A 1 346 ? 4.538 4.096 -23.955 1.00 92.94 346 GLU A CA 1
ATOM 2719 C C . GLU A 1 346 ? 4.357 3.145 -22.758 1.00 92.94 346 GLU A C 1
ATOM 2721 O O . GLU A 1 346 ? 3.224 2.918 -22.310 1.00 92.94 346 GLU A O 1
ATOM 2726 N N . PRO A 1 347 ? 5.455 2.595 -22.205 1.00 92.38 347 PRO A N 1
ATOM 2727 C CA . PRO A 1 347 ? 5.416 1.663 -21.083 1.00 92.38 347 PRO A CA 1
ATOM 2728 C C . PRO A 1 347 ? 5.191 2.388 -19.751 1.00 92.38 347 PRO A C 1
ATOM 2730 O O . PRO A 1 347 ? 6.051 2.386 -18.868 1.00 92.38 347 PRO A O 1
ATOM 2733 N N . LEU A 1 348 ? 4.031 3.029 -19.620 1.00 94.75 348 LEU A N 1
ATOM 2734 C CA . LEU A 1 348 ? 3.622 3.714 -18.404 1.00 94.75 348 LEU A CA 1
ATOM 2735 C C . LEU A 1 348 ? 3.273 2.717 -17.293 1.00 94.75 348 LEU A C 1
ATOM 2737 O O . LEU A 1 348 ? 3.119 1.511 -17.502 1.00 94.75 348 LEU A O 1
ATOM 2741 N N . MET A 1 349 ? 3.186 3.234 -16.072 1.00 94.69 349 MET A N 1
ATOM 2742 C CA . MET A 1 349 ? 2.856 2.438 -14.890 1.00 94.69 349 MET A CA 1
ATOM 2743 C C . MET A 1 349 ? 1.343 2.231 -14.735 1.00 94.69 349 MET A C 1
ATOM 2745 O O . MET A 1 349 ? 0.550 3.018 -15.237 1.00 94.69 349 MET A O 1
ATOM 2749 N N . GLN A 1 350 ? 0.938 1.206 -13.998 1.00 94.94 350 GLN A N 1
ATOM 2750 C CA . GLN A 1 350 ? -0.434 0.989 -13.535 1.00 94.94 350 GLN A CA 1
ATOM 2751 C C . GLN A 1 350 ? -0.416 0.458 -12.101 1.00 94.94 350 GLN A C 1
ATOM 2753 O O . GLN A 1 350 ? 0.580 -0.139 -11.683 1.00 94.94 350 GLN A O 1
ATOM 2758 N N . GLY A 1 351 ? -1.505 0.633 -11.361 1.00 94.75 351 GLY A N 1
ATOM 2759 C CA . GLY A 1 351 ? -1.640 0.091 -10.012 1.00 94.75 351 GLY A CA 1
ATOM 2760 C C . GLY A 1 351 ? -2.503 0.964 -9.120 1.00 94.75 351 GLY A C 1
ATOM 2761 O O . GLY A 1 351 ? -3.397 1.652 -9.601 1.00 94.75 351 GLY A O 1
ATOM 2762 N N . ASP A 1 352 ? -2.198 0.952 -7.827 1.00 96.00 352 ASP A N 1
ATOM 2763 C CA . ASP A 1 352 ? -2.974 1.625 -6.796 1.00 96.00 352 ASP A CA 1
ATOM 2764 C C . ASP A 1 352 ? -2.069 2.472 -5.895 1.00 96.00 352 ASP A C 1
ATOM 2766 O O . ASP A 1 352 ? -0.944 2.096 -5.546 1.00 96.00 352 ASP A O 1
ATOM 2770 N N . PHE A 1 353 ? -2.571 3.624 -5.462 1.00 96.25 353 PHE A N 1
ATOM 2771 C CA . PHE A 1 353 ? -1.953 4.398 -4.393 1.00 96.25 353 PHE A CA 1
ATOM 2772 C C . PHE A 1 353 ? -2.970 4.816 -3.338 1.00 96.25 353 PHE A C 1
ATOM 2774 O O . PHE A 1 353 ? -4.164 4.971 -3.595 1.00 96.25 353 PHE A O 1
ATOM 2781 N N . TYR A 1 354 ? -2.459 4.978 -2.123 1.00 95.19 354 TYR A N 1
ATOM 2782 C CA . TYR A 1 354 ? -3.239 5.103 -0.906 1.00 95.19 354 TYR A CA 1
ATOM 2783 C C . TYR A 1 354 ? -2.963 6.460 -0.279 1.00 95.19 354 TYR A C 1
ATOM 2785 O O . TYR A 1 354 ? -1.819 6.756 0.077 1.00 95.19 354 TYR A O 1
ATOM 2793 N N . ILE A 1 355 ? -3.998 7.283 -0.147 1.00 95.25 355 ILE A N 1
ATOM 2794 C CA . ILE A 1 355 ? -3.886 8.656 0.352 1.00 95.25 355 ILE A CA 1
ATOM 2795 C C . ILE A 1 355 ? -4.644 8.779 1.662 1.00 95.25 355 ILE A C 1
ATOM 2797 O O . ILE A 1 355 ? -5.842 8.517 1.701 1.00 95.25 355 ILE A O 1
ATOM 2801 N N . ASN A 1 356 ? -3.969 9.221 2.718 1.00 94.75 356 ASN A N 1
ATOM 2802 C CA . ASN A 1 356 ? -4.583 9.457 4.019 1.00 94.75 356 ASN A CA 1
ATOM 2803 C C . ASN A 1 356 ? -5.761 10.445 3.898 1.00 94.75 356 ASN A C 1
ATOM 2805 O O . ASN A 1 356 ? -5.631 11.509 3.290 1.00 94.75 356 ASN A O 1
ATOM 2809 N N . VAL A 1 357 ? -6.912 10.093 4.473 1.00 91.88 357 VAL A N 1
ATOM 2810 C CA . VAL A 1 357 ? -8.158 10.867 4.338 1.00 91.88 357 VAL A CA 1
ATOM 2811 C C . VAL A 1 357 ? -8.091 12.219 5.056 1.00 91.88 357 VAL A C 1
ATOM 2813 O O . VAL A 1 357 ? -8.692 13.189 4.590 1.00 91.88 357 VAL A O 1
ATOM 2816 N N . ASP A 1 358 ? -7.344 12.302 6.156 1.00 92.12 358 ASP A N 1
ATOM 2817 C CA . ASP A 1 358 ? -7.315 13.473 7.032 1.00 92.12 358 ASP A CA 1
ATOM 2818 C C . ASP A 1 358 ? -6.322 14.536 6.549 1.00 92.12 358 ASP A C 1
ATOM 2820 O O . ASP A 1 358 ? -6.642 15.726 6.513 1.00 92.12 358 ASP A O 1
ATOM 2824 N N . ASN A 1 359 ? -5.111 14.122 6.164 1.00 93.88 359 ASN A N 1
ATOM 2825 C CA . ASN A 1 359 ? -4.017 15.040 5.815 1.00 93.88 359 ASN A CA 1
ATOM 2826 C C . ASN A 1 359 ? -3.555 14.945 4.350 1.00 93.88 359 ASN A C 1
ATOM 2828 O O . ASN A 1 359 ? -2.672 15.702 3.938 1.00 93.88 359 ASN A O 1
ATOM 2832 N N . TYR A 1 360 ? -4.147 14.055 3.550 1.00 95.00 360 TYR A N 1
ATOM 2833 C CA . TYR A 1 360 ? -3.797 13.822 2.147 1.00 95.00 360 TYR A CA 1
ATOM 2834 C C . TYR A 1 360 ? -2.343 13.377 1.909 1.00 95.00 360 TYR A C 1
ATOM 2836 O O . TYR A 1 360 ? -1.843 13.528 0.793 1.00 95.00 360 TYR A O 1
ATOM 2844 N N . SER A 1 361 ? -1.638 12.835 2.907 1.00 94.88 361 SER A N 1
ATOM 2845 C CA . SER A 1 361 ? -0.311 12.248 2.694 1.00 94.88 361 SER A CA 1
ATOM 2846 C C . SER A 1 361 ? -0.405 10.958 1.876 1.00 94.88 361 SER A C 1
ATOM 2848 O O . SER A 1 361 ? -1.363 10.193 1.994 1.00 94.88 361 SER A O 1
ATOM 2850 N N . LEU A 1 362 ? 0.600 10.705 1.036 1.00 94.62 362 LEU A N 1
ATOM 2851 C CA . LEU A 1 362 ? 0.748 9.414 0.372 1.00 94.62 362 LEU A CA 1
ATOM 2852 C C . LEU A 1 362 ? 1.222 8.393 1.416 1.00 94.62 362 LEU A C 1
ATOM 2854 O O . LEU A 1 362 ? 2.247 8.619 2.052 1.00 94.62 362 LEU A O 1
ATOM 2858 N N . VAL A 1 363 ? 0.481 7.297 1.595 1.00 94.75 363 VAL A N 1
ATOM 2859 C CA . VAL A 1 363 ? 0.728 6.251 2.610 1.00 94.75 363 VAL A CA 1
ATOM 2860 C C . VAL A 1 363 ? 1.400 5.027 1.988 1.00 94.75 363 VAL A C 1
ATOM 2862 O O . VAL A 1 363 ? 2.366 4.477 2.520 1.00 94.75 363 VAL A O 1
ATOM 2865 N N . LEU A 1 364 ? 0.907 4.599 0.830 1.00 94.19 364 LEU A N 1
ATOM 2866 C CA . LEU A 1 364 ? 1.371 3.414 0.115 1.00 94.19 364 LEU A CA 1
ATOM 2867 C C . LEU A 1 364 ? 1.191 3.640 -1.388 1.00 94.19 364 LEU A C 1
ATOM 2869 O O . LEU A 1 364 ? 0.241 4.291 -1.809 1.00 94.19 364 LEU A O 1
ATOM 2873 N N . ALA A 1 365 ? 2.095 3.097 -2.191 1.00 95.88 365 ALA A N 1
ATOM 2874 C CA . ALA A 1 365 ? 1.945 2.986 -3.63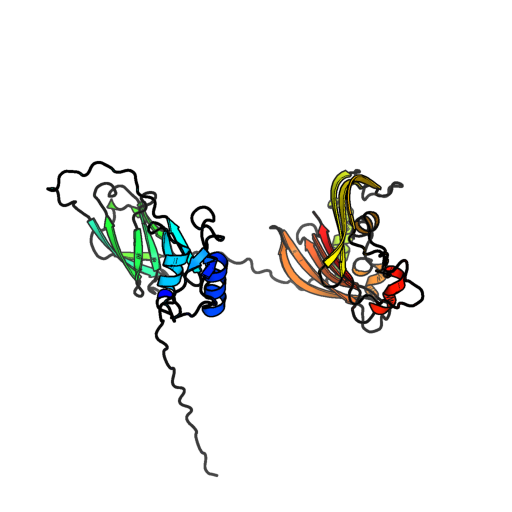5 1.00 95.88 365 ALA A CA 1
ATOM 2875 C C . ALA A 1 365 ? 2.378 1.582 -4.071 1.00 95.88 365 ALA A C 1
ATOM 2877 O O . ALA A 1 365 ? 3.495 1.149 -3.770 1.00 95.88 365 ALA A O 1
ATOM 2878 N N . GLU A 1 366 ? 1.491 0.875 -4.760 1.00 95.94 366 GLU A N 1
ATOM 2879 C CA . GLU A 1 366 ? 1.704 -0.453 -5.328 1.00 95.94 366 GLU A CA 1
ATOM 2880 C C . GLU A 1 366 ? 1.462 -0.364 -6.827 1.00 95.94 366 GLU A C 1
ATOM 2882 O O . GLU A 1 366 ? 0.345 -0.130 -7.271 1.00 95.94 366 GLU A O 1
ATOM 2887 N N . PHE A 1 367 ? 2.520 -0.495 -7.617 1.00 95.69 367 PHE A N 1
ATOM 2888 C CA . PHE A 1 367 ? 2.429 -0.250 -9.049 1.00 95.69 367 PHE A CA 1
ATOM 2889 C C . PHE A 1 367 ? 3.411 -1.100 -9.833 1.00 95.69 367 PHE A C 1
ATOM 2891 O O . PHE A 1 367 ? 4.428 -1.573 -9.323 1.00 95.69 367 PHE A O 1
ATOM 2898 N N . GLU A 1 368 ? 3.106 -1.288 -11.103 1.00 94.62 368 GLU A N 1
ATOM 2899 C CA . GLU A 1 368 ? 3.926 -2.032 -12.037 1.00 94.62 368 GLU A CA 1
ATOM 2900 C C . GLU A 1 368 ? 4.014 -1.310 -13.373 1.00 94.62 368 GLU A C 1
ATOM 2902 O O . GLU A 1 368 ? 3.160 -0.492 -13.703 1.00 94.62 368 GLU A O 1
ATOM 2907 N N . VAL A 1 369 ? 5.052 -1.600 -14.151 1.00 93.00 369 VAL A N 1
ATOM 2908 C CA . VAL A 1 369 ? 5.051 -1.235 -15.572 1.00 93.00 369 VAL A CA 1
ATOM 2909 C C . VAL A 1 369 ? 3.925 -2.009 -16.248 1.00 93.00 369 VAL A C 1
ATOM 2911 O O . VAL A 1 369 ? 3.798 -3.211 -16.009 1.00 93.00 369 VAL A O 1
ATOM 2914 N N . ASN A 1 370 ? 3.140 -1.345 -17.099 1.00 92.38 370 ASN A N 1
ATOM 2915 C CA . ASN A 1 370 ? 2.044 -1.984 -17.813 1.00 92.38 370 ASN A CA 1
ATOM 2916 C C . ASN A 1 370 ? 2.521 -3.276 -18.512 1.00 92.38 370 ASN A C 1
ATOM 2918 O O . ASN A 1 370 ? 3.396 -3.206 -19.387 1.00 92.38 370 ASN A O 1
ATOM 2922 N N . PRO A 1 371 ? 1.947 -4.447 -18.172 1.00 90.19 371 PRO A N 1
ATOM 2923 C CA . PRO A 1 371 ? 2.356 -5.734 -18.728 1.00 90.19 371 PRO A CA 1
ATOM 2924 C C . PRO A 1 371 ? 2.287 -5.812 -20.257 1.00 90.19 371 PRO A C 1
ATOM 2926 O O . PRO A 1 371 ? 3.032 -6.581 -20.857 1.00 90.19 371 PRO A O 1
ATOM 2929 N N . LEU A 1 372 ? 1.437 -5.009 -20.909 1.00 88.94 372 LEU A N 1
ATOM 2930 C CA . LEU A 1 372 ? 1.355 -4.959 -22.375 1.00 88.94 372 LEU A CA 1
ATOM 2931 C C . LEU A 1 372 ? 2.607 -4.354 -23.024 1.00 88.94 372 LEU A C 1
ATOM 2933 O O . LEU A 1 372 ? 2.919 -4.667 -24.172 1.00 88.94 372 LEU A O 1
ATOM 2937 N N . TYR A 1 373 ? 3.324 -3.496 -22.300 1.00 92.00 373 TYR A N 1
ATOM 2938 C CA . TYR A 1 373 ? 4.431 -2.699 -22.829 1.00 92.00 373 TYR A CA 1
ATOM 2939 C C . TYR A 1 373 ? 5.760 -2.959 -22.108 1.00 92.00 373 TYR A C 1
ATOM 2941 O O . TYR A 1 373 ? 6.786 -2.387 -22.473 1.00 92.00 373 TYR A O 1
ATOM 2949 N N . VAL A 1 374 ? 5.777 -3.864 -21.124 1.00 89.50 374 VAL A N 1
ATOM 2950 C CA . VAL A 1 374 ? 6.957 -4.190 -20.307 1.00 89.50 374 VAL A CA 1
ATOM 2951 C C . VAL A 1 374 ? 8.168 -4.634 -21.139 1.00 89.50 374 VAL A C 1
ATOM 2953 O O . VAL A 1 374 ? 9.300 -4.264 -20.824 1.00 89.50 374 VAL A O 1
ATOM 2956 N N . ASP A 1 375 ? 7.941 -5.312 -22.265 1.00 87.25 375 ASP A N 1
ATOM 2957 C CA . ASP A 1 375 ? 8.980 -5.739 -23.212 1.00 87.25 375 ASP A CA 1
ATOM 2958 C C . ASP A 1 375 ? 9.805 -4.565 -23.777 1.00 87.25 375 ASP A C 1
ATOM 2960 O O . ASP A 1 375 ? 10.977 -4.736 -24.120 1.00 87.25 375 ASP A O 1
ATOM 2964 N N . GLN A 1 376 ? 9.229 -3.358 -23.836 1.00 87.12 376 GLN A N 1
ATOM 2965 C CA . GLN A 1 376 ? 9.902 -2.143 -24.313 1.00 87.12 376 GLN A CA 1
ATOM 2966 C C . GLN A 1 376 ? 10.895 -1.575 -23.288 1.00 87.12 376 GLN A C 1
ATOM 2968 O O . GLN A 1 376 ? 11.714 -0.720 -23.613 1.00 87.12 376 GLN A O 1
ATOM 2973 N N . THR A 1 377 ? 10.862 -2.056 -22.042 1.00 82.69 377 THR A N 1
ATOM 2974 C CA . THR A 1 377 ? 11.681 -1.523 -20.942 1.00 82.69 377 THR A CA 1
ATOM 2975 C C . THR A 1 377 ? 13.040 -2.204 -20.781 1.00 82.69 377 THR A C 1
ATOM 2977 O O . THR A 1 377 ? 13.773 -1.919 -19.831 1.00 82.69 377 THR A O 1
ATOM 2980 N N . GLY A 1 378 ? 13.414 -3.086 -21.715 1.00 74.44 378 GLY A N 1
ATOM 2981 C CA . GLY A 1 378 ? 14.657 -3.857 -21.654 1.00 74.44 378 GLY A CA 1
ATOM 2982 C C . GLY A 1 378 ? 15.895 -2.996 -21.376 1.00 74.44 378 GLY A C 1
ATOM 2983 O O . GLY A 1 378 ? 16.628 -3.271 -20.428 1.00 74.44 378 GLY A O 1
ATOM 2984 N N . GLU A 1 379 ? 16.097 -1.904 -22.117 1.00 71.06 379 GLU A N 1
ATOM 2985 C CA . GLU A 1 379 ? 17.256 -1.007 -21.943 1.00 71.06 379 GLU A CA 1
ATOM 2986 C C . GLU A 1 379 ? 17.216 -0.184 -20.638 1.00 71.06 379 GLU A C 1
ATOM 2988 O O . GLU A 1 379 ? 18.252 0.261 -20.117 1.00 71.06 379 GLU A O 1
ATOM 2993 N N . SER A 1 380 ? 16.022 -0.002 -20.068 1.00 71.75 380 SER A N 1
ATOM 2994 C CA . SER A 1 380 ? 15.806 0.712 -18.805 1.00 71.75 380 SER A CA 1
ATOM 2995 C C . SER A 1 380 ? 16.223 -0.116 -17.594 1.00 71.75 380 SER A C 1
ATOM 2997 O O . SER A 1 380 ? 16.654 0.453 -16.595 1.00 71.75 380 SER A O 1
ATOM 2999 N N . PHE A 1 381 ? 16.176 -1.448 -17.688 1.00 72.44 381 PHE A N 1
ATOM 3000 C CA . PHE A 1 381 ? 16.494 -2.337 -16.567 1.00 72.44 381 PHE A CA 1
ATOM 3001 C C . PHE A 1 381 ? 17.732 -3.194 -16.788 1.00 72.44 381 PHE A C 1
ATOM 3003 O O . PHE A 1 381 ? 18.382 -3.570 -15.815 1.00 72.44 381 PHE A O 1
ATOM 3010 N N . ILE A 1 382 ? 18.112 -3.472 -18.031 1.00 71.06 382 ILE A N 1
ATOM 3011 C CA . ILE A 1 382 ? 19.213 -4.371 -18.364 1.00 71.06 382 ILE A CA 1
ATOM 3012 C C . ILE A 1 382 ? 20.396 -3.533 -18.847 1.00 71.06 382 ILE A C 1
ATOM 3014 O O . ILE A 1 382 ? 20.383 -2.960 -19.930 1.00 71.06 382 ILE A O 1
ATOM 3018 N N . SER A 1 383 ? 21.444 -3.443 -18.027 1.00 64.94 383 SER A N 1
ATOM 3019 C CA . SER A 1 383 ? 22.619 -2.613 -18.344 1.00 64.94 383 SER A CA 1
ATOM 3020 C C . SER A 1 383 ? 23.684 -3.329 -19.180 1.00 64.94 383 SER A C 1
ATOM 3022 O O . SER A 1 383 ? 24.526 -2.666 -19.781 1.00 64.94 383 SER A O 1
ATOM 3024 N N . ARG A 1 384 ? 23.683 -4.672 -19.216 1.00 64.94 384 ARG A N 1
ATOM 3025 C CA . ARG A 1 384 ? 24.607 -5.474 -20.033 1.00 64.94 384 ARG A CA 1
ATOM 3026 C C . ARG A 1 384 ? 24.075 -6.890 -20.261 1.00 64.94 384 ARG A C 1
ATOM 3028 O O . ARG A 1 384 ? 23.680 -7.546 -19.298 1.00 64.94 384 ARG A O 1
ATOM 3035 N N . LEU A 1 385 ? 24.159 -7.365 -21.506 1.00 63.53 385 LEU A N 1
ATOM 3036 C CA . LEU A 1 385 ? 23.906 -8.753 -21.912 1.00 63.53 385 LEU A CA 1
ATOM 3037 C C . LEU A 1 385 ? 25.124 -9.321 -22.663 1.00 63.53 385 LEU A C 1
ATOM 3039 O O . LEU A 1 385 ? 25.821 -8.560 -23.343 1.00 63.53 385 LEU A O 1
ATOM 3043 N N . PRO A 1 386 ? 25.418 -10.629 -22.551 1.00 66.38 386 PRO A N 1
ATOM 3044 C CA . PRO A 1 386 ? 26.340 -11.297 -23.463 1.00 66.38 386 PRO A CA 1
ATOM 3045 C C . PRO A 1 386 ? 25.762 -11.327 -24.890 1.00 66.38 386 PRO A C 1
ATOM 3047 O O . PRO A 1 386 ? 24.551 -11.413 -25.064 1.00 66.38 386 PRO A O 1
ATOM 3050 N N . VAL A 1 387 ? 26.632 -11.277 -25.904 1.00 64.56 387 VAL A N 1
ATOM 3051 C CA . VAL A 1 387 ? 26.279 -11.046 -27.325 1.00 64.56 387 VAL A CA 1
ATOM 3052 C C . VAL A 1 387 ? 25.271 -12.061 -27.896 1.00 64.56 387 VAL A C 1
ATOM 3054 O O . VAL A 1 387 ? 24.508 -11.722 -28.790 1.00 64.56 387 VAL A O 1
ATOM 3057 N N . GLU A 1 388 ? 25.226 -13.282 -27.361 1.00 72.81 388 GLU A N 1
ATOM 3058 C CA . GLU A 1 388 ? 24.358 -14.372 -27.842 1.00 72.81 388 GLU A CA 1
ATOM 3059 C C . GLU A 1 388 ? 23.019 -14.493 -27.092 1.00 72.81 388 GLU A C 1
ATOM 3061 O O . GLU A 1 388 ? 22.249 -15.418 -27.341 1.00 72.81 388 GLU A O 1
ATOM 3066 N N . TYR A 1 389 ? 22.725 -13.585 -26.157 1.00 69.25 389 TYR A N 1
ATOM 3067 C CA . TYR A 1 389 ? 21.567 -13.699 -25.273 1.00 69.25 389 TYR A CA 1
ATOM 3068 C C . TYR A 1 389 ? 20.602 -12.529 -25.457 1.00 69.25 389 TYR A C 1
ATOM 3070 O O . TYR A 1 389 ? 20.992 -11.363 -25.420 1.00 69.25 389 TYR A O 1
ATOM 3078 N N . SER A 1 390 ? 19.314 -12.851 -25.580 1.00 72.81 390 SER A N 1
ATOM 3079 C CA . SER A 1 390 ? 18.219 -11.887 -25.470 1.00 72.81 390 SER A CA 1
ATOM 3080 C C . SER A 1 390 ? 17.520 -12.073 -24.129 1.00 72.81 390 SER A C 1
ATOM 3082 O O . SER A 1 390 ? 17.278 -13.199 -23.694 1.00 72.81 390 SER A O 1
ATOM 3084 N N . MET A 1 391 ? 17.206 -10.966 -23.466 1.00 76.75 391 MET A N 1
ATOM 3085 C CA . MET A 1 391 ? 16.441 -10.953 -22.228 1.00 76.75 391 MET A CA 1
ATOM 3086 C C . MET A 1 391 ? 15.409 -9.839 -22.313 1.00 76.75 391 MET A C 1
ATOM 3088 O O . MET A 1 391 ? 15.728 -8.730 -22.741 1.00 76.75 391 MET A O 1
ATOM 3092 N N . ARG A 1 392 ? 14.185 -10.145 -21.886 1.00 79.12 392 ARG A N 1
ATOM 3093 C CA . ARG A 1 392 ? 13.090 -9.187 -21.771 1.00 79.12 392 ARG A CA 1
ATOM 3094 C C . ARG A 1 392 ? 12.499 -9.270 -20.367 1.00 79.12 392 ARG A C 1
ATOM 3096 O O . ARG A 1 392 ? 12.385 -10.385 -19.850 1.00 79.12 392 ARG A O 1
ATOM 3103 N N . PRO A 1 393 ? 12.192 -8.136 -19.720 1.00 84.62 393 PRO A N 1
ATOM 3104 C CA . PRO A 1 393 ? 11.508 -8.158 -18.436 1.00 84.62 393 PRO A CA 1
ATOM 3105 C C . PRO A 1 393 ? 10.087 -8.704 -18.617 1.00 84.62 393 PRO A C 1
ATOM 3107 O O . PRO A 1 393 ? 9.353 -8.214 -19.461 1.00 84.62 393 PRO A O 1
ATOM 3110 N N . GLU A 1 394 ? 9.700 -9.702 -17.824 1.00 87.38 394 GLU A N 1
ATOM 3111 C CA . GLU A 1 394 ? 8.330 -10.243 -17.831 1.00 87.38 394 GLU A CA 1
ATOM 3112 C C . GLU A 1 394 ? 7.376 -9.369 -17.002 1.00 87.38 394 GLU A C 1
ATOM 3114 O O . GLU A 1 394 ? 6.213 -9.189 -17.344 1.00 87.38 394 GLU A O 1
ATOM 3119 N N . TYR A 1 395 ? 7.877 -8.805 -15.904 1.00 87.56 395 TYR A N 1
ATOM 3120 C CA . TYR A 1 395 ? 7.161 -7.858 -15.058 1.00 87.56 395 TYR A CA 1
ATOM 3121 C C . TYR A 1 395 ? 8.159 -6.978 -14.302 1.00 87.56 395 TYR A C 1
ATOM 3123 O O . TYR A 1 395 ? 9.279 -7.398 -13.994 1.00 87.56 395 TYR A O 1
ATOM 3131 N N . VAL A 1 396 ? 7.737 -5.764 -13.952 1.00 89.75 396 VAL A N 1
ATOM 3132 C CA . VAL A 1 396 ? 8.494 -4.850 -13.090 1.00 89.75 396 VAL A CA 1
ATOM 3133 C C . VAL A 1 396 ? 7.522 -4.239 -12.096 1.00 89.75 396 VAL A C 1
ATOM 3135 O O . VAL A 1 396 ? 6.635 -3.493 -12.493 1.00 89.75 396 VAL A O 1
ATOM 3138 N N . ARG A 1 397 ? 7.678 -4.579 -10.814 1.00 91.94 397 ARG A N 1
ATOM 3139 C CA . ARG A 1 397 ? 6.736 -4.227 -9.746 1.00 91.94 397 ARG A CA 1
ATOM 3140 C C . ARG A 1 397 ? 7.423 -3.474 -8.627 1.00 91.94 397 ARG A C 1
ATOM 3142 O O . ARG A 1 397 ? 8.541 -3.810 -8.235 1.00 91.94 397 ARG A O 1
ATOM 3149 N N . TYR A 1 398 ? 6.700 -2.522 -8.067 1.00 92.00 398 TYR A N 1
ATOM 3150 C CA . TYR A 1 398 ? 7.131 -1.671 -6.979 1.00 92.00 398 TYR A CA 1
ATOM 3151 C C . TYR A 1 398 ? 6.074 -1.659 -5.885 1.00 92.00 398 TYR A C 1
ATOM 3153 O O . TYR A 1 398 ? 4.871 -1.686 -6.134 1.00 92.00 398 TYR A O 1
ATOM 3161 N N . ARG A 1 399 ? 6.560 -1.597 -4.650 1.00 94.00 399 ARG A N 1
ATOM 3162 C CA . ARG A 1 399 ? 5.752 -1.367 -3.462 1.00 94.00 399 ARG A CA 1
ATOM 3163 C C . ARG A 1 399 ? 6.508 -0.401 -2.575 1.00 94.00 399 ARG A C 1
ATOM 3165 O O . ARG A 1 399 ? 7.585 -0.738 -2.081 1.00 94.00 399 ARG A O 1
ATOM 3172 N N . VAL A 1 400 ? 5.957 0.788 -2.383 1.00 92.75 400 VAL A N 1
ATOM 3173 C CA . VAL A 1 400 ? 6.580 1.851 -1.597 1.00 92.75 400 VAL A CA 1
ATOM 3174 C C . VAL A 1 400 ? 5.644 2.237 -0.472 1.00 92.75 400 VAL A C 1
ATOM 3176 O O . VAL A 1 400 ? 4.521 2.662 -0.716 1.00 92.75 400 VAL A O 1
ATOM 3179 N N . ARG A 1 401 ? 6.111 2.089 0.767 1.00 92.38 401 ARG A N 1
ATOM 3180 C CA . ARG A 1 401 ? 5.373 2.499 1.961 1.00 92.38 401 ARG A CA 1
ATOM 3181 C C . ARG A 1 401 ? 6.025 3.737 2.554 1.00 92.38 401 ARG A C 1
ATOM 3183 O O . ARG A 1 401 ? 7.229 3.736 2.810 1.00 92.38 401 ARG A O 1
ATOM 3190 N N . TYR A 1 402 ? 5.213 4.754 2.776 1.00 88.94 402 TYR A N 1
ATOM 3191 C CA . TYR A 1 402 ? 5.602 6.030 3.353 1.00 88.94 402 TYR A CA 1
ATOM 3192 C C . TYR A 1 402 ? 5.261 6.016 4.847 1.00 88.94 402 TYR A C 1
ATOM 3194 O O . TYR A 1 402 ? 4.378 5.274 5.285 1.00 88.94 402 TYR A O 1
ATOM 3202 N N . ARG A 1 403 ? 6.026 6.757 5.645 1.00 74.69 403 ARG A N 1
ATOM 3203 C CA . ARG A 1 403 ? 5.878 6.833 7.101 1.00 74.69 403 ARG A CA 1
ATOM 3204 C C . ARG A 1 403 ? 6.084 8.247 7.588 1.00 74.69 403 ARG A C 1
ATOM 3206 O O . ARG A 1 403 ? 6.942 8.929 6.982 1.00 74.69 403 ARG A O 1
#

Sequence (403 aa):
MTLVAGMLLITLQSFPQESVLDRPLTLPGNSIKASRAMSEVTRLTGYLFTYDARIINPERTFVLADREMPVSQILDSVAGNPAIHYAVLGRHIILYLETAMPPGTEPPSDSLPLFLSIGGKIIDAETSEPLPYATIGINHRGKGTVTNFNGDFVLRISEENLDDTLSVSYVGYVNRLLPVRSLPGNVMTITMDRDFIPIPEIIIRAQDPLMIIRKTISSVASNYGTTPALLTGFYREGVYRRKEPQVYSEAVVKIYKSPYTRSLQNDQVKVIRSRKIENLEAKDTLAVRLKAGLSATLSLDGMRHLFDFLDPESFNTYEYHLTDIVTIDDQTAFVISFMQKPWVTEPLMQGDFYINVDNYSLVLAEFEVNPLYVDQTGESFISRLPVEYSMRPEYVRYRVRYR

Foldseek 3Di:
DDDDDDDDDDDDDDDPPPDQQQDWDDDDDQKDFLLSLQVVSCVVPVAHEDEDCVQFPRRDMDTDDRDTDGNNVSVCRRNVDVQWDWDDDDRYIYTDGDDDDPDDDDDDPPDDFDWLKAKEFEAAPPPRQGDFQWWKAWPPPPFTDGAHPRRIDIGIHTPVRQQTWIWTDDPQWDIDIDRNVVGDSDYYYDHTYGNDPDPPPPPPDPDDPVVLLVLLLVLCVVPFFQAKDKDWDKDWDFDDDPNHTQKIKIFTKIKIGGGLPDDPDDIDIDTPDMDMDHDDDPPRQWPWDWPDDPVVVSCPPCSSNPALCSDPVNVVQKDKDQDDWDADPNFIWTKIWMDGDPPDQAQGKTGIWTAGPPRRHTFKDKIWRPQVNQQVCCVVTTVDGDPPDDDTDNIGIDIDGDD